Protein AF-A0AAN6FEQ8-F1 (afdb_monomer)

InterPro domains:
  IPR000182 GNAT domain [PF00583] (138-194)
  IPR000182 GNAT domain [PS51186] (140-211)
  IPR001139 Glycoside hydrolase family 30 [PTHR11069] (222-672)
  IPR013780 Glycosyl hydrolase, all-beta [G3DSA:2.60.40.1180] (583-676)
  IPR016181 Acyl-CoA N-acyltransferase [SSF55729] (2-201)
  IPR017853 Glycoside hydrolase superfamily [SSF51445] (248-585)
  IPR033453 Glycosyl hydrolase family 30, TIM-barrel domain [PF02055] (254-420)

Mean predicted aligned error: 13.68 Å

Organism: NCBI:txid329885

Secondary structure (DSSP, 8-state):
----EEEEE--GGGHHHHHHHHHHHHTTSHHHHHTT--SSHHHHHHHHHHHHHHHHHHHTT-SS-SEEEEEEE-TTT--EEEEEEEEEEEESSPPPHHHHHHHHGGGS-TT---HHHHHHHHHHHHHHHHHHHHHHTT--EEEEEEEEE-GGGTTSSHHHHHHHHHHHHHHHTT-EEEEEE-HHHHHHHHHTT-EEEEEEEEEEEE--TT-SS-EEEEEEEEEEEE-GGG--EEEEEEEEEEEEEEEP-EEEEE-TTTGGGGGGGS-HHHHHHHHHHHH-TTTT---EEEEE---STTT-S-SS--SSTTSPP-----TTTTTTTHHHHHHHHHHH-TT-EEEEE-SS--GGGBTTSSSSSTT---BBTBTT---SS--HHHHHHHHHHHHHHHHTTT--EEEE-S-S-TT---SSS------HHHHHHHHHHHHHHHHHH-TT-EEEEEEESSHHHHHHHHHHHHHTTGGGS-SEEEEESSS----S-GGGT-SS--EEEEEB----SS----SSSS--TTSHHHHHHHHHHHHHTTEEEEEEEEEEESSSSTTEEEEEETTEEEE-HHHHHHHHHHTTS-TTPEEEEEEESSSSEEE-EEE-TTS-EEEEEEE-SSS-EEEEEEEET--EEEEEEEEESSS-SSEEP-------SSEEEEEE-TTEEEEEEEEE-

Solvent-accessible surface area (backbone atoms only — not comparable to full-atom values): 34680 Å² total; per-residue (Å²): 132,88,74,52,63,46,80,43,75,54,52,81,84,50,40,66,61,51,48,52,32,46,42,75,64,42,37,85,40,70,69,37,40,76,67,43,38,38,102,43,77,68,23,49,49,53,45,45,52,52,54,53,49,48,48,56,61,48,52,75,78,37,94,65,77,33,42,31,28,19,34,38,42,43,92,87,79,65,51,77,41,83,40,17,40,26,34,40,48,74,32,84,52,60,40,49,73,67,52,51,52,57,71,38,54,88,62,46,37,82,84,48,83,52,63,73,60,23,52,48,45,33,60,28,37,40,57,58,54,51,52,49,50,66,73,40,63,69,33,36,29,29,36,50,78,47,77,35,43,29,81,92,48,59,95,72,50,40,56,50,56,37,52,43,51,56,49,49,54,21,46,78,63,74,22,33,36,36,38,72,27,48,76,80,50,41,64,54,43,46,75,64,57,32,40,81,75,47,81,42,73,36,57,45,74,44,68,52,96,91,46,101,57,70,49,75,52,77,50,68,32,38,30,28,43,23,70,56,93,70,76,81,44,77,37,46,37,45,34,34,59,85,41,70,67,48,48,28,64,28,25,29,24,18,26,43,97,40,22,37,42,39,51,72,59,34,52,76,66,53,42,49,51,53,42,39,45,42,18,18,50,91,59,21,13,32,32,32,42,37,37,62,45,44,42,47,90,83,45,17,41,60,78,54,78,50,92,47,73,89,43,80,71,61,74,46,80,32,68,94,50,37,50,47,21,33,53,55,46,51,60,54,31,39,76,49,27,81,81,48,38,25,33,40,28,15,32,21,60,43,16,84,39,23,50,56,55,34,30,45,26,89,84,24,24,30,56,9,60,27,80,92,28,87,48,98,54,58,26,52,69,54,52,40,50,52,58,54,46,52,46,51,59,37,41,77,68,78,41,63,62,44,32,43,37,74,36,34,25,21,83,47,87,56,51,86,45,66,22,27,40,47,56,20,62,36,43,35,56,42,29,72,54,34,38,60,51,45,40,71,77,37,75,84,48,37,32,45,41,43,31,15,47,5,38,60,54,31,48,55,32,47,53,44,15,44,77,75,67,35,65,80,44,47,51,32,39,29,18,18,53,72,80,25,67,67,87,66,50,65,66,90,75,45,89,78,52,51,31,34,39,62,36,37,54,82,72,45,81,52,62,58,50,50,19,69,82,83,79,52,82,65,22,6,50,44,44,36,50,51,52,50,51,35,47,75,33,52,36,18,28,46,20,38,34,25,42,31,27,59,60,56,30,42,44,30,38,25,38,28,56,72,71,45,73,48,70,24,23,44,39,39,31,48,16,46,44,24,48,55,37,38,65,61,8,34,28,33,41,48,50,56,75,48,91,50,46,46,64,50,31,23,37,29,86,86,51,35,36,20,34,41,32,33,29,69,36,91,50,57,33,41,35,43,39,39,39,44,81,56,50,62,77,46,59,46,43,25,34,28,35,82,88,34,75,52,35,78,54,94,70,82,60,71,71,56,96,37,25,36,64,48,78,44,55,42,56,22,37,41,25,37,42,30,44,48,114

Foldseek 3Di:
DPQQKDKDFDDLVCLLQVLVQCCVFDVVPPLCVLLLSHPDPVSSVVLSVQVVVLQVVLCVQDVDGQKMFMWHQDPPPRDIHTFKIWGKRFALFQDDPVSLCSLCSSQQSPPPPDPVSNVQSNLQCVQVSVVCCVVRHRFGEMETNDIGGRPVCPPVCRSLNNLLVVLVVCLVSQGKYKYKDFPVCVVSVVVSQWDFDDKTKGWGWDDDPPDPDTDTDIGIITITMHNSVPDAFAKEKEFAQVFFFFFAQAEAEECPPLQLVLCVLADPVVNLVLLCQCPALQHLNGQEYEYEQDQDQLLHQQNDDAPALPGDTRGHHNPPCRNSNSLVSQVSSCVRPVNRAYEYAYQAHHLCQFLNSHQAAPPNGAGAQFPPRPDPHHCLLVSLVRQLVVQVVSVVVVGHHAEYAYHAQLVDHHRPGGHHHDALRSVQRNLVNNQVSCCVSPVRHFYEDDAHADPVSLLRRLVSVVVVPNQVSGQEYEYEHHPHADPAACVVSHPPRAYAHAEDDPWFQAAAQFQDDPNDCLHLLNLLVSVLNCVVRRHNYYYYHHCEDAGRGSSHQKHDDRHDIGGHSVSLSSSLPNSASDGRWIKTDMDMPDPQKGWTKTADPVGKIKIKIFGQAQAKHKYKYAHHPFAFDAKWKFKDHRVGRRHTDPDGWDDDPRITIDMDHHSIIMMIITDTD

Nearest PDB structures (foldseek):
  8idq-assembly2_B  TM=9.677E-01  e=2.138E-70  Talaromyces pinophilus
  8idp-assembly2_D  TM=9.664E-01  e=2.880E-70  Talaromyces pinophilus
  8idq-assembly1_A  TM=9.645E-01  e=3.741E-69  Talaromyces pinophilus
  6krl-assembly1_A  TM=9.465E-01  e=1.005E-51  Saccharomyces uvarum
  8p67-assembly1_A  TM=9.207E-01  e=5.592E-49  Thermothelomyces thermophilus

Radius of gyration: 31.8 Å; Cα contacts (8 Å, |Δi|>4): 1577; chains: 1; bounding box: 84×75×80 Å

Sequence (677 aa):
MSNHLSIQAAREDDMADITGILLSSFGHMPVEQAMGNVDTPEGRKAMRERHLHAWREHAKVTDLPCGIKCVHTDPTTGEQTVVGFSEWYIYANPSTPEHHERANALVSGNWISEDVLREKVQTAMKPTIDTRRKWLHGRKCAVLMYACVDPAWRRQGAATMCVQWGVRKCSELGIMAFLEATEEGQHVYKKCGFVEVEKVKMKYSMILAGAATAVSAQTTYYAGAANVNNLTFQATINIDARKQYQKMLGGGCSGAFGAACATNSLSAADQNTVVETLFDENIGALSILRNLIGSSPGTTILPVCPATPNSVANYTFPTANNDSCQLTLAQNALKFNPDLYVYADAWSAPGCFKSSGVENGVGNGVICGVRRSNCTYDWREQYANYLIEYVRLYQARGVKVSLLGAYNEPDFNPITYSAMLSDGYQAYDFLSVFYPMVKKAFPSLSVSCCDSTGARQQRDLLYELGRVGGLNLFDVNTYHNYQSDIKEPFDDLLHGQPTLETEWSDGGSTWVSAWDVQGQNFEGFQWAIYMHNAFKNNVAGWSHWWCTWTQPTDASLVAVNGTSYQVSARLWAFAGYFRFARPGAMRLAATTSVMEVYVTAWENTNGTIAIPVINAAHYTYTLDMNLAGTNVTHVVAYLTDNTHNVTLTNETFAVNGGKFTAEIEPRSMKTFFLDCN

Structure (mmCIF, N/CA/C/O backbone):
data_AF-A0AAN6FEQ8-F1
#
_entry.id   AF-A0AAN6FEQ8-F1
#
loop_
_atom_site.group_PDB
_atom_site.id
_atom_site.type_symbol
_atom_site.label_atom_id
_atom_site.label_alt_id
_atom_site.label_comp_id
_atom_site.label_asym_id
_atom_site.label_entity_id
_atom_site.label_seq_id
_atom_site.pdbx_PDB_ins_code
_atom_site.Cartn_x
_atom_site.Cartn_y
_atom_site.Cartn_z
_atom_site.occupancy
_atom_site.B_iso_or_equiv
_atom_site.auth_seq_id
_atom_site.auth_comp_id
_atom_site.auth_asym_id
_atom_site.auth_atom_id
_atom_site.pdbx_PDB_model_num
ATOM 1 N N . MET A 1 1 ? -26.165 6.461 1.009 1.00 33.41 1 MET A N 1
ATOM 2 C CA . MET A 1 1 ? -26.121 7.915 0.766 1.00 33.41 1 MET A CA 1
ATOM 3 C C . MET A 1 1 ? -24.854 8.420 1.412 1.00 33.41 1 MET A C 1
ATOM 5 O O . MET A 1 1 ? -24.685 8.234 2.609 1.00 33.41 1 MET A O 1
ATOM 9 N N . SER A 1 2 ? -23.925 8.903 0.598 1.00 38.47 2 SER A N 1
ATOM 10 C CA . SER A 1 2 ? -22.633 9.428 1.030 1.00 38.47 2 SER A CA 1
ATOM 11 C C . SER A 1 2 ? -22.890 10.770 1.710 1.00 38.47 2 SER A C 1
ATOM 13 O O . SER A 1 2 ? -23.148 11.758 1.032 1.00 38.47 2 SER A O 1
ATOM 15 N N . ASN A 1 3 ? -22.936 10.816 3.041 1.00 56.88 3 ASN A N 1
ATOM 16 C CA . ASN A 1 3 ? -23.133 12.091 3.725 1.00 56.88 3 ASN A CA 1
ATOM 17 C C . ASN A 1 3 ? -21.812 12.865 3.674 1.00 56.88 3 ASN A C 1
ATOM 19 O O . ASN A 1 3 ? -20.880 12.539 4.404 1.00 56.88 3 ASN A O 1
ATOM 23 N N . HIS A 1 4 ? -21.739 13.892 2.825 1.00 86.56 4 HIS A N 1
ATOM 24 C CA . HIS A 1 4 ? -20.610 14.825 2.713 1.00 86.56 4 HIS A CA 1
ATOM 25 C C . HIS A 1 4 ? -20.560 15.815 3.892 1.00 86.56 4 HIS A C 1
ATOM 27 O O . HIS A 1 4 ? -20.343 17.010 3.713 1.00 86.56 4 HIS A O 1
ATOM 33 N N . LEU A 1 5 ? -20.818 15.320 5.105 1.00 89.06 5 LEU A N 1
ATOM 34 C CA . LEU A 1 5 ? -20.837 16.091 6.341 1.00 89.06 5 LEU A CA 1
ATOM 35 C C . LEU A 1 5 ? -19.517 15.903 7.091 1.00 89.06 5 LEU A C 1
ATOM 37 O O . LEU A 1 5 ? -19.036 14.784 7.248 1.00 89.06 5 LEU A O 1
ATOM 41 N N . SER A 1 6 ? -18.962 16.989 7.616 1.00 89.25 6 SER A N 1
ATOM 42 C CA . SER A 1 6 ? -17.770 16.981 8.469 1.00 89.25 6 SER A CA 1
ATOM 43 C C . SER A 1 6 ? -17.993 17.821 9.727 1.00 89.25 6 SER A C 1
ATOM 45 O O . SER A 1 6 ? -18.860 18.694 9.749 1.00 89.25 6 SER A O 1
ATOM 47 N N . ILE A 1 7 ? -17.237 17.543 10.793 1.00 94.69 7 ILE A N 1
ATOM 48 C CA . ILE A 1 7 ? -17.236 18.345 12.025 1.00 94.69 7 ILE A CA 1
ATOM 49 C C . ILE A 1 7 ? -15.963 19.178 12.089 1.00 94.69 7 ILE A C 1
ATOM 51 O O . ILE A 1 7 ? -14.869 18.653 11.900 1.00 94.69 7 ILE A O 1
ATOM 55 N N . GLN A 1 8 ? -16.113 20.463 12.396 1.00 93.00 8 GLN A N 1
ATOM 56 C CA . GLN A 1 8 ? -15.014 21.415 12.521 1.00 93.00 8 GLN A CA 1
ATOM 57 C C . GLN A 1 8 ? -15.221 22.305 13.756 1.00 93.00 8 GLN A C 1
ATOM 59 O O . GLN A 1 8 ? -16.353 22.521 14.197 1.00 93.00 8 GLN A O 1
ATOM 64 N N . ALA A 1 9 ? -14.136 22.857 14.301 1.00 95.38 9 ALA A N 1
ATOM 65 C CA . ALA A 1 9 ? -14.238 23.953 15.261 1.00 95.38 9 ALA A CA 1
ATOM 66 C C . ALA A 1 9 ? -14.791 25.199 14.553 1.00 95.38 9 ALA A C 1
ATOM 68 O O . ALA A 1 9 ? -14.356 25.530 13.446 1.00 95.38 9 ALA A O 1
ATOM 69 N N . ALA A 1 10 ? -15.754 25.871 15.176 1.00 95.25 10 ALA A N 1
ATOM 70 C CA . ALA A 1 10 ? -16.270 27.133 14.672 1.00 95.25 10 ALA A CA 1
ATOM 71 C C . ALA A 1 10 ? -15.272 28.269 14.948 1.00 95.25 10 ALA A C 1
ATOM 73 O O . ALA A 1 10 ? -14.602 28.293 15.981 1.00 95.25 10 ALA A O 1
ATOM 74 N N . ARG A 1 11 ? -15.172 29.205 14.008 1.00 93.25 11 ARG A N 1
ATOM 75 C CA . ARG A 1 11 ? -14.329 30.405 14.062 1.00 93.25 11 ARG A CA 1
ATOM 76 C C . ARG A 1 11 ? -15.207 31.647 14.152 1.00 93.25 11 ARG A C 1
ATOM 78 O O . ARG A 1 11 ? -16.398 31.585 13.856 1.00 93.25 11 ARG A O 1
ATOM 85 N N . GLU A 1 12 ? -14.624 32.784 14.530 1.00 92.75 12 GLU A N 1
ATOM 86 C CA . GLU A 1 12 ? -15.392 34.035 14.620 1.00 92.75 12 GLU A CA 1
ATOM 87 C C . GLU A 1 12 ? -16.055 34.407 13.279 1.00 92.75 12 GLU A C 1
ATOM 89 O O . GLU A 1 12 ? -17.200 34.857 13.273 1.00 92.75 12 GLU A O 1
ATOM 94 N N . ASP A 1 13 ? -15.394 34.122 12.152 1.00 92.81 13 ASP A N 1
ATOM 95 C CA . ASP A 1 13 ? -15.925 34.374 10.803 1.00 92.81 13 ASP A CA 1
ATOM 96 C C . ASP A 1 13 ? -17.175 33.535 10.476 1.00 92.81 13 ASP A C 1
ATOM 98 O O . ASP A 1 13 ? -18.041 33.984 9.727 1.00 92.81 13 ASP A O 1
ATOM 102 N N . ASP A 1 14 ? -17.335 32.361 11.099 1.00 95.06 14 ASP A N 1
ATOM 103 C CA . ASP A 1 14 ? -18.504 31.490 10.899 1.00 95.06 14 ASP A CA 1
ATOM 104 C C . ASP A 1 14 ? -19.762 32.027 11.599 1.00 95.06 14 ASP A C 1
ATOM 106 O O . ASP A 1 14 ? -20.878 31.550 11.373 1.00 95.06 14 ASP A O 1
ATOM 110 N N . MET A 1 15 ? -19.612 33.013 12.489 1.00 93.88 15 MET A N 1
ATOM 111 C CA . MET A 1 15 ? -20.706 33.454 13.348 1.00 93.88 15 MET A CA 1
ATOM 112 C C . MET A 1 15 ? -21.851 34.111 12.592 1.00 93.88 15 MET A C 1
ATOM 114 O O . MET A 1 15 ? -22.969 34.147 13.108 1.00 93.88 15 MET A O 1
ATOM 118 N N . ALA A 1 16 ? -21.614 34.650 11.397 1.00 91.94 16 ALA A N 1
ATOM 119 C CA . ALA A 1 16 ? -22.695 35.172 10.571 1.00 91.94 16 ALA A CA 1
ATOM 120 C C . ALA A 1 16 ? -23.685 34.062 10.184 1.00 91.94 16 ALA A C 1
ATOM 122 O O . ALA A 1 16 ? -24.885 34.212 10.435 1.00 91.94 16 ALA A O 1
ATOM 123 N N . ASP A 1 17 ? -23.166 32.939 9.690 1.00 94.06 17 ASP A N 1
ATOM 124 C CA . ASP A 1 17 ? -23.953 31.782 9.260 1.00 94.06 17 ASP A CA 1
ATOM 125 C C . ASP A 1 17 ? -24.582 31.072 10.460 1.00 94.06 17 ASP A C 1
ATOM 127 O O . ASP A 1 17 ? -25.788 30.813 10.484 1.00 94.06 17 ASP A O 1
ATOM 131 N N . ILE A 1 18 ? -23.798 30.864 11.523 1.00 96.38 18 ILE A N 1
ATOM 132 C CA . ILE A 1 18 ? -24.271 30.253 12.773 1.00 96.38 18 ILE A CA 1
ATOM 133 C C . ILE A 1 18 ? -25.422 31.065 13.382 1.00 96.38 18 ILE A C 1
ATOM 135 O O . ILE A 1 18 ? -26.420 30.484 13.809 1.00 96.38 18 ILE A O 1
ATOM 139 N N . THR A 1 19 ? -25.339 32.403 13.377 1.00 95.44 19 THR A N 1
ATOM 140 C CA . THR A 1 19 ? -26.429 33.269 13.870 1.00 95.44 19 THR A CA 1
ATOM 141 C C . THR A 1 19 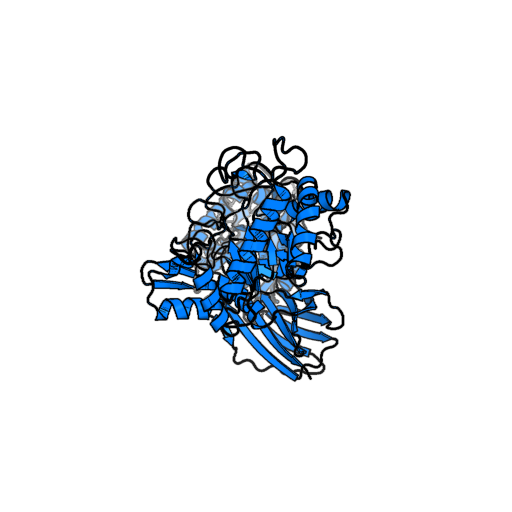? -27.708 33.067 13.053 1.00 95.44 19 THR A C 1
ATOM 143 O O . THR A 1 19 ? -28.801 33.057 13.617 1.00 95.44 19 THR A O 1
ATOM 146 N N . GLY A 1 20 ? -27.595 32.867 11.734 1.00 94.19 20 GLY A N 1
ATOM 147 C CA . GLY A 1 20 ? -28.739 32.531 10.883 1.00 94.19 20 GLY A CA 1
ATOM 148 C C . GLY A 1 20 ? -29.414 31.223 11.301 1.00 94.19 20 GLY A C 1
ATOM 149 O O . GLY A 1 20 ? -30.632 31.187 11.495 1.00 94.19 20 GLY A O 1
ATOM 150 N N . ILE A 1 21 ? -28.623 30.172 11.526 1.00 94.81 21 ILE A N 1
ATOM 151 C CA . ILE A 1 21 ? -29.130 28.857 11.940 1.00 94.81 21 ILE A CA 1
ATOM 152 C C . ILE A 1 21 ? -29.755 28.921 13.342 1.00 94.81 21 ILE A C 1
ATOM 154 O O . ILE A 1 21 ? -30.848 28.385 13.549 1.00 94.81 21 ILE A O 1
ATOM 158 N N . LEU A 1 22 ? -29.116 29.616 14.288 1.00 93.19 22 LEU A N 1
ATOM 159 C CA . LEU A 1 22 ? -29.629 29.815 15.647 1.00 93.19 22 LEU A CA 1
ATOM 160 C C . LEU A 1 22 ? -30.990 30.523 15.637 1.00 93.19 22 LEU A C 1
ATOM 162 O O . LEU A 1 22 ? -31.937 30.030 16.249 1.00 93.19 22 LEU A O 1
ATOM 166 N N . LEU A 1 23 ? -31.130 31.624 14.891 1.00 92.62 23 LEU A N 1
ATOM 167 C CA . LEU A 1 23 ? -32.400 32.350 14.782 1.00 92.62 23 LEU A CA 1
ATOM 168 C C . LEU A 1 23 ? -33.494 31.507 14.120 1.00 92.62 23 LEU A C 1
ATOM 170 O O . LEU A 1 23 ? -34.620 31.488 14.612 1.00 92.62 23 LEU A O 1
ATOM 174 N N . SER A 1 24 ? -33.169 30.750 13.067 1.00 90.50 24 SER A N 1
ATOM 175 C CA . SER A 1 24 ? -34.138 29.842 12.433 1.00 90.50 24 SER A CA 1
ATOM 176 C C . SER A 1 24 ? -34.612 28.726 13.377 1.00 90.50 24 SER A C 1
ATOM 178 O O . SER A 1 24 ? -35.750 28.265 13.288 1.00 90.50 24 SER A O 1
ATOM 180 N N . SER A 1 25 ? -33.751 28.310 14.310 1.00 87.25 25 SER A N 1
ATOM 181 C CA . SER A 1 25 ? -34.028 27.216 15.242 1.00 87.25 25 SER A CA 1
ATOM 182 C C . SER A 1 25 ? -34.734 27.680 16.513 1.00 87.25 25 SER A C 1
ATOM 184 O O . SER A 1 25 ? -35.573 26.947 17.028 1.00 87.25 25 SER A O 1
ATOM 186 N N . PHE A 1 26 ? -34.432 28.883 17.005 1.00 86.81 26 PHE A N 1
ATOM 187 C CA . PHE A 1 26 ? -34.843 29.338 18.337 1.00 86.81 26 PHE A CA 1
ATOM 188 C C . PHE A 1 26 ? -35.587 30.677 18.349 1.00 86.81 26 PHE A C 1
ATOM 190 O O . PHE A 1 26 ? -36.349 30.931 19.276 1.00 86.81 26 PHE A O 1
ATOM 197 N N . GLY A 1 27 ? -35.461 31.517 17.317 1.00 84.50 27 GLY A N 1
ATOM 198 C CA . GLY A 1 27 ? -36.021 32.879 17.288 1.00 84.50 27 GLY A CA 1
ATOM 199 C C . GLY A 1 27 ? -37.554 32.959 17.329 1.00 84.50 27 GLY A C 1
ATOM 200 O O . GLY A 1 27 ? -38.120 34.032 17.531 1.00 84.50 27 GLY A O 1
ATOM 201 N N . HIS A 1 28 ? -38.246 31.828 17.171 1.00 83.12 28 HIS A N 1
ATOM 202 C CA . HIS A 1 28 ? -39.693 31.722 17.368 1.00 83.12 28 HIS A CA 1
ATOM 203 C C . HIS A 1 28 ? -40.093 31.582 18.850 1.00 83.12 28 HIS A C 1
ATOM 205 O O . HIS A 1 28 ? -41.268 31.731 19.183 1.00 83.12 28 HIS A O 1
ATOM 211 N N . MET A 1 29 ? -39.150 31.273 19.747 1.00 82.25 29 MET A N 1
ATOM 212 C CA . MET A 1 29 ? -39.427 31.078 21.167 1.00 82.25 29 MET A CA 1
ATOM 213 C C . MET A 1 29 ? -39.565 32.435 21.878 1.00 82.25 29 MET A C 1
ATOM 215 O O . MET A 1 29 ? -38.655 33.260 21.791 1.00 82.25 29 MET A O 1
ATOM 219 N N . PRO A 1 30 ? -40.642 32.676 22.652 1.00 81.56 30 PRO A N 1
ATOM 220 C CA . PRO A 1 30 ? -40.851 33.969 23.312 1.00 81.56 30 PRO A CA 1
ATOM 221 C C . PRO A 1 30 ? -39.708 34.389 24.246 1.00 81.56 30 PRO A C 1
ATOM 223 O O . PRO A 1 30 ? -39.373 35.568 24.322 1.00 81.56 30 PRO A O 1
ATOM 226 N N . VAL A 1 31 ? -39.076 33.427 24.931 1.00 82.31 31 VAL A N 1
ATOM 227 C CA . VAL A 1 31 ? -37.933 33.701 25.818 1.00 82.31 31 VAL A CA 1
ATOM 228 C C . VAL A 1 31 ? -36.691 34.162 25.056 1.00 82.31 31 VAL A C 1
ATOM 230 O O . VAL A 1 31 ? -35.997 35.064 25.513 1.00 82.31 31 VAL A O 1
ATOM 233 N N . GLU A 1 32 ? -36.460 33.616 23.864 1.00 86.50 32 GLU A N 1
ATOM 234 C CA . GLU A 1 32 ? -35.350 33.991 22.984 1.00 86.50 32 GLU A CA 1
ATOM 235 C C . GLU A 1 32 ? -35.563 35.399 22.424 1.00 86.50 32 GLU A C 1
ATOM 237 O O . GLU A 1 32 ? -34.664 36.241 22.461 1.00 86.50 32 GLU A O 1
ATOM 242 N N . GLN A 1 33 ? -36.794 35.709 22.015 1.00 86.19 33 GLN A N 1
ATOM 243 C CA . GLN A 1 33 ? -37.170 37.053 21.577 1.00 86.19 33 GLN A CA 1
ATOM 244 C C . GLN A 1 33 ? -36.985 38.089 22.692 1.00 86.19 33 GLN A C 1
ATOM 246 O O . GLN A 1 33 ? -36.409 39.149 22.454 1.00 86.19 33 GLN A O 1
ATOM 251 N N . ALA A 1 34 ? -37.403 37.771 23.921 1.00 85.00 34 ALA A N 1
ATOM 252 C CA . ALA A 1 34 ? -37.223 38.640 25.086 1.00 85.00 34 ALA A CA 1
ATOM 253 C C . ALA A 1 34 ? -35.749 38.839 25.483 1.00 85.00 34 ALA A C 1
ATOM 255 O O . ALA A 1 34 ? -35.388 39.885 26.016 1.00 85.00 34 ALA A O 1
ATOM 256 N N . MET A 1 35 ? -34.885 37.867 25.184 1.00 87.38 35 MET A N 1
ATOM 257 C CA . MET A 1 35 ? -33.428 37.988 25.308 1.00 87.38 35 MET A CA 1
ATOM 258 C C . MET A 1 35 ? -32.787 38.835 24.191 1.00 87.38 35 MET A C 1
ATOM 260 O O . MET A 1 35 ? -31.585 39.120 24.236 1.00 87.38 35 MET A O 1
ATOM 264 N N . GLY A 1 36 ? -33.577 39.269 23.205 1.00 86.50 36 GLY A N 1
ATOM 265 C CA . GLY A 1 36 ? -33.119 40.035 22.050 1.00 86.50 36 GLY A CA 1
ATOM 266 C C . GLY A 1 36 ? -32.526 39.169 20.937 1.00 86.50 36 GLY A C 1
ATOM 267 O O . GLY A 1 36 ? -31.792 39.693 20.100 1.00 86.50 36 GLY A O 1
ATOM 268 N N . ASN A 1 37 ? -32.808 37.860 20.916 1.00 89.00 37 ASN A N 1
ATOM 269 C CA . ASN A 1 37 ? -32.470 36.961 19.808 1.00 89.00 37 ASN A CA 1
ATOM 270 C C . ASN A 1 37 ? -33.549 37.076 18.721 1.00 89.00 37 ASN A C 1
ATOM 272 O O . ASN A 1 37 ? -34.379 36.188 18.530 1.00 89.00 37 ASN A O 1
ATOM 276 N N . VAL A 1 38 ? -33.558 38.225 18.044 1.00 89.81 38 VAL A N 1
ATOM 277 C CA . VAL A 1 38 ? -34.524 38.576 16.995 1.00 89.81 38 VAL A CA 1
ATOM 278 C C . VAL A 1 38 ? -33.832 38.766 15.652 1.00 89.81 38 VAL A C 1
ATOM 280 O O . VAL A 1 38 ? -32.675 39.186 15.582 1.00 89.81 38 VAL A O 1
ATOM 283 N N . ASP A 1 39 ? -34.562 38.475 14.576 1.00 90.88 39 ASP A N 1
ATOM 284 C CA . ASP A 1 39 ? -34.072 38.602 13.205 1.00 90.88 39 ASP A CA 1
ATOM 285 C C . ASP A 1 39 ? -34.133 40.057 12.703 1.00 90.88 39 ASP A C 1
ATOM 287 O O . ASP A 1 39 ? -34.896 40.416 11.808 1.00 90.88 39 ASP A O 1
ATOM 291 N N . THR A 1 40 ? -33.336 40.916 13.337 1.00 91.94 40 THR A N 1
ATOM 292 C CA . THR A 1 40 ? -33.055 42.290 12.899 1.00 91.94 40 THR A CA 1
ATOM 293 C C . THR A 1 40 ? -31.541 42.496 12.810 1.00 91.94 40 THR A C 1
ATOM 295 O O . THR A 1 40 ? -30.791 41.748 13.448 1.00 91.94 40 THR A O 1
ATOM 298 N N . PRO A 1 41 ? -31.040 43.491 12.053 1.00 92.25 41 PRO A N 1
ATOM 299 C CA . PRO A 1 41 ? -29.605 43.777 11.993 1.00 92.25 41 PRO A CA 1
ATOM 300 C C . PRO A 1 41 ? -28.975 43.974 13.382 1.00 92.25 41 PRO A C 1
ATOM 302 O O . PRO A 1 41 ? -27.925 43.402 13.685 1.00 92.25 41 PRO A O 1
ATOM 305 N N . GLU A 1 42 ? -29.649 44.718 14.259 1.00 89.88 42 GLU A N 1
ATOM 306 C CA . GLU A 1 42 ? -29.215 44.979 15.631 1.00 89.88 42 GLU A CA 1
ATOM 307 C C . GLU A 1 42 ? -29.292 43.716 16.500 1.00 89.88 42 GLU A C 1
ATOM 309 O O . GLU A 1 42 ? -28.362 43.443 17.262 1.00 89.88 42 GLU A O 1
ATOM 314 N N . GLY A 1 43 ? -30.356 42.916 16.356 1.00 90.62 43 GLY A N 1
ATOM 315 C CA . GLY A 1 43 ? -30.545 41.658 17.083 1.00 90.62 43 GLY A CA 1
ATOM 316 C C . GLY A 1 43 ? -29.491 40.610 16.724 1.00 90.62 43 GLY A C 1
ATOM 317 O O . GLY A 1 43 ? -28.840 40.057 17.613 1.00 90.62 43 GLY A O 1
ATOM 318 N N . ARG A 1 44 ? -29.232 40.414 15.424 1.00 94.25 44 ARG A N 1
ATOM 319 C CA . ARG A 1 44 ? -28.166 39.536 14.906 1.00 94.25 44 ARG A CA 1
ATOM 320 C C . ARG A 1 44 ? -26.793 39.955 15.417 1.00 94.25 44 ARG A C 1
ATOM 322 O O . ARG A 1 44 ? -26.021 39.107 15.863 1.00 94.25 44 ARG A O 1
ATOM 329 N N . LYS A 1 45 ? -26.490 41.258 15.382 1.00 93.06 45 LYS A N 1
ATOM 330 C CA . LYS A 1 45 ? -25.230 41.798 15.907 1.00 93.06 45 LYS A CA 1
ATOM 331 C C . LYS A 1 45 ? -25.098 41.533 17.407 1.00 93.06 45 LYS A C 1
ATOM 333 O O . LYS A 1 45 ? -24.067 41.036 17.846 1.00 93.06 45 LYS A O 1
ATOM 338 N N . ALA A 1 46 ? -26.139 41.819 18.186 1.00 90.94 46 ALA A N 1
ATOM 339 C CA . ALA A 1 46 ? -26.118 41.622 19.631 1.00 90.94 46 ALA A CA 1
ATOM 340 C C . ALA A 1 46 ? -25.980 40.138 20.018 1.00 90.94 46 ALA A C 1
ATOM 342 O O . ALA A 1 46 ? -25.231 39.816 20.938 1.00 90.94 46 ALA A O 1
ATOM 343 N N . MET A 1 47 ? -26.660 39.231 19.309 1.00 92.19 47 MET A N 1
ATOM 344 C CA . MET A 1 47 ? -26.546 37.784 19.521 1.00 92.19 47 MET A CA 1
ATOM 345 C C . MET A 1 47 ? -25.130 37.286 19.230 1.00 92.19 47 MET A C 1
ATOM 347 O O . MET A 1 47 ? -24.534 36.615 20.071 1.00 92.19 47 MET A O 1
ATOM 351 N N . ARG A 1 48 ? -24.559 37.685 18.088 1.00 93.50 48 ARG A N 1
ATOM 352 C CA . ARG A 1 48 ? -23.178 37.357 17.720 1.00 93.50 48 ARG A CA 1
ATOM 353 C C . ARG A 1 48 ? -22.184 37.765 18.804 1.00 93.50 48 ARG A C 1
ATOM 355 O O . ARG A 1 48 ? -21.383 36.937 19.224 1.00 93.50 48 ARG A O 1
ATOM 362 N N . GLU A 1 49 ? -22.254 39.010 19.275 1.00 92.38 49 GLU A N 1
ATOM 363 C CA . GLU A 1 49 ? -21.340 39.509 20.310 1.00 92.38 49 GLU A CA 1
ATOM 364 C C . GLU A 1 49 ? -21.470 38.735 21.627 1.00 92.38 49 GLU A C 1
ATOM 366 O O . GLU A 1 49 ? -20.463 38.468 22.279 1.00 92.38 49 GLU A O 1
ATOM 371 N N . ARG A 1 50 ? -22.684 38.311 22.009 1.00 92.38 50 ARG A N 1
ATOM 372 C CA . ARG A 1 50 ? -22.889 37.492 23.217 1.00 92.38 50 ARG A CA 1
ATOM 373 C C . ARG A 1 50 ? -22.215 36.126 23.113 1.00 92.38 50 ARG A C 1
ATOM 375 O O . ARG A 1 50 ? -21.498 35.750 24.038 1.00 92.38 50 ARG A O 1
ATOM 382 N N . HIS A 1 51 ? -22.415 35.412 22.005 1.00 93.38 51 HIS A N 1
ATOM 383 C CA . HIS A 1 51 ? -21.777 34.112 21.768 1.00 93.38 51 HIS A CA 1
ATOM 384 C C . HIS A 1 51 ? -20.252 34.239 21.664 1.00 93.38 51 HIS A C 1
ATOM 386 O O . HIS A 1 51 ? -19.531 33.506 22.333 1.00 93.38 51 HIS A O 1
ATOM 392 N N . LEU A 1 52 ? -19.737 35.234 20.935 1.00 93.31 52 LEU A N 1
ATOM 393 C CA . LEU A 1 52 ? -18.293 35.477 20.850 1.00 93.31 52 LEU A CA 1
ATOM 394 C C . LEU A 1 52 ? -17.674 35.834 22.204 1.00 93.31 52 LEU A C 1
ATOM 396 O O . LEU A 1 52 ? -16.595 35.349 22.540 1.00 93.31 52 LEU A O 1
ATOM 400 N N . HIS A 1 53 ? -18.350 36.657 23.009 1.00 91.25 53 HIS A N 1
ATOM 401 C CA . HIS A 1 53 ? -17.906 36.943 24.370 1.00 91.25 53 HIS A CA 1
ATOM 402 C C . HIS A 1 53 ? -17.828 35.659 25.204 1.00 91.25 53 HIS A C 1
ATOM 404 O O . HIS A 1 53 ? -16.803 35.386 25.824 1.00 91.25 53 HIS A O 1
ATOM 410 N N . ALA A 1 54 ? -18.871 34.833 25.147 1.00 89.00 54 ALA A N 1
ATOM 411 C CA . ALA A 1 54 ? -18.906 33.517 25.767 1.00 89.00 54 ALA A CA 1
ATOM 412 C C . ALA A 1 54 ? -17.740 32.610 25.330 1.00 89.00 54 ALA A C 1
ATOM 414 O O . ALA A 1 54 ? -17.105 31.986 26.183 1.00 89.00 54 ALA A O 1
ATOM 415 N N . TRP A 1 55 ? -17.421 32.577 24.032 1.00 91.50 55 TRP A N 1
ATOM 416 C CA . TRP A 1 55 ? -16.314 31.778 23.500 1.00 91.50 55 TRP A CA 1
ATOM 417 C C . TRP A 1 55 ? -14.966 32.259 24.021 1.00 91.50 55 TRP A C 1
ATOM 419 O O . TRP A 1 55 ? -14.140 31.456 24.450 1.00 91.50 55 TRP A O 1
ATOM 429 N N . ARG A 1 56 ? -14.766 33.579 24.054 1.00 90.94 56 ARG A N 1
ATOM 430 C CA . ARG A 1 56 ? -13.549 34.201 24.586 1.00 90.94 56 ARG A CA 1
ATOM 431 C C . ARG A 1 56 ? -13.386 33.935 26.082 1.00 90.94 56 ARG A C 1
ATOM 433 O O . ARG A 1 56 ? -12.269 33.700 26.528 1.00 90.94 56 ARG A O 1
ATOM 440 N N . GLU A 1 57 ? -14.467 33.931 26.864 1.00 87.62 57 GLU A N 1
ATOM 441 C CA . GLU A 1 57 ? -14.407 33.553 28.284 1.00 87.62 57 GLU A CA 1
ATOM 442 C C . GLU A 1 57 ? -14.111 32.060 28.489 1.00 87.62 57 GLU A C 1
ATOM 444 O O . GLU A 1 57 ? -13.401 31.704 29.431 1.00 87.62 57 GLU A O 1
ATOM 449 N N . HIS A 1 58 ? -14.629 31.184 27.621 1.00 88.19 58 HIS A N 1
ATOM 450 C CA . HIS A 1 58 ? -14.350 29.744 27.658 1.00 88.19 58 HIS A CA 1
ATOM 451 C C . HIS A 1 58 ? -12.884 29.436 27.311 1.00 88.19 58 HIS A C 1
ATOM 453 O O . HIS A 1 58 ? -12.223 28.711 28.056 1.00 88.19 58 HIS A O 1
ATOM 459 N N . ALA A 1 59 ? -12.337 30.099 26.290 1.00 88.62 59 ALA A N 1
ATOM 460 C CA . ALA A 1 59 ? -10.941 29.960 25.871 1.00 88.62 59 ALA A CA 1
ATOM 461 C C . ALA A 1 59 ? -9.917 30.373 26.951 1.00 88.62 59 ALA A C 1
ATOM 463 O O . ALA A 1 59 ? -8.760 29.970 26.900 1.00 88.62 59 ALA A O 1
ATOM 464 N N . LYS A 1 60 ? -10.317 31.149 27.970 1.00 86.88 60 LYS A N 1
ATOM 465 C CA . LYS A 1 60 ? -9.433 31.502 29.100 1.00 86.88 60 LYS A CA 1
ATOM 466 C C . LYS A 1 60 ? -9.135 30.332 30.039 1.00 86.88 60 LYS A C 1
ATOM 468 O O . LYS A 1 60 ? -8.230 30.450 30.861 1.00 86.88 60 LYS A O 1
ATOM 473 N N . VAL A 1 61 ? -9.934 29.263 30.008 1.00 80.69 61 VAL A N 1
ATOM 474 C CA . VAL A 1 61 ? -9.831 28.144 30.967 1.00 80.69 61 VAL A CA 1
ATOM 475 C C . VAL A 1 61 ? -9.556 26.792 30.317 1.00 80.69 61 VAL A C 1
ATOM 477 O O . VAL A 1 61 ? -9.297 25.823 31.030 1.00 80.69 61 VAL A O 1
ATOM 480 N N . THR A 1 62 ? -9.615 26.703 28.990 1.00 83.62 62 THR A N 1
ATOM 481 C CA . THR A 1 62 ? -9.296 25.489 28.236 1.00 83.62 62 THR A CA 1
ATOM 482 C C . THR A 1 62 ? -8.964 25.831 26.785 1.00 83.62 62 THR A C 1
ATOM 484 O O . THR A 1 62 ? -9.556 26.743 26.217 1.00 83.62 62 THR A O 1
ATOM 487 N N . ASP A 1 63 ? -8.061 25.056 26.180 1.00 86.12 63 ASP A N 1
ATOM 488 C CA . ASP A 1 63 ? -7.734 25.148 24.749 1.00 86.12 63 ASP A CA 1
ATOM 489 C C . ASP A 1 63 ? -8.768 24.441 23.854 1.00 86.12 63 ASP A C 1
ATOM 491 O O . ASP A 1 63 ? -8.663 24.448 22.627 1.00 86.12 63 ASP A O 1
ATOM 495 N N . LEU A 1 64 ? -9.769 23.788 24.451 1.00 89.06 64 LEU A N 1
ATOM 496 C CA . LEU A 1 64 ? -10.820 23.118 23.698 1.00 89.06 64 LEU A CA 1
ATOM 497 C C . LEU A 1 64 ? -11.804 24.145 23.126 1.00 89.06 64 LEU A C 1
ATOM 499 O O . LEU A 1 64 ? -12.259 25.020 23.862 1.00 89.06 64 LEU A O 1
ATOM 503 N N . PRO A 1 65 ? -12.207 24.022 21.851 1.00 91.75 65 PRO A N 1
ATOM 504 C CA . PRO A 1 65 ? -13.219 24.903 21.287 1.00 91.75 65 PRO A CA 1
ATOM 505 C C . PRO A 1 65 ? -14.582 24.644 21.939 1.00 91.75 65 PRO A C 1
ATOM 507 O O . PRO A 1 65 ? -14.983 23.496 22.131 1.00 91.75 65 PRO A O 1
ATOM 510 N N . CYS A 1 66 ? -15.322 25.710 22.235 1.00 91.62 66 CYS A N 1
ATOM 511 C CA . CYS A 1 66 ? -16.718 25.610 22.663 1.00 91.62 66 CYS A CA 1
ATOM 512 C C . CYS A 1 66 ? -17.687 25.540 21.478 1.00 91.62 66 CYS A C 1
ATOM 514 O O . CYS A 1 66 ? -18.663 24.800 21.536 1.00 91.62 66 CYS A O 1
ATOM 516 N N . GLY A 1 67 ? -17.431 26.275 20.395 1.00 95.25 67 GLY A N 1
ATOM 517 C CA . GLY A 1 67 ? -18.259 26.258 19.192 1.00 95.25 67 GLY A CA 1
ATOM 518 C C . GLY A 1 67 ? -17.849 25.155 18.217 1.00 95.25 67 GLY A C 1
ATOM 519 O O . GLY A 1 67 ? -16.704 25.113 17.770 1.00 95.25 67 GLY A O 1
ATOM 520 N N . ILE A 1 68 ? -18.791 24.289 17.839 1.00 97.38 68 ILE A N 1
ATOM 521 C CA . ILE A 1 68 ? -18.570 23.166 16.918 1.00 97.38 68 ILE A CA 1
ATOM 522 C C . ILE A 1 68 ? -19.588 23.216 15.800 1.00 97.38 68 ILE A C 1
ATOM 524 O O . ILE A 1 68 ? -20.790 23.167 16.054 1.00 97.38 68 ILE A O 1
ATOM 528 N N . LYS A 1 69 ? -19.108 23.266 14.561 1.00 96.88 69 LYS A N 1
ATOM 529 C CA . LYS A 1 69 ? -19.947 23.327 13.368 1.00 96.88 69 LYS A CA 1
ATOM 530 C C . LYS A 1 69 ? -19.933 22.006 12.605 1.00 96.88 69 LYS A C 1
ATOM 532 O O . LYS A 1 69 ? -18.910 21.324 12.531 1.00 96.88 69 LYS A O 1
ATOM 537 N N . CYS A 1 70 ? -21.075 21.665 12.023 1.00 96.12 70 CYS A N 1
ATOM 538 C CA . CYS A 1 70 ? -21.194 20.645 10.995 1.00 96.12 70 CYS A CA 1
ATOM 539 C C . CYS A 1 70 ? -21.230 21.335 9.635 1.00 96.12 70 CYS A C 1
ATOM 541 O O . CYS A 1 70 ? -22.024 22.255 9.433 1.00 96.12 70 CYS A O 1
ATOM 543 N N . VAL A 1 71 ? -20.360 20.899 8.731 1.00 96.12 71 VAL A N 1
ATOM 544 C CA . VAL A 1 71 ? -20.184 21.478 7.401 1.00 96.12 71 VAL A CA 1
ATOM 545 C C . VAL A 1 71 ? -20.548 20.439 6.355 1.00 96.12 71 VAL A C 1
ATOM 547 O O . VAL A 1 71 ? -20.038 19.321 6.409 1.00 96.12 71 VAL A O 1
ATOM 550 N N . HIS A 1 72 ? -21.410 20.814 5.415 1.00 94.75 72 HIS A N 1
ATOM 551 C CA . HIS A 1 72 ? -21.637 20.059 4.191 1.00 94.75 72 HIS A CA 1
ATOM 552 C C . HIS A 1 72 ? -20.676 20.535 3.103 1.00 94.75 72 HIS A C 1
ATOM 554 O O . HIS A 1 72 ? -20.565 21.741 2.891 1.00 94.75 72 HIS A O 1
ATOM 560 N N . THR A 1 73 ? -20.034 19.602 2.402 1.00 93.50 73 THR A N 1
ATOM 561 C CA . THR A 1 73 ? -19.213 19.889 1.221 1.00 93.50 73 THR A CA 1
ATOM 562 C C . THR A 1 73 ? -19.937 19.412 -0.032 1.00 93.50 73 THR A C 1
ATOM 564 O O . THR A 1 73 ? -20.176 18.214 -0.179 1.00 93.50 73 THR A O 1
ATOM 567 N N . ASP A 1 74 ? -20.267 20.321 -0.947 1.00 89.44 74 ASP A N 1
ATOM 568 C CA . ASP A 1 74 ? -20.836 19.948 -2.243 1.00 89.44 74 ASP A CA 1
ATOM 569 C C . ASP A 1 74 ? -19.824 19.087 -3.027 1.00 89.44 74 ASP A C 1
ATOM 571 O O . ASP A 1 74 ? -18.695 19.526 -3.261 1.00 89.44 74 ASP A O 1
ATOM 575 N N . PRO A 1 75 ? -20.179 17.855 -3.434 1.00 83.00 75 PRO A N 1
ATOM 576 C CA . PRO A 1 75 ? -19.241 16.948 -4.095 1.00 83.00 75 PRO A CA 1
ATOM 577 C C . PRO A 1 75 ? -18.868 17.364 -5.523 1.00 83.00 75 PRO A C 1
ATOM 579 O O . PRO A 1 75 ? -17.904 16.839 -6.073 1.00 83.00 75 PRO A O 1
ATOM 582 N N . THR A 1 76 ? -19.629 18.273 -6.133 1.00 88.75 76 THR A N 1
ATOM 583 C CA . THR A 1 76 ? -19.424 18.762 -7.501 1.00 88.75 76 THR A CA 1
ATOM 584 C C . THR A 1 76 ? -18.571 20.023 -7.508 1.00 88.75 76 THR A C 1
ATOM 586 O O . THR A 1 76 ? -17.684 20.159 -8.347 1.00 88.75 76 THR A O 1
ATOM 589 N N . THR A 1 77 ? -18.841 20.955 -6.592 1.00 91.88 77 THR A N 1
ATOM 590 C CA . THR A 1 77 ? -18.178 22.271 -6.567 1.00 91.88 77 THR A CA 1
ATOM 591 C C . THR A 1 77 ? -17.092 22.385 -5.500 1.00 91.88 77 THR A C 1
ATOM 593 O O . THR A 1 77 ? -16.234 23.260 -5.597 1.00 91.88 77 THR A O 1
ATOM 596 N N . GLY A 1 78 ? -17.113 21.520 -4.481 1.00 89.25 78 GLY A N 1
ATOM 597 C CA . GLY A 1 78 ? -16.265 21.625 -3.293 1.00 89.25 78 GLY A CA 1
ATOM 598 C C . GLY A 1 78 ? -16.697 22.720 -2.311 1.00 89.25 78 GLY A C 1
ATOM 599 O O . GLY A 1 78 ? -16.000 22.956 -1.323 1.00 89.25 78 GLY A O 1
ATOM 600 N N . GLU A 1 79 ? -17.821 23.399 -2.561 1.00 93.50 79 GLU A N 1
ATOM 601 C CA . GLU A 1 79 ? -18.322 24.482 -1.713 1.00 93.50 79 GLU A CA 1
ATOM 602 C C . GLU A 1 79 ? -18.724 23.965 -0.326 1.00 93.50 79 GLU A C 1
ATOM 604 O O . GLU A 1 79 ? -19.391 22.936 -0.199 1.00 93.50 79 GLU A O 1
ATOM 609 N N . GLN A 1 80 ? -18.310 24.684 0.721 1.00 92.75 80 GLN A N 1
ATOM 610 C CA . GLN A 1 80 ? -18.597 24.338 2.110 1.00 92.75 80 GLN A CA 1
ATOM 611 C C . GLN A 1 80 ? -19.701 25.223 2.683 1.00 92.75 80 GLN A C 1
ATOM 613 O O . GLN A 1 80 ? -19.594 26.446 2.677 1.00 92.75 80 GLN A O 1
ATOM 618 N N . THR A 1 81 ? -20.729 24.600 3.254 1.00 94.88 81 THR A N 1
ATOM 619 C CA . THR A 1 81 ? -21.843 25.290 3.914 1.00 94.88 81 THR A CA 1
ATOM 620 C C . THR A 1 81 ? -21.960 24.820 5.357 1.00 94.88 81 THR A C 1
ATOM 622 O O . THR A 1 81 ? -21.959 23.617 5.624 1.00 94.88 81 THR A O 1
ATOM 625 N N . VAL A 1 82 ? -22.090 25.747 6.309 1.00 96.75 82 VAL A N 1
ATOM 626 C CA . VAL A 1 82 ? -22.414 25.395 7.698 1.00 96.75 82 VAL A CA 1
ATOM 627 C C . VAL A 1 82 ? -23.872 24.952 7.761 1.00 96.75 82 VAL A C 1
ATOM 629 O O . VAL A 1 82 ? -24.771 25.711 7.425 1.00 96.75 82 VAL A O 1
ATOM 632 N N . VAL A 1 83 ? -24.110 23.716 8.194 1.00 96.31 83 VAL A N 1
ATOM 633 C CA . VAL A 1 83 ? -25.450 23.104 8.224 1.00 96.31 83 VAL A CA 1
ATOM 634 C C . VAL A 1 83 ? -25.907 22.736 9.634 1.00 96.31 83 VAL A C 1
ATOM 636 O O . VAL A 1 83 ? -27.082 22.453 9.864 1.00 96.31 83 VAL A O 1
ATOM 639 N N . GLY A 1 84 ? -24.998 22.757 10.607 1.00 95.69 84 GLY A N 1
ATOM 640 C CA . GLY A 1 84 ? -25.314 22.532 12.013 1.00 95.69 84 GLY A CA 1
ATOM 641 C C . GLY A 1 84 ? -24.293 23.168 12.942 1.00 95.69 84 GLY A C 1
ATOM 642 O O . GLY A 1 84 ? -23.168 23.457 12.539 1.00 95.69 84 GLY A O 1
ATOM 643 N N . PHE A 1 85 ? -24.690 23.385 14.190 1.00 97.12 85 PHE A N 1
ATOM 644 C CA . PHE A 1 85 ? -23.857 24.005 15.210 1.00 97.12 85 PHE A CA 1
ATOM 645 C C . PHE A 1 85 ? -24.204 23.473 16.605 1.00 97.12 85 P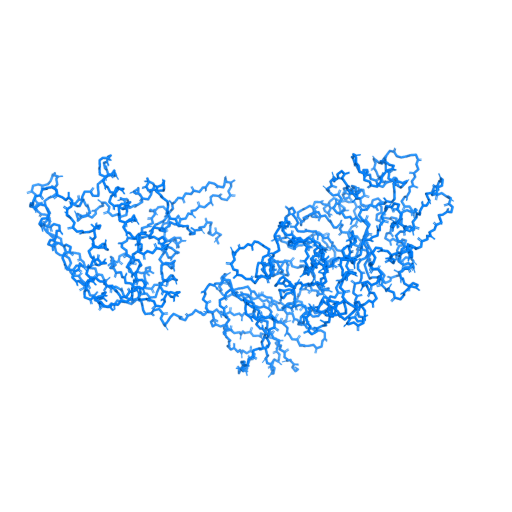HE A C 1
ATOM 647 O O . PHE A 1 85 ? -25.369 23.205 16.902 1.00 97.12 85 PHE A O 1
ATOM 654 N N . SER A 1 86 ? -23.199 23.342 17.470 1.00 96.12 86 SER A N 1
ATOM 655 C CA . SER A 1 86 ? -23.364 23.108 18.904 1.00 96.12 86 SER A CA 1
ATOM 656 C C . SER A 1 86 ? -22.349 23.893 19.727 1.00 96.12 86 SER A C 1
ATOM 658 O O . SER A 1 86 ? -21.197 24.009 19.316 1.00 96.12 86 SER A O 1
ATOM 660 N N . GLU A 1 87 ? -22.754 24.351 20.907 1.00 95.50 87 GLU A N 1
ATOM 661 C CA . GLU A 1 87 ? -21.946 25.171 21.810 1.00 95.50 87 GLU A CA 1
ATOM 662 C C . GLU A 1 87 ? -21.762 24.490 23.172 1.00 95.50 87 GLU A C 1
ATOM 664 O O . GLU A 1 87 ? -22.721 24.298 23.923 1.00 95.50 87 GLU A O 1
ATOM 669 N N . TRP A 1 88 ? -20.522 24.120 23.486 1.00 93.88 88 TRP A N 1
ATOM 670 C CA . TRP A 1 88 ? -20.131 23.321 24.644 1.00 93.88 88 TRP A CA 1
ATOM 671 C C . TRP A 1 88 ? -19.263 24.107 25.620 1.00 93.88 88 TRP A C 1
ATOM 673 O O . TRP A 1 88 ? -18.210 24.616 25.261 1.00 93.88 88 TRP A O 1
ATOM 683 N N . TYR A 1 89 ? -19.636 24.111 26.894 1.00 91.19 89 TYR A N 1
ATOM 684 C CA . TYR A 1 89 ? -18.818 24.664 27.968 1.00 91.19 89 TYR A CA 1
ATOM 685 C C . TYR A 1 89 ? -18.180 23.536 28.753 1.00 91.19 89 TYR A C 1
ATOM 687 O O . TYR A 1 89 ? -18.855 22.844 29.506 1.00 91.19 89 TYR A O 1
ATOM 695 N N . ILE A 1 90 ? -16.882 23.344 28.551 1.00 89.19 90 ILE A N 1
ATOM 696 C CA . ILE A 1 90 ? -16.120 22.209 29.077 1.00 89.19 90 ILE A CA 1
ATOM 697 C C . ILE A 1 90 ? -15.324 22.625 30.321 1.00 89.19 90 ILE A C 1
ATOM 699 O O . ILE A 1 90 ? -14.466 23.501 30.243 1.00 89.19 90 ILE A O 1
ATOM 703 N N . TYR A 1 91 ? -15.573 21.955 31.448 1.00 84.94 91 TYR A N 1
ATOM 704 C CA . TYR A 1 91 ? -14.893 22.133 32.733 1.00 84.94 91 TYR A CA 1
ATOM 705 C C . TYR A 1 91 ? -14.214 20.821 33.156 1.00 84.94 91 TYR A C 1
ATOM 707 O O . TYR A 1 91 ? -14.795 19.977 33.844 1.00 84.94 91 TYR A O 1
ATOM 715 N N . ALA A 1 92 ? -12.956 20.648 32.738 1.00 77.75 92 ALA A N 1
ATOM 716 C CA . ALA A 1 92 ? -12.146 19.462 33.050 1.00 77.75 92 ALA A CA 1
ATOM 717 C C . ALA A 1 92 ? -11.738 19.367 34.539 1.00 77.75 92 ALA A C 1
ATOM 719 O O . ALA A 1 92 ? -11.438 18.287 35.052 1.00 77.75 92 ALA A O 1
ATOM 720 N N . ASN A 1 93 ? -11.772 20.496 35.250 1.00 80.12 93 ASN A N 1
ATOM 721 C CA . ASN A 1 93 ? -11.614 20.586 36.700 1.00 80.12 93 ASN A CA 1
ATOM 722 C C . ASN A 1 93 ? -12.986 20.724 37.382 1.00 80.12 93 ASN A C 1
ATOM 724 O O . ASN A 1 93 ? -13.939 21.150 36.725 1.00 80.12 93 ASN A O 1
ATOM 728 N N . PRO A 1 94 ? -13.118 20.380 38.681 1.00 78.50 94 PRO A N 1
ATOM 729 C CA . PRO A 1 94 ? -14.363 20.586 39.416 1.00 78.50 94 PRO A CA 1
ATOM 730 C C . PRO A 1 94 ? -14.908 22.004 39.210 1.00 78.50 94 PRO A C 1
ATOM 732 O O . PRO A 1 94 ? -14.184 22.986 39.379 1.00 78.50 94 PRO A O 1
ATOM 735 N N . SER A 1 95 ? -16.175 22.116 38.800 1.00 72.75 95 SER A N 1
ATOM 736 C CA . SER A 1 95 ? -16.769 23.418 38.494 1.00 72.75 95 SER A CA 1
ATOM 737 C C . SER A 1 95 ? -16.839 24.303 39.748 1.00 72.75 95 SER A C 1
ATOM 739 O O . SER A 1 95 ? -17.204 23.810 40.820 1.00 72.75 95 SER A O 1
ATOM 741 N N . THR A 1 96 ? -16.540 25.595 39.602 1.00 78.94 96 THR A N 1
ATOM 742 C CA . THR A 1 96 ? -16.676 26.620 40.645 1.00 78.94 96 THR A CA 1
ATOM 743 C C . THR A 1 96 ? -17.938 27.461 40.388 1.00 78.94 96 THR A C 1
ATOM 745 O O . THR A 1 96 ? -18.510 27.371 39.294 1.00 78.94 96 THR A O 1
ATOM 748 N N . PRO A 1 97 ? -18.393 28.294 41.341 1.00 78.69 97 PRO A N 1
ATOM 749 C CA . PRO A 1 97 ? -19.488 29.235 41.095 1.00 78.69 97 PRO A CA 1
ATOM 750 C C . PRO A 1 97 ? -19.258 30.126 39.863 1.00 78.69 97 PRO A C 1
ATOM 752 O O . PRO A 1 97 ? -20.179 30.326 39.072 1.00 78.69 97 PRO A O 1
ATOM 755 N N . GLU A 1 98 ? -18.020 30.566 39.623 1.00 78.00 98 GLU A N 1
ATOM 756 C CA . GLU A 1 98 ? -17.649 31.377 38.457 1.00 78.00 98 GLU A CA 1
ATOM 757 C C . GLU A 1 98 ? -17.813 30.599 37.142 1.00 78.00 98 GLU A C 1
ATOM 759 O O . GLU A 1 98 ? -18.242 31.159 36.132 1.00 78.00 98 GLU A O 1
ATOM 764 N N . HIS A 1 99 ? -17.526 29.291 37.134 1.00 76.38 99 HIS A N 1
ATOM 765 C CA . HIS A 1 99 ? -17.807 28.438 35.975 1.00 76.38 99 HIS A CA 1
ATOM 766 C C . HIS A 1 99 ? -19.306 28.397 35.670 1.00 76.38 99 HIS A C 1
ATOM 768 O O . HIS A 1 99 ? -19.702 28.495 34.509 1.00 76.38 99 HIS A O 1
ATOM 774 N N . HIS A 1 100 ? -20.154 28.320 36.698 1.00 74.62 100 HIS A N 1
ATOM 775 C CA . HIS A 1 100 ? -21.603 28.343 36.502 1.00 74.62 100 HIS A CA 1
ATOM 776 C C . HIS A 1 100 ? -22.066 29.690 35.962 1.00 74.62 100 HIS A C 1
ATOM 778 O O . HIS A 1 100 ? -22.889 29.721 35.055 1.00 74.62 100 HIS A O 1
ATOM 784 N N . GLU A 1 101 ? -21.553 30.802 36.478 1.00 78.81 101 GLU A N 1
ATOM 785 C CA . GLU A 1 101 ? -21.884 32.134 35.960 1.00 78.81 101 GLU A CA 1
ATOM 786 C C . GLU A 1 101 ? -21.506 32.281 34.483 1.00 78.81 101 GLU A C 1
ATOM 788 O O . GLU A 1 101 ? -22.325 32.752 33.694 1.00 78.81 101 GLU A O 1
ATOM 793 N N . ARG A 1 102 ? -20.333 31.776 34.081 1.00 78.94 102 ARG A N 1
ATOM 794 C CA . ARG A 1 102 ? -19.881 31.785 32.679 1.00 78.94 102 ARG A CA 1
ATOM 795 C C . ARG A 1 102 ? -20.762 30.939 31.760 1.00 78.94 102 ARG A C 1
ATOM 797 O O . ARG A 1 102 ? -21.174 31.438 30.718 1.00 78.94 102 ARG A O 1
ATOM 804 N N . ALA A 1 103 ? -21.106 29.705 32.142 1.00 75.25 103 ALA A N 1
ATOM 805 C CA . ALA A 1 103 ? -22.032 28.872 31.359 1.00 75.25 103 ALA A CA 1
ATOM 806 C C . ALA A 1 103 ? -23.427 29.509 31.252 1.00 75.25 103 ALA A C 1
ATOM 808 O O . ALA A 1 103 ? -24.107 29.397 30.238 1.00 75.25 103 ALA A O 1
ATOM 809 N N . ASN A 1 104 ? -23.872 30.199 32.304 1.00 83.25 104 ASN A N 1
ATOM 810 C CA . ASN A 1 104 ? -25.178 30.850 32.332 1.00 83.25 104 ASN A CA 1
ATOM 811 C C . ASN A 1 104 ? -25.186 32.225 31.651 1.00 83.25 104 ASN A C 1
ATOM 813 O O . ASN A 1 104 ? -26.265 32.794 31.484 1.00 83.25 104 ASN A O 1
ATOM 817 N N . ALA A 1 105 ? -24.032 32.762 31.240 1.00 84.06 105 ALA A N 1
ATOM 818 C CA . ALA A 1 105 ? -23.929 34.107 30.688 1.00 84.06 105 ALA A CA 1
ATOM 819 C C . ALA A 1 105 ? -24.867 34.306 29.494 1.00 84.06 105 ALA A C 1
ATOM 821 O O . ALA A 1 105 ? -25.544 35.325 29.453 1.00 84.06 105 ALA A O 1
ATOM 822 N N . LEU A 1 106 ? -25.000 33.310 28.610 1.00 85.81 106 LEU A N 1
ATOM 823 C CA . LEU A 1 106 ? -25.862 33.354 27.418 1.00 85.81 106 LEU A CA 1
ATOM 824 C C . LEU A 1 106 ? -27.366 33.326 27.701 1.00 85.81 106 LEU A C 1
ATOM 826 O O . LEU A 1 106 ? -28.156 33.630 26.814 1.00 85.81 106 LEU A O 1
ATOM 830 N N . VAL A 1 107 ? -27.766 32.955 28.916 1.00 85.75 107 VAL A N 1
ATOM 831 C CA . VAL A 1 107 ? -29.175 32.794 29.313 1.00 85.75 107 VAL A CA 1
ATOM 832 C C . VAL A 1 107 ? -29.545 33.635 30.538 1.00 85.75 107 VAL A C 1
ATOM 834 O O . VAL A 1 107 ? -30.648 33.534 31.066 1.00 85.75 107 VAL A O 1
ATOM 837 N N . SER A 1 108 ? -28.616 34.466 31.020 1.00 84.94 108 SER A N 1
ATOM 838 C CA . SER A 1 108 ? -28.775 35.240 32.257 1.00 84.94 108 SER A CA 1
ATOM 839 C C . SER A 1 108 ? -29.705 36.446 32.119 1.00 84.94 108 SER A C 1
ATOM 841 O O . SER A 1 108 ? -30.221 36.937 33.118 1.00 84.94 108 SER A O 1
ATOM 843 N N . GLY A 1 109 ? -29.885 36.972 30.904 1.00 85.81 109 GLY A N 1
ATOM 844 C CA . GLY A 1 109 ? -30.610 38.219 30.657 1.00 85.81 109 GLY A CA 1
ATOM 845 C C . GLY A 1 109 ? -29.923 39.478 31.208 1.00 85.81 109 GLY A C 1
ATOM 846 O O . GLY A 1 109 ? -30.505 40.556 31.140 1.00 85.81 109 GLY A O 1
ATOM 847 N N . ASN A 1 110 ? -28.692 39.393 31.731 1.00 88.06 110 ASN A N 1
ATOM 848 C CA . ASN A 1 110 ? -28.016 40.517 32.400 1.00 88.06 110 ASN A CA 1
ATOM 849 C C . ASN A 1 110 ? -27.766 41.735 31.492 1.00 88.06 110 ASN A C 1
ATOM 851 O O . ASN A 1 110 ? -27.603 42.844 31.989 1.00 88.06 110 ASN A O 1
ATOM 855 N N . TRP A 1 111 ? -27.744 41.543 30.172 1.00 89.06 111 TRP A N 1
ATOM 856 C CA . TRP A 1 111 ? -27.558 42.608 29.180 1.00 89.06 111 TRP A CA 1
ATOM 857 C C . TRP A 1 111 ? -28.851 43.361 28.833 1.00 89.06 111 TRP A C 1
ATOM 859 O O . TRP A 1 111 ? -28.802 44.333 28.080 1.00 89.06 111 TRP A O 1
ATOM 869 N N . ILE A 1 112 ? -30.010 42.910 29.322 1.00 89.62 112 ILE A N 1
ATOM 870 C CA . ILE A 1 112 ? -31.302 43.535 29.029 1.00 89.62 112 ILE A CA 1
ATOM 871 C C . ILE A 1 112 ? -31.403 44.838 29.825 1.00 89.62 112 ILE A C 1
ATOM 873 O O . ILE A 1 112 ? -31.418 44.827 31.055 1.00 89.62 112 ILE A O 1
ATOM 877 N N . SER A 1 113 ? -31.483 45.970 29.128 1.00 86.31 113 SER A N 1
ATOM 878 C CA . SER A 1 113 ? -31.560 47.294 29.753 1.00 86.31 113 SER A CA 1
ATOM 879 C C . SER A 1 113 ? -32.912 47.572 30.416 1.00 86.31 113 SER A C 1
ATOM 881 O O . SER A 1 113 ? -32.959 48.280 31.416 1.00 86.31 113 SER A O 1
ATOM 883 N N . GLU A 1 114 ? -34.003 47.003 29.899 1.00 88.75 114 GLU A N 1
ATOM 884 C CA . GLU A 1 114 ? -35.347 47.180 30.452 1.00 88.75 114 GLU A CA 1
ATOM 885 C C . GLU A 1 114 ? -35.549 46.317 31.709 1.00 88.75 114 GLU A C 1
ATOM 887 O O . GLU A 1 114 ? -35.625 45.092 31.629 1.00 88.75 114 GLU A O 1
ATOM 892 N N . ASP A 1 115 ? -35.669 46.959 32.873 1.00 85.62 115 ASP A N 1
ATOM 893 C CA . ASP A 1 115 ? -35.707 46.295 34.185 1.00 85.62 115 ASP A CA 1
ATOM 894 C C . ASP A 1 115 ? -36.813 45.241 34.313 1.00 85.62 115 ASP A C 1
ATOM 896 O O . ASP A 1 115 ? -36.558 44.122 34.757 1.00 85.62 115 ASP A O 1
ATOM 900 N N . VAL A 1 116 ? -38.029 45.569 33.866 1.00 85.19 116 VAL A N 1
ATOM 901 C CA . VAL A 1 116 ? -39.188 44.665 33.946 1.00 85.19 116 VAL A CA 1
ATOM 902 C C . VAL A 1 116 ? -39.008 43.452 33.032 1.00 85.19 116 VAL A C 1
ATOM 904 O O . VAL A 1 116 ? -39.356 42.329 33.402 1.00 85.19 116 VAL A O 1
ATOM 907 N N . LEU A 1 117 ? -38.465 43.656 31.829 1.00 84.69 117 LEU A N 1
ATOM 908 C CA . LEU A 1 117 ? -38.190 42.569 30.892 1.00 84.69 117 LEU A CA 1
ATOM 909 C C . LEU A 1 117 ? -37.053 41.679 31.406 1.00 84.69 117 LEU A C 1
ATOM 911 O O . LEU A 1 117 ? -37.170 40.453 31.367 1.00 84.69 117 LEU A O 1
ATOM 915 N N . ARG A 1 118 ? -35.994 42.288 31.954 1.00 89.44 118 ARG A N 1
ATOM 916 C CA . ARG A 1 118 ? -34.868 41.586 32.576 1.00 89.44 118 ARG A CA 1
ATOM 917 C C . ARG A 1 118 ? -35.331 40.703 33.730 1.00 89.44 118 ARG A C 1
ATOM 919 O O . ARG A 1 118 ? -34.997 39.521 33.748 1.00 89.44 118 ARG A O 1
ATOM 926 N N . GLU A 1 119 ? -36.148 41.232 34.641 1.00 86.69 119 GLU A N 1
ATOM 927 C CA . GLU A 1 119 ? -36.697 40.471 35.770 1.00 86.69 119 GLU A CA 1
ATOM 928 C C . GLU A 1 119 ? -37.554 39.287 35.296 1.00 86.69 119 GLU A C 1
ATOM 930 O O . GLU A 1 119 ? -37.439 38.177 35.824 1.00 86.69 119 GLU A O 1
ATOM 935 N N . LYS A 1 120 ? -38.371 39.480 34.251 1.00 84.50 120 LYS A N 1
ATOM 936 C CA . LYS A 1 120 ? -39.176 38.402 33.653 1.00 84.50 120 LYS A CA 1
ATOM 937 C C . LYS A 1 120 ? -38.315 37.303 33.033 1.00 84.50 120 LYS A C 1
ATOM 939 O O . LYS A 1 120 ? -38.589 36.129 33.277 1.00 84.50 120 LYS A O 1
ATOM 944 N N . VAL A 1 121 ? -37.286 37.659 32.259 1.00 87.06 121 VAL A N 1
ATOM 945 C CA . VAL A 1 121 ? -36.354 36.691 31.651 1.00 87.06 121 VAL A CA 1
ATOM 946 C C . VAL A 1 121 ? -35.580 35.937 32.731 1.00 87.06 121 VAL A C 1
ATOM 948 O O . VAL A 1 121 ? -35.526 34.710 32.698 1.00 87.06 121 VAL A O 1
ATOM 951 N N . GLN A 1 122 ? -35.053 36.640 33.734 1.00 88.94 122 GLN A N 1
ATOM 952 C CA . GLN A 1 122 ? -34.333 36.024 34.850 1.00 88.94 122 GLN A CA 1
ATOM 953 C C . GLN A 1 122 ? -35.226 35.076 35.652 1.00 88.94 122 GLN A C 1
ATOM 955 O O . GLN A 1 122 ? -34.817 33.958 35.964 1.00 88.94 122 GLN A O 1
ATOM 960 N N . THR A 1 123 ? -36.468 35.477 35.932 1.00 86.44 123 THR A N 1
ATOM 961 C CA . THR A 1 123 ? -37.458 34.627 36.609 1.00 86.44 123 THR A CA 1
ATOM 962 C C . THR A 1 123 ? -37.792 33.390 35.779 1.00 86.44 123 THR A C 1
ATOM 964 O O . THR A 1 123 ? -37.877 32.291 36.328 1.00 86.44 123 THR A O 1
ATOM 967 N N . ALA A 1 124 ? -37.938 33.546 34.459 1.00 84.75 124 ALA A N 1
ATOM 968 C CA . ALA A 1 124 ? -38.198 32.437 33.551 1.00 84.75 124 ALA A CA 1
ATOM 969 C C . ALA A 1 124 ? -37.021 31.451 33.505 1.00 84.75 124 ALA A C 1
ATOM 971 O O . ALA A 1 124 ? -37.245 30.254 33.631 1.00 84.75 124 ALA A O 1
ATOM 972 N N . MET A 1 125 ? -35.777 31.929 33.392 1.00 86.19 125 MET A N 1
ATOM 973 C CA . MET A 1 125 ? -34.585 31.075 33.267 1.00 86.19 125 MET A CA 1
ATOM 974 C C . MET A 1 125 ? -34.086 30.501 34.597 1.00 86.19 125 MET A C 1
ATOM 976 O O . MET A 1 125 ? -33.324 29.530 34.604 1.00 86.19 125 MET A O 1
ATOM 980 N N . LYS A 1 126 ? -34.537 31.047 35.733 1.00 87.25 126 LYS A N 1
ATOM 981 C CA . LYS A 1 126 ? -34.115 30.629 37.075 1.00 87.25 126 LYS A CA 1
ATOM 982 C C . LYS A 1 126 ? -34.209 29.113 37.327 1.00 87.25 126 LYS A C 1
ATOM 984 O O . LYS A 1 126 ? -33.217 28.566 37.801 1.00 87.25 126 LYS A O 1
ATOM 989 N N . PRO A 1 127 ? -35.304 28.398 36.995 1.00 85.75 127 PRO A N 1
ATOM 990 C CA . PRO A 1 127 ? -35.385 26.951 37.212 1.00 85.75 127 PRO A CA 1
ATOM 991 C C . PRO A 1 127 ? -34.311 26.164 36.449 1.00 85.75 127 PRO A C 1
ATOM 993 O O . PRO A 1 127 ? -33.741 25.216 36.990 1.00 85.75 127 PRO A O 1
ATOM 996 N N . THR A 1 128 ? -34.008 26.569 35.214 1.00 84.06 128 THR A N 1
ATOM 997 C CA . THR A 1 128 ? -32.962 25.964 34.374 1.00 84.06 128 THR A CA 1
ATOM 998 C C . THR A 1 128 ? -31.582 26.214 34.977 1.00 84.06 128 THR A C 1
ATOM 1000 O O . THR A 1 128 ? -30.829 25.272 35.216 1.00 84.06 128 THR A O 1
ATOM 1003 N N . ILE A 1 129 ? -31.287 27.469 35.329 1.00 86.56 129 ILE A N 1
ATOM 1004 C CA . ILE A 1 129 ? -30.020 27.877 35.952 1.00 86.56 129 ILE A CA 1
ATOM 1005 C C . ILE A 1 129 ? -29.797 27.161 37.295 1.00 86.56 129 ILE A C 1
ATOM 1007 O O . ILE A 1 129 ? -28.698 26.672 37.560 1.00 86.56 129 ILE A O 1
ATOM 1011 N N . ASP A 1 130 ? -30.826 27.065 38.140 1.00 85.25 130 ASP A N 1
ATOM 1012 C CA . ASP A 1 130 ? -30.745 26.398 39.444 1.00 85.25 130 ASP A CA 1
ATOM 1013 C C . ASP A 1 130 ? -30.553 24.879 39.290 1.00 85.25 130 ASP A C 1
ATOM 1015 O O . ASP A 1 130 ? -29.747 24.283 40.009 1.00 85.25 130 ASP A O 1
ATOM 1019 N N . THR A 1 131 ? -31.227 24.253 38.317 1.00 84.81 131 THR A N 1
ATOM 1020 C CA . THR A 1 131 ? -31.043 22.825 37.999 1.00 84.81 131 THR A CA 1
ATOM 1021 C C . THR A 1 131 ? -29.617 22.559 37.533 1.00 84.81 131 THR A C 1
ATOM 1023 O O . THR A 1 131 ? -28.956 21.651 38.036 1.00 84.81 131 THR A O 1
ATOM 1026 N N . ARG A 1 132 ? -29.100 23.395 36.631 1.00 85.31 132 ARG A N 1
ATOM 1027 C CA . ARG A 1 132 ? -27.714 23.317 36.175 1.00 85.31 132 ARG A CA 1
ATOM 1028 C C . ARG A 1 132 ? -26.744 23.445 37.344 1.00 85.31 132 ARG A C 1
ATOM 1030 O O . ARG A 1 132 ? -25.930 22.555 37.556 1.00 85.31 132 ARG A O 1
ATOM 1037 N N . ARG A 1 133 ? -26.875 24.481 38.179 1.00 82.94 133 ARG A N 1
ATOM 1038 C CA . ARG A 1 133 ? -26.034 24.656 39.380 1.00 82.94 133 ARG A CA 1
ATOM 1039 C C . ARG A 1 133 ? -26.042 23.412 40.267 1.00 82.94 133 ARG A C 1
ATOM 1041 O O . ARG A 1 133 ? -24.975 22.935 40.637 1.00 82.94 133 ARG A O 1
ATOM 1048 N N . LYS A 1 134 ? -27.220 22.846 40.547 1.00 82.62 134 LYS A N 1
ATOM 1049 C CA . LYS A 1 134 ? -27.386 21.616 41.339 1.00 82.62 134 LYS A CA 1
ATOM 1050 C C . LYS A 1 134 ? -26.629 20.424 40.742 1.00 82.62 134 LYS A C 1
ATOM 1052 O O . LYS A 1 134 ? -25.959 19.707 41.482 1.00 82.62 134 LYS A O 1
ATOM 1057 N N . TRP A 1 135 ? -26.733 20.199 39.432 1.00 78.44 135 TRP A N 1
ATOM 1058 C CA . TRP A 1 135 ? -26.108 19.047 38.771 1.00 78.44 135 TRP A CA 1
ATOM 1059 C C . TRP A 1 135 ? -24.609 19.209 38.549 1.00 78.44 135 TRP A C 1
ATOM 1061 O O . TRP A 1 135 ? -23.886 18.214 38.581 1.00 78.44 135 TRP A O 1
ATOM 1071 N N . LEU A 1 136 ? -24.138 20.437 38.348 1.00 78.12 136 LEU A N 1
ATOM 1072 C CA . LEU A 1 136 ? -22.730 20.705 38.078 1.00 78.12 136 LEU A CA 1
ATOM 1073 C C . LEU A 1 136 ? -21.906 20.902 39.354 1.00 78.12 136 LEU A C 1
ATOM 1075 O O . LEU A 1 136 ? -20.708 20.644 39.329 1.00 78.12 136 LEU A O 1
ATOM 1079 N N . HIS A 1 137 ? -22.515 21.326 40.467 1.00 79.31 137 HIS A N 1
ATOM 1080 C CA . HIS A 1 137 ? -21.813 21.695 41.701 1.00 79.31 137 HIS A CA 1
ATOM 1081 C C . HIS A 1 137 ? -20.745 20.674 42.133 1.00 79.31 137 HIS A C 1
ATOM 1083 O O . HIS A 1 137 ? -21.050 19.525 42.461 1.00 79.31 137 HIS A O 1
ATOM 1089 N N . GLY A 1 138 ? -19.483 21.121 42.146 1.00 74.50 138 GLY A N 1
ATOM 1090 C CA . GLY A 1 138 ? -18.325 20.318 42.547 1.00 74.50 138 GLY A CA 1
ATOM 1091 C C . GLY A 1 138 ? -17.936 19.191 41.581 1.00 74.50 138 GLY A C 1
ATOM 1092 O O . GLY A 1 138 ? -17.060 18.396 41.913 1.00 74.50 138 GLY A O 1
ATOM 1093 N N . ARG A 1 139 ? -18.555 19.096 40.395 1.00 79.38 139 ARG A N 1
ATOM 1094 C CA . ARG A 1 139 ? -18.279 18.046 39.401 1.00 79.38 139 ARG A CA 1
ATOM 1095 C C . ARG A 1 139 ? -17.414 18.563 38.261 1.00 79.38 139 ARG A C 1
ATOM 1097 O O . ARG A 1 139 ? -17.524 19.717 37.850 1.00 79.38 139 ARG A O 1
ATOM 1104 N N . LYS A 1 140 ? -16.585 17.675 37.715 1.00 84.94 140 LYS A N 1
ATOM 1105 C CA . LYS A 1 140 ? -15.979 17.862 36.396 1.00 84.94 140 LYS A CA 1
ATOM 1106 C C . LYS A 1 140 ? -17.050 17.573 35.348 1.00 84.94 140 LYS A C 1
ATOM 1108 O O . LYS A 1 140 ? -17.688 16.516 35.404 1.00 84.94 140 LYS A O 1
ATOM 1113 N N . CYS A 1 141 ? -17.300 18.505 34.442 1.00 87.00 141 CYS A N 1
ATOM 1114 C CA . CYS A 1 141 ? -18.437 18.396 33.536 1.00 87.00 141 CYS A CA 1
ATOM 1115 C C . CYS A 1 141 ? -18.275 19.238 32.275 1.00 87.00 141 CYS A C 1
ATOM 1117 O O . CYS A 1 141 ? -17.556 20.231 32.283 1.00 87.00 141 CYS A O 1
ATOM 1119 N N . ALA A 1 142 ? -18.992 18.880 31.215 1.00 90.25 142 ALA A N 1
ATOM 1120 C CA . ALA A 1 142 ? -19.300 19.800 30.135 1.00 90.25 142 ALA A CA 1
ATOM 1121 C C . ALA A 1 142 ? -20.805 20.044 30.038 1.00 90.25 142 ALA A C 1
ATOM 1123 O O . ALA A 1 142 ? -21.607 19.156 30.332 1.00 90.25 142 ALA A O 1
ATOM 1124 N N . VAL A 1 143 ? -21.174 21.239 29.591 1.00 91.38 143 VAL A N 1
ATOM 1125 C CA . VAL A 1 143 ? -22.561 21.656 29.388 1.00 91.38 143 VAL A CA 1
ATOM 1126 C C . VAL A 1 143 ? -22.784 21.957 27.917 1.00 91.38 143 VAL A C 1
ATOM 1128 O O . VAL A 1 143 ? -22.092 22.811 27.366 1.00 91.38 143 VAL A O 1
ATOM 1131 N N . LEU A 1 144 ? -23.753 21.298 27.289 1.00 93.50 144 LEU A N 1
ATOM 1132 C CA . LEU A 1 144 ? -24.231 21.691 25.965 1.00 93.50 144 LEU A CA 1
ATOM 1133 C C . LEU A 1 144 ? -25.271 22.803 26.119 1.00 93.50 144 LEU A C 1
ATOM 1135 O O . LEU A 1 144 ? -26.358 22.564 26.640 1.00 93.50 144 LEU A O 1
ATOM 1139 N N . MET A 1 145 ? -24.922 24.007 25.669 1.00 90.94 145 MET A N 1
ATOM 1140 C CA . MET A 1 145 ? -25.746 25.209 25.810 1.00 90.94 145 MET A CA 1
ATOM 1141 C C . MET A 1 145 ? -26.711 25.404 24.645 1.00 90.94 145 MET A C 1
ATOM 1143 O O . MET A 1 145 ? -27.891 25.659 24.865 1.00 90.94 145 MET A O 1
ATOM 1147 N N . TYR A 1 146 ? -26.224 25.246 23.415 1.00 92.25 146 TYR A N 1
ATOM 1148 C CA . TYR A 1 146 ? -27.035 25.326 22.201 1.00 92.25 146 TYR A CA 1
ATOM 1149 C C . TYR A 1 146 ? -26.685 24.180 21.261 1.00 92.25 146 TYR A C 1
ATOM 1151 O O . TYR A 1 146 ? -25.519 23.824 21.124 1.00 92.25 146 TYR A O 1
ATOM 1159 N N . ALA A 1 147 ? -27.687 23.626 20.580 1.00 94.06 147 ALA A N 1
ATOM 1160 C CA . ALA A 1 147 ? -27.498 22.736 19.440 1.00 94.06 147 ALA A CA 1
ATOM 1161 C C . ALA A 1 147 ? -28.607 22.974 18.414 1.00 94.06 147 ALA A C 1
ATOM 1163 O O . ALA A 1 147 ? -29.790 22.865 18.735 1.00 94.06 147 ALA A O 1
ATOM 1164 N N . CYS A 1 148 ? -28.228 23.286 17.181 1.00 92.44 148 CYS A N 1
ATOM 1165 C CA . CYS A 1 148 ? -29.154 23.612 16.105 1.00 92.44 148 CYS A CA 1
ATOM 1166 C C . CYS A 1 148 ? -28.679 23.063 14.761 1.00 92.44 148 CYS A C 1
ATOM 1168 O O . CYS A 1 148 ? -27.489 22.854 14.529 1.00 92.44 148 CYS A O 1
ATOM 1170 N N . VAL A 1 149 ? -29.636 22.833 13.867 1.00 92.88 149 VAL A N 1
ATOM 1171 C CA . VAL A 1 149 ? -29.404 22.380 12.494 1.00 92.88 149 VAL A CA 1
ATOM 1172 C C . VAL A 1 149 ? -30.280 23.216 11.587 1.00 92.88 149 VAL A C 1
ATOM 1174 O O . VAL A 1 149 ? -31.453 23.442 11.908 1.00 92.88 149 VAL A O 1
ATOM 1177 N N . ASP A 1 150 ? -29.706 23.644 10.467 1.00 92.19 150 ASP A N 1
ATOM 1178 C CA . ASP A 1 150 ? -30.448 24.340 9.428 1.00 92.19 150 ASP A CA 1
ATOM 1179 C C . ASP A 1 150 ? -31.694 23.510 9.052 1.00 92.19 150 ASP A C 1
ATOM 1181 O O . ASP A 1 150 ? -31.580 22.295 8.844 1.00 92.19 150 ASP A O 1
ATOM 1185 N N . PRO A 1 151 ? -32.899 24.106 8.997 1.00 88.81 151 PRO A N 1
ATOM 1186 C CA . PRO A 1 151 ? -34.125 23.389 8.663 1.00 88.81 151 PRO A CA 1
ATOM 1187 C C . PRO A 1 151 ? -34.034 22.493 7.417 1.00 88.81 151 PRO A C 1
ATOM 1189 O O . PRO A 1 151 ? -34.597 21.395 7.442 1.00 88.81 151 PRO A O 1
ATOM 1192 N N . ALA A 1 152 ? -33.293 22.898 6.379 1.00 89.75 152 ALA A N 1
ATOM 1193 C CA . ALA A 1 152 ? -33.104 22.122 5.150 1.00 89.75 152 ALA A CA 1
ATOM 1194 C C . ALA A 1 152 ? -32.254 20.849 5.352 1.00 89.75 152 ALA A C 1
ATOM 1196 O O . ALA A 1 152 ? -32.350 19.897 4.577 1.00 89.75 152 ALA A O 1
ATOM 1197 N N . TRP A 1 153 ? -31.468 20.795 6.429 1.00 89.00 153 TRP A N 1
ATOM 1198 C CA . TRP A 1 153 ? -30.501 19.734 6.729 1.00 89.00 153 TRP A CA 1
ATOM 1199 C C . TRP A 1 153 ? -30.913 18.835 7.903 1.00 89.00 153 TRP A C 1
ATOM 1201 O O . TRP A 1 153 ? -30.170 17.947 8.341 1.00 89.00 153 TRP A O 1
ATOM 1211 N N . ARG A 1 154 ? -32.128 19.021 8.429 1.00 86.44 154 ARG A N 1
ATOM 1212 C CA . ARG A 1 154 ? -32.664 18.184 9.509 1.00 86.44 154 ARG A CA 1
ATOM 1213 C C . ARG A 1 154 ? -32.794 16.724 9.070 1.00 86.44 154 ARG A C 1
ATOM 1215 O O . ARG A 1 154 ? -33.032 16.410 7.911 1.00 86.44 154 ARG A O 1
ATOM 1222 N N . ARG A 1 155 ? -32.683 15.813 10.045 1.00 83.19 155 ARG A N 1
ATOM 1223 C CA . ARG A 1 155 ? -32.782 14.345 9.866 1.00 83.19 155 ARG A CA 1
ATOM 1224 C C . ARG A 1 155 ? -31.689 13.711 8.991 1.00 83.19 155 ARG A C 1
ATOM 1226 O O . ARG A 1 155 ? -31.808 12.538 8.659 1.00 83.19 155 ARG A O 1
ATOM 1233 N N . GLN A 1 156 ? -30.602 14.430 8.715 1.00 84.00 156 GLN A N 1
ATOM 1234 C CA . GLN A 1 156 ? -29.442 13.913 7.973 1.00 84.00 156 GLN A CA 1
ATOM 1235 C C . GLN A 1 156 ? -28.227 13.586 8.864 1.00 84.00 156 GLN A C 1
ATOM 1237 O O . GLN A 1 156 ? -27.167 13.225 8.370 1.00 84.00 156 GLN A O 1
ATOM 1242 N N . GLY A 1 157 ? -28.366 13.694 10.190 1.00 84.38 157 GLY A N 1
ATOM 1243 C CA . GLY A 1 157 ? -27.317 13.331 11.155 1.00 84.38 157 GLY A CA 1
ATOM 1244 C C . GLY A 1 157 ? -26.451 14.489 11.667 1.00 84.38 157 GLY A C 1
ATOM 1245 O O . GLY A 1 157 ? -25.745 14.292 12.650 1.00 84.38 157 GLY A O 1
ATOM 1246 N N . ALA A 1 158 ? -26.567 15.703 11.112 1.00 88.88 158 ALA A N 1
ATOM 1247 C CA . ALA A 1 158 ? -25.758 16.865 11.516 1.00 88.88 158 ALA A CA 1
ATOM 1248 C C . ALA A 1 158 ? -25.793 17.154 13.035 1.00 88.88 158 ALA A C 1
ATOM 1250 O O . ALA A 1 158 ? -24.746 17.281 13.668 1.00 88.88 158 ALA A O 1
ATOM 1251 N N . ALA A 1 159 ? -26.985 17.165 13.652 1.00 87.62 159 ALA A N 1
ATOM 1252 C CA . ALA A 1 159 ? -27.130 17.364 15.102 1.00 87.62 159 ALA A CA 1
ATOM 1253 C C . ALA A 1 159 ? -26.417 16.268 15.906 1.00 87.62 159 ALA A C 1
ATOM 1255 O O . ALA A 1 159 ? -25.733 16.553 16.883 1.00 87.62 159 ALA A O 1
ATOM 1256 N N . THR A 1 160 ? -26.567 15.009 15.483 1.00 86.62 160 THR A N 1
ATOM 1257 C CA . THR A 1 160 ? -25.929 13.861 16.131 1.00 86.62 160 THR A CA 1
ATOM 1258 C C . THR A 1 1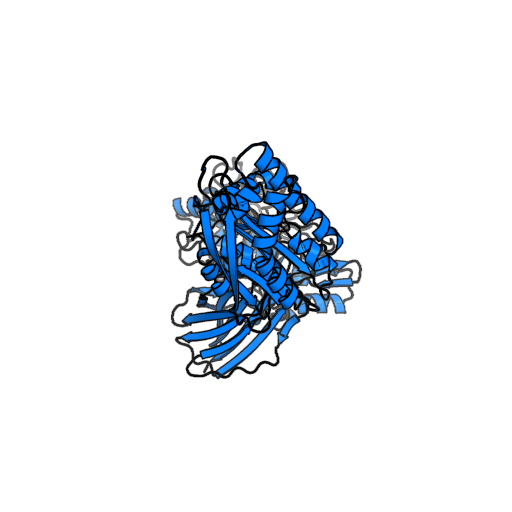60 ? -24.410 13.980 16.062 1.00 86.62 160 THR A C 1
ATOM 1260 O O . THR A 1 160 ? -23.762 13.819 17.088 1.00 86.62 160 THR A O 1
ATOM 1263 N N . MET A 1 161 ? -23.846 14.353 14.911 1.00 88.81 161 MET A N 1
ATOM 1264 C CA . MET A 1 161 ? -22.397 14.522 14.752 1.00 88.81 161 MET A CA 1
ATOM 1265 C C . MET A 1 161 ? -21.836 15.638 15.652 1.00 88.81 161 MET A C 1
ATOM 1267 O O . MET A 1 161 ? -20.811 15.435 16.307 1.00 88.81 161 MET A O 1
ATOM 1271 N N . CYS A 1 162 ? -22.524 16.786 15.731 1.00 92.19 162 CYS A N 1
ATOM 1272 C CA . CYS A 1 162 ? -22.164 17.900 16.618 1.00 92.19 162 CYS A CA 1
ATOM 1273 C C . CYS A 1 162 ? -22.226 17.498 18.099 1.00 92.19 162 CYS A C 1
ATOM 1275 O O . CYS A 1 162 ? -21.284 17.731 18.856 1.00 92.19 162 CYS A O 1
ATOM 1277 N N . VAL A 1 163 ? -23.313 16.844 18.523 1.00 92.38 163 VAL A N 1
ATOM 1278 C CA . VAL A 1 163 ? -23.481 16.434 19.924 1.00 92.38 163 VAL A CA 1
ATOM 1279 C C . VAL A 1 163 ? -22.471 15.353 20.307 1.00 92.38 163 VAL A C 1
ATOM 1281 O O . VAL A 1 163 ? -21.858 15.417 21.372 1.00 92.38 163 VAL A O 1
ATOM 1284 N N . GLN A 1 164 ? -22.248 14.376 19.428 1.00 87.50 164 GLN A N 1
ATOM 1285 C CA . GLN A 1 164 ? -21.271 13.316 19.654 1.00 87.50 164 GLN A CA 1
ATOM 1286 C C . GLN A 1 164 ? -19.850 13.859 19.779 1.00 87.50 164 GLN A C 1
ATOM 1288 O O . GLN A 1 164 ? -19.071 13.276 20.521 1.00 87.50 164 GLN A O 1
ATOM 1293 N N . TRP A 1 165 ? -19.501 14.974 19.125 1.00 93.06 165 TRP A N 1
ATOM 1294 C CA . TRP A 1 165 ? -18.206 15.617 19.362 1.00 93.06 165 TRP A CA 1
ATOM 1295 C C . TRP A 1 165 ? -18.014 15.983 20.835 1.00 93.06 165 TRP A C 1
ATOM 1297 O O . TRP A 1 165 ? -16.996 15.620 21.423 1.00 93.06 165 TRP A O 1
ATOM 1307 N N . GLY A 1 166 ? -19.003 16.627 21.458 1.00 90.19 166 GLY A N 1
ATOM 1308 C CA . GLY A 1 166 ? -18.879 17.040 22.857 1.00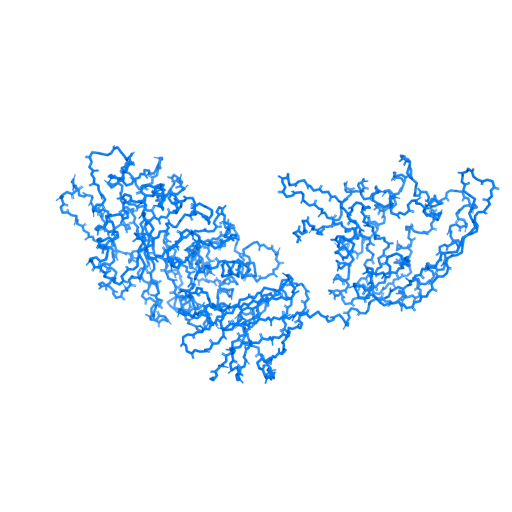 90.19 166 GLY A CA 1
ATOM 1309 C C . GLY A 1 166 ? -18.924 15.862 23.817 1.00 90.19 166 GLY A C 1
ATOM 1310 O O . GLY A 1 166 ? -18.147 15.821 24.766 1.00 90.19 166 GLY A O 1
ATOM 1311 N N . VAL A 1 167 ? -19.752 14.853 23.529 1.00 87.81 167 VAL A N 1
ATOM 1312 C CA . VAL A 1 167 ? -19.761 13.594 24.292 1.00 87.81 167 VAL A CA 1
ATOM 1313 C C . VAL A 1 167 ? -18.404 12.883 24.204 1.00 87.81 167 VAL A C 1
ATOM 1315 O O . VAL A 1 167 ? -17.899 12.435 25.232 1.00 87.81 167 VAL A O 1
ATOM 1318 N N . ARG A 1 168 ? -17.765 12.846 23.023 1.00 80.38 168 ARG A N 1
ATOM 1319 C CA . ARG A 1 168 ? -16.400 12.313 22.856 1.00 80.38 168 ARG A CA 1
ATOM 1320 C C . ARG A 1 168 ? -15.394 13.082 23.711 1.00 80.38 168 ARG A C 1
ATOM 1322 O O . ARG A 1 168 ? -14.664 12.453 24.468 1.00 80.38 168 ARG A O 1
ATOM 1329 N N . LYS A 1 169 ? -15.411 14.422 23.682 1.00 88.50 169 LYS A N 1
ATOM 1330 C CA . LYS A 1 169 ? -14.539 15.244 24.546 1.00 88.50 169 LYS A CA 1
ATOM 1331 C C . LYS A 1 169 ? -14.791 15.027 26.032 1.00 88.50 169 LYS A C 1
ATOM 1333 O O . LYS A 1 169 ? -13.846 14.994 26.812 1.00 88.50 169 LYS A O 1
ATOM 1338 N N . CYS A 1 170 ? -16.041 14.808 26.429 1.00 86.38 170 CYS A N 1
ATOM 1339 C CA . CYS A 1 170 ? -16.358 14.446 27.806 1.00 86.38 170 CYS A CA 1
ATOM 1340 C C . CYS A 1 170 ? -15.756 13.091 28.199 1.00 86.38 170 CYS A C 1
ATOM 1342 O O . CYS A 1 170 ? -15.209 12.961 29.291 1.00 86.38 170 CYS A O 1
ATOM 1344 N N . SER A 1 171 ? -15.818 12.107 27.298 1.00 79.94 171 SER A N 1
ATOM 1345 C CA . SER A 1 171 ? -15.229 10.781 27.501 1.00 79.94 171 SER A CA 1
ATOM 1346 C C . SER A 1 171 ? -13.705 10.842 27.615 1.00 79.94 171 SER A C 1
ATOM 1348 O O . SER A 1 171 ? -13.153 10.283 28.556 1.00 79.94 171 SER A O 1
ATOM 1350 N N . GLU A 1 172 ? -13.033 11.563 26.710 1.00 80.38 172 GLU A N 1
ATOM 1351 C CA . GLU A 1 172 ? -11.571 11.756 26.724 1.00 80.38 172 GLU A CA 1
ATOM 1352 C C . GLU A 1 172 ? -11.082 12.372 28.046 1.00 80.38 172 GLU A C 1
ATOM 1354 O O . GLU A 1 172 ? -10.049 11.981 28.582 1.00 80.38 172 GLU A O 1
ATOM 1359 N N . LEU A 1 173 ? -11.837 13.329 28.593 1.00 80.94 173 LEU A N 1
ATOM 1360 C CA . LEU A 1 173 ? -11.484 14.034 29.828 1.00 80.94 173 LEU A CA 1
ATOM 1361 C C . LEU A 1 173 ? -11.955 13.315 31.105 1.00 80.94 173 LEU A C 1
ATOM 1363 O O . LEU A 1 173 ? -11.647 13.772 32.209 1.00 80.94 173 LEU A O 1
ATOM 1367 N N . GLY A 1 174 ? -12.735 12.235 30.983 1.00 79.69 174 GLY A N 1
ATOM 1368 C CA . GLY A 1 174 ? -13.359 11.553 32.119 1.00 79.69 174 GLY A CA 1
ATOM 1369 C C . GLY A 1 174 ? -14.344 12.442 32.890 1.00 79.69 174 GLY A C 1
ATOM 1370 O O . GLY A 1 174 ? -14.348 12.446 34.124 1.00 79.69 174 GLY A O 1
ATOM 1371 N N . ILE A 1 175 ? -15.150 13.242 32.182 1.00 83.12 175 ILE A N 1
ATOM 1372 C CA . ILE A 1 175 ? -16.084 14.217 32.768 1.00 83.12 175 ILE A CA 1
ATOM 1373 C C . ILE A 1 175 ? -17.529 13.968 32.330 1.00 83.12 175 ILE A C 1
ATOM 1375 O O . ILE A 1 175 ? -17.794 13.435 31.260 1.00 83.12 175 ILE A O 1
ATOM 1379 N N . MET A 1 176 ? -18.494 14.390 33.147 1.00 84.88 176 MET A N 1
ATOM 1380 C CA . MET A 1 176 ? -19.923 14.226 32.850 1.00 84.88 176 MET A CA 1
ATOM 1381 C C . MET A 1 176 ? -20.386 15.199 31.757 1.00 84.88 176 MET A C 1
ATOM 1383 O O . MET A 1 176 ? -20.103 16.390 31.851 1.00 84.88 176 MET A O 1
ATOM 1387 N N . ALA A 1 177 ? -21.180 14.742 30.788 1.00 91.06 177 ALA A N 1
ATOM 1388 C CA . ALA A 1 177 ? -21.893 15.643 29.879 1.00 91.06 177 ALA A CA 1
ATOM 1389 C C . ALA A 1 177 ? -23.291 15.959 30.436 1.00 91.06 177 ALA A C 1
ATOM 1391 O O . ALA A 1 177 ? -24.020 15.047 30.836 1.00 91.06 177 ALA A O 1
ATOM 1392 N N . PHE A 1 178 ? -23.673 17.234 30.444 1.00 91.06 178 PHE A N 1
ATOM 1393 C CA . PHE A 1 178 ? -24.966 17.720 30.925 1.00 91.06 178 PHE A CA 1
ATOM 1394 C C . PHE A 1 178 ? -25.626 18.642 29.896 1.00 91.06 178 PHE A C 1
ATOM 1396 O O . PHE A 1 178 ? -24.942 19.396 29.206 1.00 91.06 178 PHE A O 1
ATOM 1403 N N . LEU A 1 179 ? -26.953 18.591 29.794 1.00 92.00 179 LEU A N 1
ATOM 1404 C CA . LEU A 1 179 ? -27.727 19.495 28.943 1.00 92.00 179 LEU A CA 1
ATOM 1405 C C . LEU A 1 179 ? -29.162 19.655 29.429 1.00 92.00 179 LEU A C 1
ATOM 1407 O O . LEU A 1 179 ? -29.686 18.807 30.156 1.00 92.00 179 LEU A O 1
ATOM 1411 N N . GLU A 1 180 ? -29.826 20.694 28.936 1.00 89.06 180 GLU A N 1
ATOM 1412 C CA . GLU A 1 180 ? -31.273 20.844 28.997 1.00 89.06 180 GLU A CA 1
ATOM 1413 C C . GLU A 1 180 ? -31.868 20.727 27.591 1.00 89.06 180 GLU A C 1
ATOM 1415 O O . GLU A 1 180 ? -31.483 21.428 26.659 1.00 89.06 180 GLU A O 1
ATOM 1420 N N . ALA A 1 181 ? -32.816 19.809 27.424 1.00 85.25 181 ALA A N 1
ATOM 1421 C CA . ALA A 1 181 ? -33.413 19.489 26.138 1.00 85.25 181 ALA A CA 1
ATOM 1422 C C . ALA A 1 181 ? -34.844 20.009 26.029 1.00 85.25 181 ALA A C 1
ATOM 1424 O O . ALA A 1 181 ? -35.651 19.836 26.947 1.00 85.25 181 ALA A O 1
ATOM 1425 N N . THR A 1 182 ? -35.185 20.550 24.860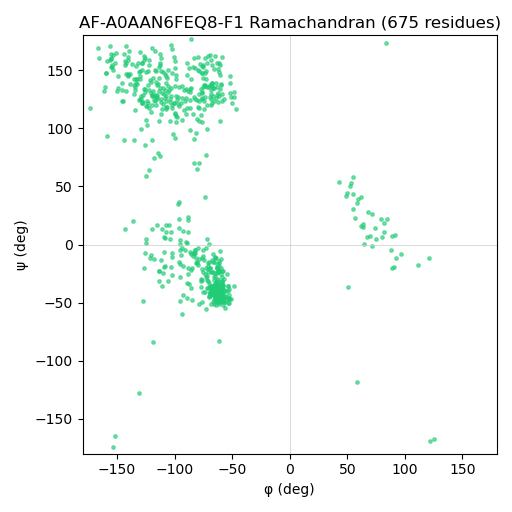 1.00 81.88 182 THR A N 1
ATOM 1426 C CA . THR A 1 182 ? -36.578 20.625 24.406 1.00 81.88 182 THR A CA 1
ATOM 1427 C C . THR A 1 182 ? -37.100 19.219 24.089 1.00 81.88 182 THR A C 1
ATOM 1429 O O . THR A 1 182 ? -36.325 18.282 23.880 1.00 81.88 182 THR A O 1
ATOM 1432 N N . GLU A 1 183 ? -38.421 19.060 24.008 1.00 77.69 183 GLU A N 1
ATOM 1433 C CA . GLU A 1 183 ? -39.045 17.794 23.597 1.00 77.69 183 GLU A CA 1
ATOM 1434 C C . GLU A 1 183 ? -38.597 17.348 22.189 1.00 77.69 183 GLU A C 1
ATOM 1436 O O . GLU A 1 183 ? -38.318 16.169 21.962 1.00 77.69 183 GLU A O 1
ATOM 1441 N N . GLU A 1 184 ? -38.421 18.302 21.266 1.00 75.81 184 GLU A N 1
ATOM 1442 C CA . GLU A 1 184 ? -37.907 18.047 19.913 1.00 75.81 184 GLU A CA 1
ATOM 1443 C C . GLU A 1 184 ? -36.459 17.520 19.944 1.00 75.81 184 GLU A C 1
ATOM 1445 O O . GLU A 1 184 ? -36.147 16.513 19.304 1.00 75.81 184 GLU A O 1
ATOM 1450 N N . GLY A 1 185 ? -35.582 18.147 20.738 1.00 77.56 185 GLY A N 1
ATOM 1451 C CA . GLY A 1 185 ? -34.163 17.786 20.823 1.00 77.56 185 GLY A CA 1
ATOM 1452 C C . GLY A 1 185 ? -33.883 16.485 21.583 1.00 77.56 185 GLY A C 1
ATOM 1453 O O . GLY A 1 185 ? -32.891 15.809 21.300 1.00 77.56 185 GLY A O 1
ATOM 1454 N N . GLN A 1 186 ? -34.764 16.081 22.509 1.00 82.69 186 GLN A N 1
ATOM 1455 C CA . GLN A 1 186 ? -34.539 14.946 23.418 1.00 82.69 186 GLN A CA 1
ATOM 1456 C C . GLN A 1 186 ? -34.172 13.640 22.688 1.00 82.69 186 GLN A C 1
ATOM 1458 O O . GLN A 1 186 ? -33.342 12.862 23.164 1.00 82.69 186 GLN A O 1
ATOM 1463 N N . HIS A 1 187 ? -34.759 13.405 21.514 1.00 82.12 187 HIS A N 1
ATOM 1464 C CA . HIS A 1 187 ? -34.527 12.202 20.715 1.00 82.12 187 HIS A CA 1
ATOM 1465 C C . HIS A 1 187 ? -33.083 12.094 20.208 1.00 82.12 187 HIS A C 1
ATOM 1467 O O . HIS A 1 187 ? -32.533 10.994 20.157 1.00 82.12 187 HIS A O 1
ATOM 1473 N N . VAL A 1 188 ? -32.456 13.219 19.852 1.00 82.81 188 VAL A N 1
ATOM 1474 C CA . VAL A 1 188 ? -31.048 13.258 19.426 1.00 82.81 188 VAL A CA 1
ATOM 1475 C C . VAL A 1 188 ? -30.138 12.951 20.610 1.00 82.81 188 VAL A C 1
ATOM 1477 O O . VAL A 1 188 ? -29.230 12.132 20.492 1.00 82.81 188 VAL A O 1
ATOM 1480 N N . TYR A 1 189 ? -30.414 13.546 21.769 1.00 88.88 189 TYR A N 1
ATOM 1481 C CA . TYR A 1 189 ? -29.580 13.383 22.958 1.00 88.88 189 TYR A CA 1
ATOM 1482 C C . TYR A 1 189 ? -29.629 11.960 23.521 1.00 88.88 189 TYR A C 1
ATOM 1484 O O . TYR A 1 189 ? -28.581 11.407 23.846 1.00 88.88 189 TYR A O 1
ATOM 1492 N N . LYS A 1 190 ? -30.803 11.313 23.536 1.00 83.19 190 LYS A N 1
ATOM 1493 C CA . LYS A 1 190 ? -30.921 9.893 23.919 1.00 83.19 190 LYS A CA 1
ATOM 1494 C C . LYS A 1 190 ? -30.062 8.985 23.034 1.00 83.19 190 LYS A C 1
ATOM 1496 O O . LYS A 1 190 ? -29.373 8.111 23.546 1.00 83.19 190 LYS A O 1
ATOM 1501 N N . LYS A 1 191 ? -30.031 9.238 21.719 1.00 78.38 191 LYS A N 1
ATOM 1502 C CA . LYS A 1 191 ? -29.143 8.519 20.783 1.00 78.38 191 LYS A CA 1
ATOM 1503 C C . LYS A 1 191 ? -27.656 8.773 21.045 1.00 78.38 191 LYS A C 1
ATOM 1505 O O . LYS A 1 191 ? -26.835 7.946 20.678 1.00 78.38 191 LYS A O 1
ATOM 1510 N N . CYS A 1 192 ? -27.315 9.901 21.664 1.00 80.62 192 CYS A N 1
ATOM 1511 C CA . CYS A 1 192 ? -25.946 10.249 22.045 1.00 80.62 192 CYS A CA 1
ATOM 1512 C C . CYS A 1 192 ? -25.594 9.813 23.481 1.00 80.62 192 CYS A C 1
ATOM 1514 O O . CYS A 1 192 ? -24.578 10.253 24.009 1.00 80.62 192 CYS A O 1
ATOM 1516 N N . GLY A 1 193 ? -26.426 8.983 24.124 1.00 80.12 193 GLY A N 1
ATOM 1517 C CA . GLY A 1 193 ? -26.147 8.411 25.445 1.00 80.12 193 GLY A CA 1
ATOM 1518 C C . GLY A 1 193 ? -26.616 9.239 26.643 1.00 80.12 193 GLY A C 1
ATOM 1519 O O . GLY A 1 193 ? -26.313 8.885 27.780 1.00 80.12 193 GLY A O 1
ATOM 1520 N N . PHE A 1 194 ? -27.366 10.324 26.430 1.00 86.75 194 PHE A N 1
ATOM 1521 C CA . PHE A 1 194 ? -27.956 11.078 27.538 1.00 86.75 194 PHE A CA 1
ATOM 1522 C C . PHE A 1 194 ? -29.180 10.359 28.105 1.00 86.75 194 PHE A C 1
ATOM 1524 O O . PHE A 1 194 ? -30.085 9.966 27.364 1.00 86.75 194 PHE A O 1
ATOM 1531 N N . VAL A 1 195 ? -29.253 10.273 29.434 1.00 84.56 195 VAL A N 1
ATOM 1532 C CA . VAL A 1 195 ? -30.455 9.838 30.154 1.00 84.56 195 VAL A CA 1
ATOM 1533 C C . VAL A 1 195 ? -31.127 11.028 30.822 1.00 84.56 195 VAL A C 1
ATOM 1535 O O . VAL A 1 195 ? -30.458 11.943 31.297 1.00 84.56 195 VAL A O 1
ATOM 1538 N N . GLU A 1 196 ? -32.458 11.031 30.846 1.00 86.69 196 GLU A N 1
ATOM 1539 C CA . GLU A 1 196 ? -33.226 12.045 31.568 1.00 86.69 196 GLU A CA 1
ATOM 1540 C C . GLU A 1 196 ? -33.016 11.869 33.074 1.00 86.69 196 GLU A C 1
ATOM 1542 O O . GLU A 1 196 ? -33.249 10.787 33.612 1.00 86.69 196 GLU A O 1
ATOM 1547 N N . VAL A 1 197 ? -32.585 12.936 33.745 1.00 81.69 197 VAL A N 1
ATOM 1548 C CA . VAL A 1 197 ? -32.322 12.940 35.189 1.00 81.69 197 VAL A CA 1
ATOM 1549 C C . VAL A 1 197 ? -33.270 13.840 35.976 1.00 81.69 197 VAL A C 1
ATOM 1551 O O . VAL A 1 197 ? -33.455 13.627 37.172 1.00 81.69 197 VAL A O 1
ATOM 1554 N N . GLU A 1 198 ? -33.890 14.836 35.334 1.00 83.56 198 GLU A N 1
ATOM 1555 C CA . GLU A 1 198 ? -34.838 15.753 35.978 1.00 83.56 198 GLU A CA 1
ATOM 1556 C C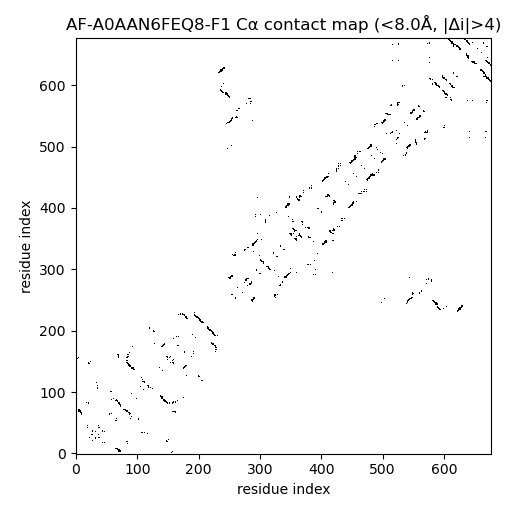 . GLU A 1 198 ? -35.751 16.434 34.943 1.00 83.56 198 GLU A C 1
ATOM 1558 O O . GLU A 1 198 ? -35.334 16.709 33.818 1.00 83.56 198 GLU A O 1
ATOM 1563 N N . LYS A 1 199 ? -37.001 16.740 35.319 1.00 83.19 199 LYS A N 1
ATOM 1564 C CA . LYS A 1 199 ? -37.920 17.553 34.502 1.00 83.19 199 LYS A CA 1
ATOM 1565 C C . LYS A 1 199 ? -37.981 18.972 35.051 1.00 83.19 199 LYS A C 1
ATOM 1567 O O . LYS A 1 199 ? -38.416 19.177 36.183 1.00 83.19 199 LYS A O 1
ATOM 1572 N N . VAL A 1 200 ? -37.617 19.951 34.230 1.00 80.88 200 VAL A N 1
ATOM 1573 C CA . VAL A 1 200 ? -37.587 21.370 34.596 1.00 80.88 200 VAL A CA 1
ATOM 1574 C C . VAL A 1 200 ? -38.793 22.075 33.982 1.00 80.88 200 VAL A C 1
ATOM 1576 O O . VAL A 1 200 ? -39.022 22.016 32.775 1.00 80.88 200 VAL A O 1
ATOM 1579 N N . LYS A 1 201 ? -39.596 22.748 34.811 1.00 77.19 201 LYS A N 1
ATOM 1580 C CA . LYS A 1 201 ? -40.757 23.524 34.349 1.00 77.19 201 LYS A CA 1
ATOM 1581 C C . LYS A 1 201 ? -40.388 24.997 34.255 1.00 77.19 201 LYS A C 1
ATOM 1583 O O . LYS A 1 201 ? -40.231 25.656 35.280 1.00 77.19 201 LYS A O 1
ATOM 1588 N N . MET A 1 202 ? -40.320 25.508 33.032 1.00 73.62 202 MET A N 1
ATOM 1589 C CA . MET A 1 202 ? -40.128 26.926 32.763 1.00 73.62 202 MET A CA 1
ATOM 1590 C C . MET A 1 202 ? -41.497 27.596 32.627 1.00 73.62 202 MET A C 1
ATOM 1592 O O . MET A 1 202 ? -42.272 27.265 31.726 1.00 73.62 202 MET A O 1
ATOM 1596 N N . LYS A 1 203 ? -41.819 28.516 33.541 1.00 69.25 203 LYS A N 1
ATOM 1597 C CA . LYS A 1 203 ? -43.052 29.314 33.489 1.00 69.25 203 LYS A CA 1
ATOM 1598 C C . LYS A 1 203 ? -42.705 30.740 33.102 1.00 69.25 203 LYS A C 1
ATOM 1600 O O . LYS A 1 203 ? -41.877 31.358 33.764 1.00 69.25 203 LYS A O 1
ATOM 1605 N N . TYR A 1 204 ? -43.369 31.270 32.083 1.00 66.62 204 TYR A N 1
ATOM 1606 C CA . TYR A 1 204 ? -43.217 32.668 31.704 1.00 66.62 204 TYR A CA 1
ATOM 1607 C C . TYR A 1 204 ? -44.555 33.290 31.300 1.00 66.62 204 TYR A C 1
ATOM 1609 O O . TYR A 1 204 ? -45.454 32.639 30.766 1.00 66.62 204 TYR A O 1
ATOM 1617 N N . SER A 1 205 ? -44.675 34.581 31.604 1.00 59.25 205 SER A N 1
ATOM 1618 C CA . SER A 1 205 ? -45.753 35.457 31.155 1.00 59.25 205 SER A CA 1
ATOM 1619 C C . SER A 1 205 ? -45.096 36.640 30.458 1.00 59.25 205 SER A C 1
ATOM 1621 O O . SER A 1 205 ? -44.443 37.461 31.110 1.00 59.25 205 SER A O 1
ATOM 1623 N N . MET A 1 206 ? -45.189 36.685 29.128 1.00 61.53 206 MET A N 1
ATOM 1624 C CA . MET A 1 206 ? -44.540 37.718 28.319 1.00 61.53 206 MET A CA 1
ATOM 1625 C C . MET A 1 206 ? -45.567 38.531 27.539 1.00 61.53 206 MET A C 1
ATOM 1627 O O . MET A 1 206 ? -46.578 38.007 27.071 1.00 61.53 206 MET A O 1
ATOM 1631 N N . ILE A 1 207 ? -45.299 39.831 27.421 1.00 51.81 207 ILE A N 1
ATOM 1632 C CA . ILE A 1 207 ? -46.027 40.739 26.534 1.00 51.81 207 ILE A CA 1
ATOM 1633 C C . ILE A 1 207 ? -45.137 40.884 25.302 1.00 51.81 207 ILE A C 1
ATOM 1635 O O . ILE A 1 207 ? -44.026 41.396 25.413 1.00 51.81 207 ILE A O 1
ATOM 1639 N N . LEU A 1 208 ? -45.584 40.363 24.161 1.00 49.09 208 LEU A N 1
ATOM 1640 C CA . LEU A 1 208 ? -44.864 40.495 22.895 1.00 49.09 208 LEU A CA 1
ATOM 1641 C C . LEU A 1 208 ? -45.038 41.923 22.368 1.00 49.09 208 LEU A C 1
ATOM 1643 O O . LEU A 1 208 ? -46.149 42.459 22.391 1.00 49.09 208 LEU A O 1
ATOM 1647 N N . ALA A 1 209 ? -43.965 42.532 21.860 1.00 43.62 209 ALA A N 1
ATOM 1648 C CA . ALA A 1 209 ? -44.055 43.811 21.162 1.00 43.62 209 ALA A CA 1
ATOM 1649 C C . ALA A 1 209 ? -44.973 43.647 19.934 1.00 43.62 209 ALA A C 1
ATOM 1651 O O . ALA A 1 209 ? -44.610 42.993 18.961 1.00 43.62 209 ALA A O 1
ATOM 1652 N N . GLY A 1 210 ? -46.194 44.186 20.026 1.00 44.44 210 GLY A N 1
ATOM 1653 C CA . GLY A 1 210 ? -47.237 44.090 18.996 1.00 44.44 210 GLY A CA 1
ATOM 1654 C C . GLY A 1 210 ? -48.555 43.439 19.442 1.00 44.44 210 GLY A C 1
ATOM 1655 O O . GLY A 1 210 ? -49.548 43.578 18.733 1.00 44.44 210 GLY A O 1
ATOM 1656 N N . ALA A 1 211 ? -48.619 42.792 20.614 1.00 41.09 211 ALA A N 1
ATOM 1657 C CA . ALA A 1 211 ? -49.853 42.204 21.147 1.00 41.09 211 ALA A CA 1
ATOM 1658 C C . ALA A 1 211 ? -50.179 42.763 22.542 1.00 41.09 211 ALA A C 1
ATOM 1660 O O . ALA A 1 211 ? -49.408 42.608 23.484 1.00 41.09 211 ALA A O 1
ATOM 1661 N N . ALA A 1 212 ? -51.357 43.377 22.699 1.00 38.34 212 ALA A N 1
ATOM 1662 C CA . ALA A 1 212 ? -51.836 43.932 23.973 1.00 38.34 212 ALA A CA 1
ATOM 1663 C C . ALA A 1 212 ? -52.242 42.862 25.019 1.00 38.34 212 ALA A C 1
ATOM 1665 O O . ALA A 1 212 ? -52.745 43.196 26.089 1.00 38.34 212 ALA A O 1
ATOM 1666 N N . THR A 1 213 ? -52.039 41.575 24.727 1.00 43.00 213 THR A N 1
ATOM 1667 C CA . THR A 1 213 ? -52.398 40.442 25.590 1.00 43.00 213 THR A CA 1
ATOM 1668 C C . THR A 1 213 ? -51.153 39.688 26.043 1.00 43.00 213 THR A C 1
ATOM 1670 O O . THR A 1 213 ? -50.359 39.245 25.214 1.00 43.00 213 THR A O 1
ATOM 1673 N N . ALA A 1 214 ? -51.004 39.498 27.357 1.00 49.53 214 ALA A N 1
ATOM 1674 C CA . ALA A 1 214 ? -49.964 38.642 27.918 1.00 49.53 214 ALA A CA 1
ATOM 1675 C C . ALA A 1 214 ? -50.183 37.186 27.477 1.00 49.53 214 ALA A C 1
ATOM 1677 O O . ALA A 1 214 ? -51.256 36.622 27.695 1.00 49.53 214 ALA A O 1
ATOM 1678 N N . VAL A 1 215 ? -49.160 36.568 26.886 1.00 49.06 215 VAL A N 1
ATOM 1679 C CA . VAL A 1 215 ? -49.160 35.131 26.603 1.00 49.06 215 VAL A CA 1
ATOM 1680 C C . VAL A 1 215 ? -48.560 34.433 27.819 1.00 49.06 215 VAL A C 1
ATOM 1682 O O . VAL A 1 215 ? -47.375 34.596 28.121 1.00 49.06 215 VAL A O 1
ATOM 1685 N N . SER A 1 216 ? -49.387 33.676 28.543 1.00 51.28 216 SER A N 1
ATOM 1686 C CA . SER A 1 216 ? -48.899 32.722 29.538 1.00 51.28 216 SER A CA 1
ATOM 1687 C C . SER A 1 216 ? -48.608 31.407 28.830 1.00 51.28 216 SER A C 1
ATOM 1689 O O . SER A 1 216 ? -49.509 30.795 28.259 1.00 51.28 216 SER A O 1
ATOM 1691 N N . ALA A 1 217 ? -47.348 30.987 28.857 1.00 55.94 217 ALA A N 1
ATOM 1692 C CA . ALA A 1 217 ? -46.925 29.709 28.313 1.00 55.94 217 ALA A CA 1
ATOM 1693 C C . ALA A 1 217 ? -46.081 28.957 29.346 1.00 55.94 217 ALA A C 1
ATOM 1695 O O . ALA A 1 217 ? -45.398 29.539 30.196 1.00 55.94 217 ALA A O 1
ATOM 1696 N N . GLN A 1 218 ? -46.164 27.632 29.286 1.00 49.81 218 GLN A N 1
ATOM 1697 C CA . GLN A 1 218 ? -45.373 26.735 30.110 1.00 49.81 218 GLN A CA 1
ATOM 1698 C C . GLN A 1 218 ? -44.633 25.776 29.185 1.00 49.81 218 GLN A C 1
ATOM 1700 O O . GLN A 1 218 ? -45.264 24.998 28.473 1.00 49.81 218 GLN A O 1
ATOM 1705 N N . THR A 1 219 ? -43.303 25.805 29.232 1.00 55.81 219 THR A N 1
ATOM 1706 C CA . THR A 1 219 ? -42.453 24.868 28.489 1.00 55.81 219 THR A CA 1
ATOM 1707 C C . THR A 1 219 ? -41.815 23.899 29.480 1.00 55.81 219 THR A C 1
ATOM 1709 O O . THR A 1 219 ? -41.312 24.309 30.531 1.00 55.81 219 THR A O 1
ATOM 1712 N N . THR A 1 220 ? -41.857 22.602 29.175 1.00 56.84 220 THR A N 1
ATOM 1713 C CA . THR A 1 220 ? -41.158 21.578 29.965 1.00 56.84 220 THR A CA 1
ATOM 1714 C C . THR A 1 220 ? -39.839 21.253 29.276 1.00 56.84 220 THR A C 1
ATOM 1716 O O . THR A 1 220 ? -39.841 20.891 28.103 1.00 56.84 220 THR A O 1
ATOM 1719 N N . TYR A 1 221 ? -38.733 21.381 30.005 1.00 54.84 221 TYR A N 1
ATOM 1720 C CA . TYR A 1 221 ? -37.405 20.955 29.572 1.00 54.84 221 TYR A CA 1
ATOM 1721 C C . TYR A 1 221 ? -37.001 19.678 30.305 1.00 54.84 221 TYR A C 1
ATOM 1723 O O . TYR A 1 221 ? -37.389 19.450 31.455 1.00 54.84 221 TYR A O 1
ATOM 1731 N N . TYR A 1 222 ? -36.195 18.857 29.644 1.00 64.44 222 TYR A N 1
ATOM 1732 C CA . TYR A 1 222 ? -35.644 17.628 30.204 1.00 64.44 222 TYR A CA 1
ATOM 1733 C C . TYR A 1 222 ? -34.158 17.831 30.480 1.00 64.44 222 TYR A C 1
ATOM 1735 O O . TYR A 1 222 ? -33.387 18.054 29.550 1.00 64.44 222 TYR A O 1
ATOM 1743 N N . ALA A 1 223 ? -33.746 17.760 31.744 1.00 57.00 223 ALA A N 1
ATOM 1744 C CA . ALA A 1 223 ? -32.333 17.721 32.087 1.00 57.00 223 ALA A CA 1
ATOM 1745 C C . ALA A 1 223 ? -31.797 16.325 31.760 1.00 57.00 223 ALA A C 1
ATOM 1747 O O . ALA A 1 223 ? -32.333 15.321 32.239 1.00 57.00 223 ALA A O 1
ATOM 1748 N N . GLY A 1 224 ? -30.766 16.269 30.925 1.00 55.50 224 GLY A N 1
ATOM 1749 C CA . GLY A 1 224 ? -30.077 15.047 30.548 1.00 55.50 224 GLY A CA 1
ATOM 1750 C C . GLY A 1 224 ? -28.677 15.010 31.147 1.00 55.50 224 GLY A C 1
ATOM 1751 O O . GLY A 1 224 ? -27.948 15.996 31.053 1.00 55.50 224 GLY A O 1
ATOM 1752 N N . ALA A 1 225 ? -28.277 13.874 31.713 1.00 54.97 225 ALA A N 1
ATOM 1753 C CA . ALA A 1 225 ? -26.882 13.612 32.055 1.00 54.97 225 ALA A CA 1
ATOM 1754 C C . ALA A 1 225 ? -26.427 12.324 31.367 1.00 54.97 225 ALA A C 1
ATOM 1756 O O . ALA A 1 225 ? -27.161 11.337 31.349 1.00 54.97 225 ALA A O 1
ATOM 1757 N N . ALA A 1 226 ? -25.225 12.324 30.801 1.00 51.19 226 ALA A N 1
ATOM 1758 C CA . ALA A 1 226 ? -24.575 11.109 30.328 1.00 51.19 226 ALA A CA 1
ATOM 1759 C C . ALA A 1 226 ? -23.432 10.763 31.286 1.00 51.19 226 ALA A C 1
ATOM 1761 O O . ALA A 1 226 ? -22.533 11.578 31.518 1.00 51.19 226 ALA A O 1
ATOM 1762 N N . ASN A 1 227 ? -23.469 9.554 31.847 1.00 49.66 227 ASN A N 1
ATOM 1763 C CA . ASN A 1 227 ? -22.319 8.987 32.536 1.00 49.66 227 ASN A CA 1
ATOM 1764 C C . ASN A 1 227 ? -21.471 8.285 31.469 1.00 49.66 227 ASN A C 1
ATOM 1766 O O . ASN A 1 227 ? -21.810 7.188 31.029 1.00 49.66 227 ASN A O 1
ATOM 1770 N N . VAL A 1 228 ? -20.421 8.958 30.996 1.00 46.84 228 VAL A N 1
ATOM 1771 C CA . VAL A 1 228 ? -19.584 8.508 29.864 1.00 46.84 228 VAL A CA 1
ATOM 1772 C C . VAL A 1 228 ? -18.885 7.167 30.111 1.00 46.84 228 VAL A C 1
ATOM 1774 O O . VAL A 1 228 ? -18.486 6.514 29.156 1.00 46.84 228 VAL A O 1
ATOM 1777 N N . ASN A 1 229 ? -18.850 6.689 31.357 1.00 43.44 229 ASN A N 1
ATOM 1778 C CA . ASN A 1 229 ? -18.307 5.377 31.718 1.00 43.44 229 ASN A CA 1
ATOM 1779 C C . ASN A 1 229 ? -19.187 4.177 31.290 1.00 43.44 229 ASN A C 1
ATOM 1781 O O . ASN A 1 229 ? -18.782 3.044 31.518 1.00 43.44 229 ASN A O 1
ATOM 1785 N N . ASN A 1 230 ? -20.373 4.396 30.697 1.00 41.56 230 ASN A N 1
ATOM 1786 C CA . ASN A 1 230 ? -21.308 3.332 30.281 1.00 41.56 230 ASN A CA 1
ATOM 1787 C C . ASN A 1 230 ? -21.611 3.300 28.764 1.00 41.56 230 ASN A C 1
ATOM 1789 O O . ASN A 1 230 ? -22.568 2.642 28.348 1.00 41.56 230 ASN A O 1
ATOM 1793 N N . LEU A 1 231 ? -20.848 4.004 27.920 1.00 50.09 231 LEU A N 1
ATOM 1794 C CA . LEU A 1 231 ? -21.012 3.898 26.466 1.00 50.09 231 LEU A CA 1
ATOM 1795 C C . LEU A 1 231 ? -20.326 2.623 25.960 1.00 50.09 231 LEU A C 1
ATOM 1797 O O . LEU A 1 231 ? -19.104 2.557 25.891 1.00 50.09 231 LEU A O 1
ATOM 1801 N N . THR A 1 232 ? -21.124 1.616 25.605 1.00 61.62 232 THR A N 1
ATOM 1802 C CA . THR A 1 232 ? -20.658 0.431 24.874 1.00 61.62 232 THR A CA 1
ATOM 1803 C C . THR A 1 232 ? -20.918 0.646 23.387 1.00 61.62 232 THR A C 1
ATOM 1805 O O . THR A 1 232 ? -22.057 0.859 22.968 1.00 61.62 232 THR A O 1
ATOM 1808 N N . PHE A 1 233 ? -19.857 0.636 22.583 1.00 80.44 233 PHE A N 1
ATOM 1809 C CA . PHE A 1 233 ? -19.956 0.707 21.129 1.00 80.44 233 PHE A CA 1
ATOM 1810 C C . PHE A 1 233 ? -19.795 -0.700 20.576 1.00 80.44 233 PHE A C 1
ATOM 1812 O O . PHE A 1 233 ? -18.793 -1.356 20.840 1.00 80.44 233 PHE A O 1
ATOM 1819 N N . GLN A 1 234 ? -20.797 -1.178 19.845 1.00 89.75 234 GLN A N 1
ATOM 1820 C CA . GLN A 1 234 ? -20.816 -2.534 19.309 1.00 89.75 234 GLN A CA 1
ATOM 1821 C C . GLN A 1 234 ? -20.794 -2.510 17.785 1.00 89.75 234 GLN A C 1
ATOM 1823 O O . GLN A 1 234 ? -21.477 -1.695 17.160 1.00 89.75 234 GLN A O 1
ATOM 1828 N N . ALA A 1 235 ? -20.031 -3.423 17.194 1.00 91.50 235 ALA A N 1
ATOM 1829 C CA . ALA A 1 235 ? -20.027 -3.670 15.761 1.00 91.50 235 ALA A CA 1
ATOM 1830 C C . ALA A 1 235 ? -20.105 -5.173 15.493 1.00 91.50 235 ALA A C 1
ATOM 1832 O O . ALA A 1 235 ? -19.445 -5.969 16.151 1.00 91.50 235 ALA A O 1
ATOM 1833 N N . THR A 1 236 ? -20.893 -5.570 14.500 1.00 97.50 236 THR A N 1
ATOM 1834 C CA . THR A 1 236 ? -20.929 -6.951 14.021 1.00 97.50 236 THR A CA 1
ATOM 1835 C C . THR A 1 236 ? -20.035 -7.081 12.798 1.00 97.50 236 THR A C 1
ATOM 1837 O O . THR A 1 236 ? -20.226 -6.358 11.818 1.00 97.50 236 THR A O 1
ATOM 1840 N N . ILE A 1 237 ? -19.107 -8.037 12.829 1.00 98.56 237 ILE A N 1
ATOM 1841 C CA . ILE A 1 237 ? -18.271 -8.412 11.688 1.00 98.56 237 ILE A CA 1
ATOM 1842 C C . ILE A 1 237 ? -18.731 -9.774 11.174 1.00 98.56 237 ILE A C 1
ATOM 1844 O O . ILE A 1 237 ? -18.803 -10.744 11.926 1.00 98.56 237 ILE A O 1
ATOM 1848 N N . ASN A 1 238 ? -19.039 -9.860 9.880 1.00 98.50 238 ASN A N 1
ATOM 1849 C CA . ASN A 1 238 ? -19.427 -11.113 9.233 1.00 98.50 238 ASN A CA 1
ATOM 1850 C C . ASN A 1 238 ? -18.393 -11.511 8.188 1.00 98.50 238 ASN A C 1
ATOM 1852 O O . ASN A 1 238 ? -18.131 -10.737 7.264 1.00 98.50 238 ASN A O 1
ATOM 1856 N N . ILE A 1 239 ? -17.880 -12.732 8.312 1.00 98.50 239 ILE A N 1
ATOM 1857 C CA . ILE A 1 239 ? -16.975 -13.379 7.364 1.00 98.50 239 ILE A CA 1
ATOM 1858 C C . ILE A 1 239 ? -17.671 -14.595 6.762 1.00 98.50 239 ILE A C 1
ATOM 1860 O O . ILE A 1 239 ? -18.346 -15.343 7.470 1.00 98.50 239 ILE A O 1
ATOM 1864 N N . ASP A 1 240 ? -17.521 -14.784 5.453 1.00 97.81 240 ASP A N 1
ATOM 1865 C CA . ASP A 1 240 ? -18.046 -15.944 4.731 1.00 97.81 240 ASP A CA 1
ATOM 1866 C C . ASP A 1 240 ? -16.942 -16.582 3.883 1.00 97.81 240 ASP A C 1
ATOM 1868 O O . ASP A 1 240 ? -16.649 -16.121 2.778 1.00 97.81 240 ASP A O 1
ATOM 1872 N N . ALA A 1 241 ? -16.348 -17.662 4.397 1.00 96.12 241 ALA A N 1
ATOM 1873 C CA . ALA A 1 241 ? -15.240 -18.361 3.743 1.00 96.12 241 ALA A CA 1
ATOM 1874 C C . ALA A 1 241 ? -15.638 -19.048 2.426 1.00 96.12 241 ALA A C 1
ATOM 1876 O O . ALA A 1 241 ? -14.791 -19.367 1.597 1.00 96.12 241 ALA A O 1
ATOM 1877 N N . ARG A 1 242 ? -16.943 -19.218 2.173 1.00 96.25 242 ARG A N 1
ATOM 1878 C CA . ARG A 1 242 ? -17.457 -19.791 0.917 1.00 96.25 242 ARG A CA 1
ATOM 1879 C C . ARG A 1 242 ? -17.397 -18.795 -0.246 1.00 96.25 242 ARG A C 1
ATOM 1881 O O . ARG A 1 242 ? -17.643 -19.183 -1.385 1.00 96.25 242 ARG A O 1
ATOM 1888 N N . LYS A 1 243 ? -17.133 -17.512 0.030 1.00 97.88 243 LYS A N 1
ATOM 1889 C CA . LYS A 1 243 ? -17.018 -16.440 -0.966 1.00 97.88 243 LYS A CA 1
ATOM 1890 C C . LYS A 1 243 ? -15.583 -15.928 -0.993 1.00 97.88 243 LYS A C 1
ATOM 1892 O O . LYS A 1 243 ? -15.158 -15.218 -0.085 1.00 97.88 243 LYS A O 1
ATOM 1897 N N . GLN A 1 244 ? -14.873 -16.292 -2.052 1.00 97.31 244 GLN A N 1
ATOM 1898 C CA . GLN A 1 244 ? -13.446 -16.041 -2.233 1.00 97.31 244 GLN A CA 1
ATOM 1899 C C . GLN A 1 244 ? -13.196 -15.039 -3.372 1.00 97.31 244 GLN A C 1
ATOM 1901 O O . GLN A 1 244 ? -14.028 -14.916 -4.274 1.00 97.31 244 GLN A O 1
ATOM 1906 N N . TYR A 1 245 ? -12.067 -14.327 -3.319 1.00 97.12 245 TYR A N 1
ATOM 1907 C CA . TYR A 1 245 ? -11.686 -13.291 -4.292 1.00 97.12 245 TYR A CA 1
ATOM 1908 C C . TYR A 1 245 ? -10.240 -13.479 -4.790 1.00 97.12 245 TYR A C 1
ATOM 1910 O O . TYR A 1 245 ? -9.897 -14.556 -5.271 1.00 97.12 245 TYR A O 1
ATOM 1918 N N . GLN A 1 246 ? -9.396 -12.445 -4.735 1.00 97.44 246 GLN A N 1
ATOM 1919 C CA . GLN A 1 246 ? -8.005 -12.506 -5.169 1.00 97.44 246 GLN A CA 1
ATOM 1920 C C . GLN A 1 246 ? -7.096 -13.247 -4.178 1.00 97.44 246 GLN A C 1
ATOM 1922 O O . GLN A 1 246 ? -7.344 -13.276 -2.969 1.00 97.44 246 GLN A O 1
ATOM 1927 N N . LYS A 1 247 ? -5.991 -13.792 -4.701 1.00 98.19 247 LYS A N 1
ATOM 1928 C CA . LYS A 1 247 ? -4.890 -14.354 -3.905 1.00 98.19 247 LYS A CA 1
ATOM 1929 C C . LYS A 1 247 ? -3.894 -13.267 -3.508 1.00 98.19 247 LYS A C 1
ATOM 1931 O O . LYS A 1 247 ? -3.588 -12.406 -4.324 1.00 98.19 247 LYS A O 1
ATOM 1936 N N . MET A 1 248 ? -3.350 -13.356 -2.301 1.00 98.38 248 MET A N 1
ATOM 1937 C CA . MET A 1 248 ? -2.292 -12.491 -1.789 1.00 98.38 248 MET A CA 1
ATOM 1938 C C . MET A 1 248 ? -0.969 -12.771 -2.515 1.00 98.38 248 MET A C 1
ATOM 1940 O O . MET A 1 248 ? -0.510 -13.912 -2.555 1.00 98.38 248 MET A O 1
ATOM 1944 N N . LEU A 1 249 ? -0.343 -11.734 -3.064 1.00 98.00 249 LEU A N 1
ATOM 1945 C CA . LEU A 1 249 ? 1.032 -11.753 -3.566 1.00 98.00 249 LEU A CA 1
ATOM 1946 C C . LEU A 1 249 ? 2.031 -11.381 -2.468 1.00 98.00 249 LEU A C 1
ATOM 1948 O O . LEU A 1 249 ? 3.129 -11.927 -2.446 1.00 98.00 249 LEU A O 1
ATOM 1952 N N . GLY A 1 250 ? 1.635 -10.502 -1.544 1.00 98.00 250 GLY A N 1
ATOM 1953 C CA . GLY A 1 250 ? 2.448 -10.093 -0.404 1.00 98.00 250 GLY A CA 1
ATOM 1954 C C . GLY A 1 250 ? 2.639 -8.583 -0.303 1.00 98.00 250 GLY A C 1
ATOM 1955 O O . GLY A 1 250 ? 1.955 -7.799 -0.964 1.00 98.00 250 GLY A O 1
ATOM 1956 N N . GLY A 1 251 ? 3.577 -8.200 0.560 1.00 98.19 251 GLY A N 1
ATOM 1957 C CA . GLY A 1 251 ? 3.939 -6.813 0.825 1.00 98.19 251 GLY A CA 1
ATOM 1958 C C . GLY A 1 251 ? 5.416 -6.558 0.587 1.00 98.19 251 GLY A C 1
ATOM 1959 O O . GLY A 1 251 ? 6.224 -7.469 0.787 1.00 98.19 251 GLY A O 1
ATOM 1960 N N . GLY A 1 252 ? 5.782 -5.346 0.177 1.00 98.31 252 GLY A N 1
ATOM 1961 C CA . GLY A 1 252 ? 7.168 -5.064 -0.188 1.00 98.31 252 GLY A CA 1
ATOM 1962 C C . GLY A 1 252 ? 7.650 -3.635 -0.039 1.00 98.31 252 GLY A C 1
ATOM 1963 O O . GLY A 1 252 ? 6.978 -2.758 0.504 1.00 98.31 252 GLY A O 1
ATOM 1964 N N . CYS A 1 253 ? 8.875 -3.451 -0.516 1.00 98.69 253 CYS A N 1
ATOM 1965 C CA . CYS A 1 253 ? 9.546 -2.172 -0.675 1.00 98.69 253 CYS A CA 1
ATOM 1966 C C . CYS A 1 253 ? 10.636 -2.278 -1.757 1.00 98.69 253 CYS A C 1
ATOM 1968 O O . CYS A 1 253 ? 10.963 -3.379 -2.216 1.00 98.69 253 CYS A O 1
ATOM 1970 N N . SER A 1 254 ? 11.215 -1.145 -2.160 1.00 98.62 254 SER A N 1
ATOM 1971 C CA . SER A 1 254 ? 12.267 -1.064 -3.179 1.00 98.62 254 SER A CA 1
ATOM 1972 C C . SER A 1 254 ? 13.651 -0.738 -2.615 1.00 98.62 254 SER A C 1
ATOM 1974 O O . SER A 1 254 ? 13.806 0.032 -1.661 1.00 98.62 254 SER A O 1
ATOM 1976 N N . GLY A 1 255 ? 14.679 -1.297 -3.257 1.00 96.19 255 GLY A N 1
ATOM 1977 C CA . GLY A 1 255 ? 16.091 -0.944 -3.063 1.00 96.19 255 GLY A CA 1
ATOM 1978 C C . GLY A 1 255 ? 16.635 0.079 -4.074 1.00 96.19 255 GLY A C 1
ATOM 1979 O O . GLY A 1 255 ? 17.837 0.359 -4.056 1.00 96.19 255 GLY A O 1
ATOM 1980 N N . ALA A 1 256 ? 15.779 0.608 -4.955 1.00 96.25 256 ALA A N 1
ATOM 1981 C CA . ALA A 1 256 ? 16.146 1.441 -6.102 1.00 96.25 256 ALA A CA 1
ATOM 1982 C C . ALA A 1 256 ? 16.903 2.734 -5.746 1.00 96.25 256 ALA A C 1
ATOM 1984 O O . ALA A 1 256 ? 16.862 3.220 -4.617 1.00 96.25 256 ALA A O 1
ATOM 1985 N N . PHE A 1 257 ? 17.580 3.326 -6.737 1.00 93.75 257 PHE A N 1
ATOM 1986 C CA . PHE A 1 257 ? 18.283 4.618 -6.622 1.00 93.75 257 PHE A CA 1
ATOM 1987 C C . PHE A 1 257 ? 19.308 4.695 -5.473 1.00 93.75 257 PHE A C 1
ATOM 1989 O O . PHE A 1 257 ? 19.565 5.759 -4.913 1.00 93.75 257 PHE A O 1
ATOM 1996 N N . GLY A 1 258 ? 19.916 3.557 -5.124 1.00 94.25 258 GLY A N 1
ATOM 1997 C CA . GLY A 1 258 ? 20.899 3.464 -4.044 1.00 94.25 258 GLY A CA 1
ATOM 1998 C C . GLY A 1 258 ? 20.290 3.388 -2.643 1.00 94.25 258 GLY A C 1
ATOM 1999 O O . GLY A 1 258 ? 21.047 3.367 -1.673 1.00 94.25 258 GLY A O 1
ATOM 2000 N N . ALA A 1 259 ? 18.964 3.283 -2.511 1.00 96.06 259 ALA A N 1
ATOM 2001 C CA . ALA A 1 259 ? 18.299 3.068 -1.228 1.00 96.06 259 ALA A CA 1
ATOM 2002 C C . ALA A 1 259 ? 18.808 1.803 -0.532 1.00 96.06 259 ALA A C 1
ATOM 2004 O O . ALA A 1 259 ? 19.107 1.827 0.657 1.00 96.06 259 ALA A O 1
ATOM 2005 N N . ALA A 1 260 ? 19.065 0.733 -1.290 1.00 97.19 260 ALA A N 1
ATOM 2006 C CA . ALA A 1 260 ? 19.693 -0.477 -0.761 1.00 97.19 260 ALA A CA 1
ATOM 2007 C C . ALA A 1 260 ? 21.081 -0.233 -0.131 1.00 97.19 260 ALA A C 1
ATOM 2009 O O . ALA A 1 260 ? 21.519 -1.019 0.706 1.00 97.19 260 ALA A O 1
ATOM 2010 N N . CYS A 1 261 ? 21.783 0.842 -0.504 1.00 97.06 261 CYS A N 1
ATOM 2011 C CA . CYS A 1 261 ? 23.068 1.212 0.089 1.00 97.06 261 CYS A CA 1
ATOM 2012 C C . CYS A 1 261 ? 22.930 2.059 1.364 1.00 97.06 261 CYS A C 1
ATOM 2014 O O . CYS A 1 261 ? 23.942 2.297 2.028 1.00 97.06 261 CYS A O 1
ATOM 2016 N N . ALA A 1 262 ? 21.728 2.527 1.727 1.00 96.81 262 ALA A N 1
ATOM 2017 C CA . ALA A 1 262 ? 21.526 3.432 2.861 1.00 96.81 262 ALA A CA 1
ATOM 2018 C C . ALA A 1 262 ? 22.017 2.836 4.189 1.00 96.81 262 ALA A C 1
ATOM 2020 O O . ALA A 1 262 ? 22.446 3.571 5.072 1.00 96.81 262 ALA A O 1
ATOM 2021 N N . THR A 1 263 ? 22.018 1.509 4.322 1.00 96.25 263 THR A N 1
ATOM 2022 C CA . THR A 1 263 ? 22.472 0.806 5.527 1.00 96.25 263 THR A CA 1
ATOM 2023 C C . THR A 1 263 ? 23.990 0.620 5.602 1.00 96.25 263 THR A C 1
ATOM 2025 O O . THR A 1 263 ? 24.479 0.141 6.619 1.00 96.25 263 THR A O 1
ATOM 2028 N N . ASN A 1 264 ? 24.767 0.999 4.579 1.00 96.06 264 ASN A N 1
ATOM 2029 C CA . ASN A 1 264 ? 26.223 0.784 4.556 1.00 96.06 264 ASN A CA 1
ATOM 2030 C C . ASN A 1 264 ? 26.977 1.538 5.666 1.00 96.06 264 ASN A C 1
ATOM 2032 O O . ASN A 1 264 ? 28.105 1.175 5.991 1.00 96.06 264 ASN A O 1
ATOM 2036 N N . SER A 1 265 ? 26.378 2.585 6.237 1.00 95.81 265 SER A N 1
ATOM 2037 C CA . SER A 1 265 ? 26.932 3.322 7.378 1.00 95.81 265 SER A CA 1
ATOM 2038 C C . SER A 1 265 ? 26.676 2.648 8.731 1.00 95.81 265 SER A C 1
ATOM 2040 O O . SER A 1 265 ? 27.259 3.057 9.734 1.00 95.81 265 SER A O 1
ATOM 2042 N N . LEU A 1 266 ? 25.810 1.632 8.780 1.00 97.56 266 LEU A N 1
ATOM 2043 C CA . LEU A 1 266 ? 25.492 0.875 9.987 1.00 97.56 266 LEU A CA 1
ATOM 2044 C C . LEU A 1 266 ? 26.524 -0.232 10.245 1.00 97.56 266 LEU A C 1
ATOM 2046 O O . LEU A 1 266 ? 27.221 -0.688 9.333 1.00 97.56 266 LEU A O 1
ATOM 2050 N N . SER A 1 267 ? 26.584 -0.717 11.488 1.00 98.00 267 SER A N 1
ATOM 2051 C CA . SER A 1 267 ? 27.373 -1.907 11.821 1.00 98.00 267 SER A CA 1
ATOM 2052 C C . SER A 1 267 ? 26.842 -3.145 11.083 1.00 98.00 267 SER A C 1
ATOM 2054 O O . SER A 1 267 ? 25.668 -3.205 10.727 1.00 98.00 267 SER A O 1
ATOM 2056 N N . ALA A 1 268 ? 27.672 -4.172 10.877 1.00 96.62 268 ALA A N 1
ATOM 2057 C CA . ALA A 1 268 ? 27.216 -5.410 10.231 1.00 96.62 268 ALA A CA 1
ATOM 2058 C C . ALA A 1 268 ? 26.053 -6.084 10.989 1.00 96.62 268 ALA A C 1
ATOM 2060 O O . ALA A 1 268 ? 25.175 -6.677 10.365 1.00 96.62 268 ALA A O 1
ATOM 2061 N N . ALA A 1 269 ? 26.034 -5.962 12.322 1.00 97.50 269 ALA A N 1
ATOM 2062 C CA . ALA A 1 269 ? 24.935 -6.445 13.151 1.00 97.50 269 ALA A CA 1
ATOM 2063 C C . ALA A 1 269 ? 23.648 -5.656 12.875 1.00 97.50 269 ALA A C 1
ATOM 2065 O O . ALA A 1 269 ? 22.620 -6.259 12.600 1.00 97.50 269 ALA A O 1
ATOM 2066 N N . ASP A 1 270 ? 23.718 -4.324 12.851 1.00 98.06 270 ASP A N 1
ATOM 2067 C CA . ASP A 1 270 ? 22.555 -3.473 12.571 1.00 98.06 270 ASP A CA 1
ATOM 2068 C C . ASP A 1 270 ? 22.038 -3.637 11.139 1.00 98.06 270 ASP A C 1
ATOM 2070 O O . ASP A 1 270 ? 20.831 -3.652 10.924 1.00 98.06 270 ASP A O 1
ATOM 2074 N N . GLN A 1 271 ? 22.926 -3.815 10.155 1.00 97.62 271 GLN A N 1
ATOM 2075 C CA . GLN A 1 271 ? 22.528 -4.149 8.785 1.00 97.62 271 GLN A CA 1
ATOM 2076 C C . GLN A 1 271 ? 21.720 -5.451 8.750 1.00 97.62 271 GLN A C 1
ATOM 2078 O O . GLN A 1 271 ? 20.681 -5.508 8.095 1.00 97.62 271 GLN A O 1
ATOM 2083 N N . ASN A 1 272 ? 22.171 -6.482 9.474 1.00 97.31 272 ASN A N 1
ATOM 2084 C CA . ASN A 1 272 ? 21.445 -7.744 9.582 1.00 97.31 272 ASN A CA 1
ATOM 2085 C C . ASN A 1 272 ? 20.089 -7.550 10.272 1.00 97.31 272 ASN A C 1
ATOM 2087 O O . ASN A 1 272 ? 19.083 -7.990 9.728 1.00 97.31 272 ASN A O 1
ATOM 2091 N N . THR A 1 273 ? 20.048 -6.829 11.397 1.00 98.50 273 THR A N 1
ATOM 2092 C CA . THR A 1 273 ? 18.810 -6.539 12.136 1.00 98.50 273 THR A CA 1
ATOM 2093 C C . THR A 1 273 ? 17.800 -5.760 11.296 1.00 98.50 273 THR A C 1
ATOM 2095 O O . THR A 1 273 ? 16.609 -6.047 11.358 1.00 98.50 273 THR A O 1
ATOM 2098 N N . VAL A 1 274 ? 18.236 -4.789 10.486 1.00 98.50 274 VAL A N 1
ATOM 2099 C CA . VAL A 1 274 ? 17.334 -4.037 9.597 1.00 98.50 274 VAL A CA 1
ATOM 2100 C C . VAL A 1 274 ? 16.717 -4.954 8.542 1.00 98.50 274 VAL A C 1
ATOM 2102 O O . VAL A 1 274 ? 15.510 -4.895 8.318 1.00 98.50 274 VAL A O 1
ATOM 2105 N N . VAL A 1 275 ? 17.513 -5.822 7.911 1.00 98.44 275 VAL A N 1
ATOM 2106 C CA . VAL A 1 275 ? 16.997 -6.762 6.903 1.00 98.44 275 VAL A CA 1
ATOM 2107 C C . VAL A 1 275 ? 16.088 -7.818 7.541 1.00 98.44 275 VAL A C 1
ATOM 2109 O O . VAL A 1 275 ? 15.023 -8.093 6.996 1.00 98.44 275 VAL A O 1
ATOM 2112 N N . GLU A 1 276 ? 16.455 -8.358 8.704 1.00 98.56 276 GLU A N 1
ATOM 2113 C CA . GLU A 1 276 ? 15.613 -9.260 9.502 1.00 98.56 276 GLU A CA 1
ATOM 2114 C C . GLU A 1 276 ? 14.273 -8.597 9.838 1.00 98.56 276 GLU A C 1
ATOM 2116 O O . GLU A 1 276 ? 13.212 -9.142 9.555 1.00 98.56 276 GLU A O 1
ATOM 2121 N N . THR A 1 277 ? 14.316 -7.361 10.340 1.00 98.62 277 THR A N 1
ATOM 2122 C CA . THR A 1 277 ? 13.118 -6.594 10.702 1.00 98.62 277 THR A CA 1
ATOM 2123 C C . THR A 1 277 ? 12.187 -6.388 9.513 1.00 98.62 277 THR A C 1
ATOM 2125 O O . THR A 1 277 ? 10.976 -6.403 9.693 1.00 98.62 277 THR A O 1
ATOM 2128 N N . LEU A 1 278 ? 12.721 -6.198 8.305 1.00 98.75 278 LEU A N 1
ATOM 2129 C CA . LEU A 1 278 ? 11.922 -6.024 7.093 1.00 98.75 278 LEU A CA 1
ATOM 2130 C C . LEU A 1 278 ? 11.342 -7.354 6.583 1.00 98.75 278 LEU A C 1
ATOM 2132 O O . LEU A 1 278 ? 10.150 -7.423 6.292 1.00 98.75 278 LEU A O 1
ATOM 2136 N N . PHE A 1 279 ? 12.162 -8.399 6.458 1.00 98.69 279 PHE A N 1
ATOM 2137 C CA . PHE A 1 279 ? 11.822 -9.582 5.655 1.00 98.69 279 PHE A CA 1
ATOM 2138 C C . PHE A 1 279 ? 11.495 -10.844 6.458 1.00 98.69 279 PHE A C 1
ATOM 2140 O O . PHE A 1 279 ? 10.856 -11.737 5.902 1.00 98.69 279 PHE A O 1
ATOM 2147 N N . ASP A 1 280 ? 11.879 -10.940 7.735 1.00 98.44 280 ASP A N 1
ATOM 2148 C CA . ASP A 1 280 ? 11.513 -12.092 8.564 1.00 98.44 280 ASP A CA 1
ATOM 2149 C C . ASP A 1 280 ? 9.990 -12.176 8.718 1.00 98.44 280 ASP A C 1
ATOM 2151 O O . ASP A 1 280 ? 9.320 -11.187 9.043 1.00 98.44 280 ASP A O 1
ATOM 2155 N N . GLU A 1 281 ? 9.430 -13.362 8.469 1.00 95.25 281 GLU A N 1
ATOM 2156 C CA . GLU A 1 281 ? 7.983 -13.593 8.461 1.00 95.25 281 GLU A CA 1
ATOM 2157 C C . GLU A 1 281 ? 7.305 -13.361 9.817 1.00 95.25 281 GLU A C 1
ATOM 2159 O O . GLU A 1 281 ? 6.098 -13.122 9.866 1.00 95.25 281 GLU A O 1
ATOM 2164 N N . ASN A 1 282 ? 8.070 -13.378 10.909 1.00 95.38 282 ASN A N 1
ATOM 2165 C CA . ASN A 1 282 ? 7.575 -13.150 12.259 1.00 95.38 282 ASN A CA 1
ATOM 2166 C C . ASN A 1 282 ? 7.738 -11.695 12.721 1.00 95.38 282 ASN A C 1
ATOM 2168 O O . ASN A 1 282 ? 7.240 -11.367 13.801 1.00 95.38 282 ASN A O 1
ATOM 2172 N N . ILE A 1 283 ? 8.385 -10.825 11.931 1.00 97.94 283 ILE A N 1
ATOM 2173 C CA . ILE A 1 283 ? 8.655 -9.422 12.290 1.00 97.94 283 ILE A CA 1
ATOM 2174 C C . ILE A 1 283 ? 7.986 -8.444 11.315 1.00 97.94 283 ILE A C 1
ATOM 2176 O O . ILE A 1 283 ? 6.908 -7.939 11.618 1.00 97.94 283 ILE A O 1
ATOM 2180 N N . GLY A 1 284 ? 8.606 -8.141 10.172 1.00 97.56 284 GLY A N 1
ATOM 2181 C CA . GLY A 1 284 ? 8.060 -7.224 9.1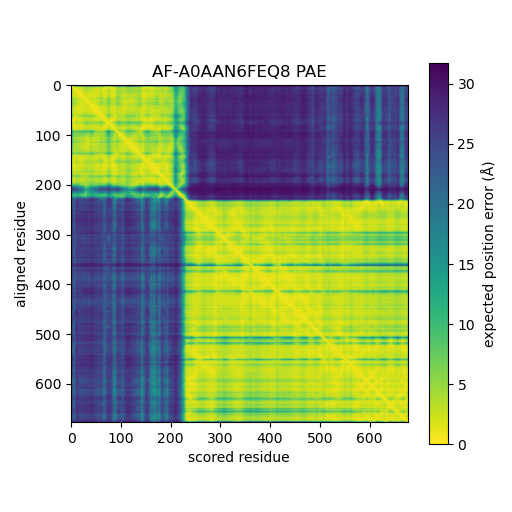57 1.00 97.56 284 GLY A CA 1
ATOM 2182 C C . GLY A 1 284 ? 7.318 -7.943 8.038 1.00 97.56 284 GLY A C 1
ATOM 2183 O O . GLY A 1 284 ? 6.376 -7.400 7.462 1.00 97.56 284 GLY A O 1
ATOM 2184 N N . ALA A 1 285 ? 7.712 -9.192 7.777 1.00 98.06 285 ALA A N 1
ATOM 2185 C CA . ALA A 1 285 ? 7.082 -10.120 6.852 1.00 98.06 285 ALA A CA 1
ATOM 2186 C C . ALA A 1 285 ? 6.941 -9.632 5.404 1.00 98.06 285 ALA A C 1
ATOM 2188 O O . ALA A 1 285 ? 6.109 -10.166 4.655 1.00 98.06 285 ALA A O 1
ATOM 2189 N N . LEU A 1 286 ? 7.776 -8.675 4.984 1.00 98.69 286 LEU A N 1
ATOM 2190 C CA . LEU A 1 286 ? 7.870 -8.304 3.580 1.00 98.69 286 LEU A CA 1
ATOM 2191 C C . LEU A 1 286 ? 8.305 -9.527 2.763 1.00 98.69 286 LEU A C 1
ATOM 2193 O O . LEU A 1 286 ? 9.201 -10.292 3.123 1.00 98.69 286 LEU A O 1
ATOM 2197 N N . SER A 1 287 ? 7.605 -9.739 1.660 1.00 98.50 287 SER A N 1
ATOM 2198 C CA . SER A 1 287 ? 7.773 -10.875 0.751 1.00 98.50 287 SER A CA 1
ATOM 2199 C C . SER A 1 287 ? 8.010 -10.448 -0.686 1.00 98.50 287 SER A C 1
ATOM 2201 O O . SER A 1 287 ? 8.367 -11.290 -1.501 1.00 98.50 287 SER A O 1
ATOM 2203 N N . ILE A 1 288 ? 7.891 -9.154 -0.981 1.00 98.81 288 ILE A N 1
ATOM 2204 C CA . ILE A 1 288 ? 8.215 -8.565 -2.273 1.00 98.81 288 ILE A CA 1
ATOM 2205 C C . ILE A 1 288 ? 9.419 -7.637 -2.093 1.00 98.81 288 ILE A C 1
ATOM 2207 O O . ILE A 1 288 ? 9.446 -6.805 -1.186 1.00 98.81 288 ILE A O 1
ATOM 2211 N N . LEU A 1 289 ? 10.413 -7.769 -2.969 1.00 98.88 289 LEU A N 1
ATOM 2212 C CA . LEU A 1 289 ? 11.502 -6.802 -3.104 1.00 98.88 289 LEU A CA 1
ATOM 2213 C C . LEU A 1 289 ? 11.514 -6.293 -4.541 1.00 98.88 289 LEU A C 1
ATOM 2215 O O . LEU A 1 289 ? 11.735 -7.075 -5.470 1.00 98.88 289 LEU A O 1
ATOM 2219 N N . ARG A 1 290 ? 11.283 -4.991 -4.715 1.00 98.81 290 ARG A N 1
ATOM 2220 C CA . ARG A 1 290 ? 11.354 -4.336 -6.020 1.00 98.81 290 ARG A CA 1
ATOM 2221 C C . ARG A 1 290 ? 12.772 -3.813 -6.270 1.00 98.81 290 ARG A C 1
ATOM 2223 O O . ARG A 1 290 ? 13.330 -3.087 -5.452 1.00 98.81 290 ARG A O 1
ATOM 2230 N N . ASN A 1 291 ? 13.362 -4.202 -7.392 1.00 98.31 291 ASN A N 1
ATOM 2231 C CA . ASN A 1 291 ? 14.678 -3.761 -7.836 1.00 98.31 291 ASN A CA 1
ATOM 2232 C C . ASN A 1 291 ? 14.539 -2.935 -9.114 1.00 98.31 291 ASN A C 1
ATOM 2234 O O . ASN A 1 291 ? 13.832 -3.322 -10.041 1.00 98.31 291 ASN A O 1
ATOM 2238 N N . LEU A 1 292 ? 15.288 -1.842 -9.179 1.00 98.06 292 LEU A N 1
ATOM 2239 C CA . LEU A 1 292 ? 15.503 -1.057 -10.383 1.00 98.06 292 LEU A CA 1
ATOM 2240 C C . LEU A 1 292 ? 16.495 -1.769 -11.307 1.00 98.06 292 LEU A C 1
ATOM 2242 O O . LEU A 1 292 ? 17.639 -2.027 -10.932 1.00 98.06 292 LEU A O 1
ATOM 2246 N N . ILE A 1 293 ? 16.089 -1.980 -12.552 1.00 98.25 293 ILE A N 1
ATOM 2247 C CA . ILE A 1 293 ? 16.975 -2.296 -13.668 1.00 98.25 293 ILE A CA 1
ATOM 2248 C C . ILE A 1 293 ? 17.567 -0.971 -14.164 1.00 98.25 293 ILE A C 1
ATOM 2250 O O . ILE A 1 293 ? 16.940 -0.243 -14.935 1.00 98.25 293 ILE A O 1
ATOM 2254 N N . GLY A 1 294 ? 18.771 -0.629 -13.700 1.00 95.25 294 GLY A N 1
ATOM 2255 C CA . GLY A 1 294 ? 19.392 0.669 -13.982 1.00 95.25 294 GLY A CA 1
ATOM 2256 C C . GLY A 1 294 ? 19.682 0.892 -15.469 1.00 95.25 294 GLY A C 1
ATOM 2257 O O . GLY A 1 294 ? 20.216 0.013 -16.131 1.00 95.25 294 GLY A O 1
ATOM 2258 N N . SER A 1 295 ? 19.375 2.071 -16.012 1.00 94.00 295 SER A N 1
ATOM 2259 C CA . SER A 1 295 ? 19.699 2.454 -17.401 1.00 94.00 295 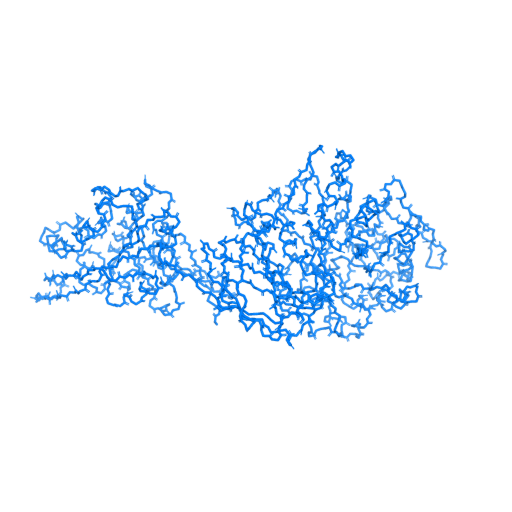SER A CA 1
ATOM 2260 C C . SER A 1 295 ? 20.906 3.393 -17.517 1.00 94.00 295 SER A C 1
ATOM 2262 O O . SER A 1 295 ? 21.376 3.651 -18.630 1.00 94.00 295 SER A O 1
ATOM 2264 N N . SER A 1 296 ? 21.425 3.872 -16.383 1.00 88.88 296 SER A N 1
ATOM 2265 C CA . SER A 1 296 ? 22.471 4.893 -16.321 1.00 88.88 296 SER A CA 1
ATOM 2266 C C . SER A 1 296 ? 23.871 4.318 -16.506 1.00 88.88 296 SER A C 1
ATOM 2268 O O . SER A 1 296 ? 24.140 3.184 -16.094 1.00 88.88 296 SER A O 1
ATOM 2270 N N . PRO A 1 297 ? 24.826 5.110 -17.026 1.00 83.56 297 PRO A N 1
ATOM 2271 C CA . PRO A 1 297 ? 26.239 4.759 -16.960 1.00 83.56 297 PRO A CA 1
ATOM 2272 C C . PRO A 1 297 ? 26.659 4.399 -15.526 1.00 83.56 297 PRO A C 1
ATOM 2274 O O . PRO A 1 297 ? 26.433 5.159 -14.589 1.00 83.56 297 PRO A O 1
ATOM 2277 N N . GLY A 1 298 ? 27.274 3.227 -15.357 1.00 83.31 298 GLY A N 1
ATOM 2278 C CA . GLY A 1 298 ? 27.730 2.720 -14.057 1.00 83.31 298 GLY A CA 1
ATOM 2279 C C . GLY A 1 298 ? 26.716 1.862 -13.292 1.00 83.31 298 GLY A C 1
ATOM 2280 O O . GLY A 1 298 ? 27.140 1.082 -12.442 1.00 83.31 298 GLY A O 1
ATOM 2281 N N . THR A 1 299 ? 25.420 1.939 -13.612 1.00 88.94 299 THR A N 1
ATOM 2282 C CA . THR A 1 299 ? 24.374 1.079 -13.020 1.00 88.94 299 THR A CA 1
ATOM 2283 C C . THR A 1 299 ? 23.750 0.122 -14.034 1.00 88.94 299 THR A C 1
ATOM 2285 O O . THR A 1 299 ? 23.249 -0.930 -13.656 1.00 88.94 299 THR A O 1
ATOM 2288 N N . THR A 1 300 ? 23.822 0.434 -15.329 1.00 94.44 300 THR A N 1
ATOM 2289 C CA . THR A 1 300 ? 23.305 -0.440 -16.384 1.00 94.44 300 THR A CA 1
ATOM 2290 C C . THR A 1 300 ? 24.168 -1.670 -16.632 1.00 94.44 300 THR A C 1
ATOM 2292 O O . THR A 1 300 ? 25.399 -1.614 -16.578 1.00 94.44 300 THR A O 1
ATOM 2295 N N . ILE A 1 301 ? 23.514 -2.773 -17.013 1.00 96.88 301 ILE A N 1
ATOM 2296 C CA . ILE A 1 301 ? 24.210 -3.955 -17.526 1.00 96.88 301 ILE A CA 1
ATOM 2297 C C . ILE A 1 301 ? 24.705 -3.781 -18.968 1.00 96.88 301 ILE A C 1
ATOM 2299 O O . ILE A 1 301 ? 25.439 -4.634 -19.456 1.00 96.88 301 ILE A O 1
ATOM 2303 N N . LEU A 1 302 ? 24.307 -2.713 -19.671 1.00 96.62 302 LEU A N 1
ATOM 2304 C CA . LEU A 1 302 ? 24.716 -2.417 -21.046 1.00 96.62 302 LEU A CA 1
ATOM 2305 C C . LEU A 1 302 ? 25.588 -1.150 -21.081 1.00 96.62 302 LEU A C 1
ATOM 2307 O O . LEU A 1 302 ? 25.118 -0.083 -21.472 1.00 96.62 302 LEU A O 1
ATOM 2311 N N . PRO A 1 303 ? 26.865 -1.232 -20.668 1.00 93.06 303 PRO A N 1
ATOM 2312 C CA . PRO A 1 303 ? 27.725 -0.053 -20.564 1.00 93.06 303 PRO A CA 1
ATOM 2313 C C . PRO A 1 303 ? 28.065 0.565 -21.926 1.00 93.06 303 PRO A C 1
ATOM 2315 O O . PRO A 1 303 ? 28.401 1.745 -22.002 1.00 93.06 303 PRO A O 1
ATOM 2318 N N . VAL A 1 304 ? 28.002 -0.227 -23.001 1.00 93.25 304 VAL A N 1
ATOM 2319 C CA . VAL A 1 304 ? 28.273 0.217 -24.369 1.00 93.25 304 VAL A CA 1
ATOM 2320 C C . VAL A 1 304 ? 27.111 -0.189 -25.257 1.00 93.25 304 VAL A C 1
ATOM 2322 O O . VAL A 1 304 ? 26.800 -1.372 -25.391 1.00 93.25 304 VAL A O 1
ATOM 2325 N N . CYS A 1 305 ? 26.496 0.803 -25.893 1.00 93.00 305 CYS A N 1
ATOM 2326 C CA . CYS A 1 305 ? 25.411 0.567 -26.827 1.00 93.00 305 CYS A CA 1
ATOM 2327 C C . CYS A 1 305 ? 25.899 -0.164 -28.091 1.00 93.00 305 CYS A C 1
ATOM 2329 O O . CYS A 1 305 ? 26.930 0.214 -28.658 1.00 93.00 305 CYS A O 1
ATOM 2331 N N . PRO A 1 306 ? 25.159 -1.179 -28.572 1.00 95.62 306 PRO A N 1
ATOM 2332 C CA . PRO A 1 306 ? 25.417 -1.786 -29.874 1.00 95.62 306 PRO A CA 1
ATOM 2333 C C . PRO A 1 306 ? 25.246 -0.759 -31.006 1.00 95.62 306 PRO A C 1
ATOM 2335 O O . PRO A 1 306 ? 24.422 0.150 -30.921 1.00 95.62 306 PRO A O 1
ATOM 2338 N N . ALA A 1 307 ? 26.009 -0.914 -32.093 1.00 94.38 307 ALA A N 1
ATOM 2339 C CA . ALA A 1 307 ? 25.985 0.032 -33.214 1.00 94.38 307 ALA A CA 1
ATOM 2340 C C . ALA A 1 307 ? 24.674 -0.017 -34.024 1.00 94.38 307 ALA A C 1
ATOM 2342 O O . ALA A 1 307 ? 24.226 0.997 -34.554 1.00 94.38 307 ALA A O 1
ATOM 2343 N N . THR A 1 308 ? 24.069 -1.202 -34.135 1.00 95.75 308 THR A N 1
ATOM 2344 C CA . THR A 1 308 ? 22.782 -1.444 -34.807 1.00 95.75 308 THR A CA 1
ATOM 2345 C C . THR A 1 308 ? 21.999 -2.522 -34.051 1.00 95.75 308 THR A C 1
ATOM 2347 O O . THR A 1 308 ? 22.619 -3.276 -33.294 1.00 95.75 308 THR A O 1
ATOM 2350 N N . PRO A 1 309 ? 20.683 -2.683 -34.285 1.00 95.62 309 PRO A N 1
ATOM 2351 C CA . PRO A 1 309 ? 19.902 -3.742 -33.643 1.00 95.62 309 PRO A CA 1
ATOM 2352 C C . PRO A 1 309 ? 20.406 -5.166 -33.901 1.00 95.62 309 PRO A C 1
ATOM 2354 O O . PRO A 1 309 ? 20.159 -6.053 -33.096 1.00 95.62 309 PRO A O 1
ATOM 2357 N N . ASN A 1 310 ? 21.148 -5.387 -34.990 1.00 94.81 310 ASN A N 1
ATOM 2358 C CA . ASN A 1 310 ? 21.717 -6.694 -35.334 1.00 94.81 310 ASN A CA 1
ATOM 2359 C C . ASN A 1 310 ? 23.129 -6.908 -34.766 1.00 94.81 310 ASN A C 1
ATOM 2361 O O . ASN A 1 310 ? 23.716 -7.975 -34.942 1.00 94.81 310 ASN A O 1
ATOM 2365 N N . SER A 1 311 ? 23.718 -5.893 -34.132 1.00 96.25 311 SER A N 1
ATOM 2366 C CA . SER A 1 311 ? 25.035 -6.007 -33.512 1.00 96.25 311 SER A CA 1
ATOM 2367 C C . SER A 1 311 ? 24.946 -6.768 -32.187 1.00 96.25 311 SER A C 1
ATOM 2369 O O . SER A 1 311 ? 23.958 -6.671 -31.461 1.00 96.25 311 SER A O 1
ATOM 2371 N N . VAL A 1 312 ? 26.006 -7.505 -31.851 1.00 94.12 312 VAL A N 1
ATOM 2372 C CA . VAL A 1 312 ? 26.119 -8.182 -30.553 1.00 94.12 312 VAL A CA 1
ATOM 2373 C C . VAL A 1 312 ? 26.141 -7.137 -29.433 1.00 94.12 312 VAL A C 1
ATOM 2375 O O . VAL A 1 312 ? 26.934 -6.195 -29.482 1.00 94.12 312 VAL A O 1
ATOM 2378 N N . ALA A 1 313 ? 25.276 -7.309 -28.433 1.00 95.25 313 ALA A N 1
ATOM 2379 C CA . ALA A 1 313 ? 25.279 -6.515 -27.210 1.00 95.25 313 ALA A CA 1
ATOM 2380 C C . ALA A 1 313 ? 26.212 -7.156 -26.171 1.00 95.25 313 ALA A C 1
ATOM 2382 O O . ALA A 1 313 ? 26.149 -8.361 -25.928 1.00 95.25 313 ALA A O 1
ATOM 2383 N N . ASN A 1 314 ? 27.077 -6.349 -25.555 1.00 95.12 314 ASN A N 1
ATOM 2384 C CA . ASN A 1 314 ? 28.020 -6.805 -24.535 1.00 95.12 314 ASN A CA 1
ATOM 2385 C C . ASN A 1 314 ? 27.493 -6.444 -23.148 1.00 95.12 314 ASN A C 1
ATOM 2387 O O . ASN A 1 314 ? 27.702 -5.327 -22.669 1.00 95.12 314 ASN A O 1
ATOM 2391 N N . TYR A 1 315 ? 26.813 -7.393 -22.510 1.00 97.25 315 TYR A N 1
ATOM 2392 C CA . TYR A 1 315 ? 26.256 -7.194 -21.179 1.00 97.25 315 TYR A CA 1
ATOM 2393 C C . TYR A 1 315 ? 27.283 -7.507 -20.084 1.00 97.25 315 TYR A C 1
ATOM 2395 O O . TYR A 1 315 ? 27.977 -8.521 -20.137 1.00 97.25 315 TYR A O 1
ATOM 2403 N N . THR A 1 316 ? 27.377 -6.640 -19.077 1.00 95.25 316 THR A N 1
ATOM 2404 C CA . THR A 1 316 ? 28.259 -6.803 -17.915 1.00 95.25 316 THR A CA 1
ATOM 2405 C C . THR A 1 316 ? 27.497 -6.456 -16.648 1.00 95.25 316 THR A C 1
ATOM 2407 O O . THR A 1 316 ? 26.920 -5.383 -16.555 1.00 95.25 316 THR A O 1
ATOM 2410 N N . PHE A 1 317 ? 27.525 -7.322 -15.637 1.00 96.00 317 PHE A N 1
ATOM 2411 C CA . PHE A 1 317 ? 26.920 -6.994 -14.346 1.00 96.00 317 PHE A CA 1
ATOM 2412 C C . PHE A 1 317 ? 27.722 -5.899 -13.610 1.00 96.00 317 PHE A C 1
ATOM 2414 O O . PHE A 1 317 ? 28.948 -6.026 -13.528 1.00 96.00 317 PHE A O 1
ATOM 2421 N N . PRO A 1 318 ? 27.078 -4.881 -13.009 1.00 93.44 318 PRO A N 1
ATOM 2422 C CA . PRO A 1 318 ? 27.749 -3.829 -12.239 1.00 93.44 318 PRO A CA 1
ATOM 2423 C C . PRO A 1 318 ? 28.256 -4.351 -10.877 1.00 93.44 318 PRO A C 1
ATOM 2425 O O . PRO A 1 318 ? 27.671 -4.120 -9.819 1.00 93.44 318 PRO A O 1
ATOM 2428 N N . THR A 1 319 ? 29.374 -5.084 -10.881 1.00 92.75 319 THR A N 1
ATOM 2429 C CA . THR A 1 319 ? 29.931 -5.733 -9.676 1.00 92.75 319 THR A CA 1
ATOM 2430 C C . THR A 1 319 ? 30.563 -4.766 -8.679 1.00 92.75 319 THR A C 1
ATOM 2432 O O . THR A 1 319 ? 30.726 -5.133 -7.522 1.00 92.75 319 THR A O 1
ATOM 2435 N N . ALA A 1 320 ? 30.935 -3.550 -9.092 1.00 89.75 320 ALA A N 1
ATOM 2436 C CA . ALA A 1 320 ? 31.652 -2.601 -8.233 1.00 89.75 320 ALA A CA 1
ATOM 2437 C C . ALA A 1 320 ? 30.877 -2.238 -6.953 1.00 89.75 320 ALA A C 1
ATOM 2439 O O . ALA A 1 320 ? 31.485 -1.997 -5.914 1.00 89.75 320 ALA A O 1
ATOM 2440 N N . ASN A 1 321 ? 29.544 -2.229 -7.019 1.00 87.50 321 ASN A N 1
ATOM 2441 C CA . ASN A 1 321 ? 28.662 -1.966 -5.885 1.00 87.50 321 ASN A CA 1
ATOM 2442 C C . ASN A 1 321 ? 27.476 -2.943 -5.818 1.00 87.50 321 ASN A C 1
ATOM 2444 O O . ASN A 1 321 ? 26.479 -2.629 -5.176 1.00 87.50 321 ASN A O 1
ATOM 2448 N N . ASN A 1 322 ? 27.570 -4.113 -6.464 1.00 95.06 322 ASN A N 1
ATOM 2449 C CA . ASN A 1 322 ? 26.499 -5.116 -6.498 1.00 95.06 322 ASN A CA 1
ATOM 2450 C C . ASN A 1 322 ? 25.145 -4.546 -6.967 1.00 95.06 322 ASN A C 1
ATOM 2452 O O . ASN A 1 322 ? 24.132 -4.707 -6.283 1.00 95.06 322 ASN A O 1
ATOM 2456 N N . ASP A 1 323 ? 25.148 -3.878 -8.124 1.00 95.88 323 ASP A N 1
ATOM 24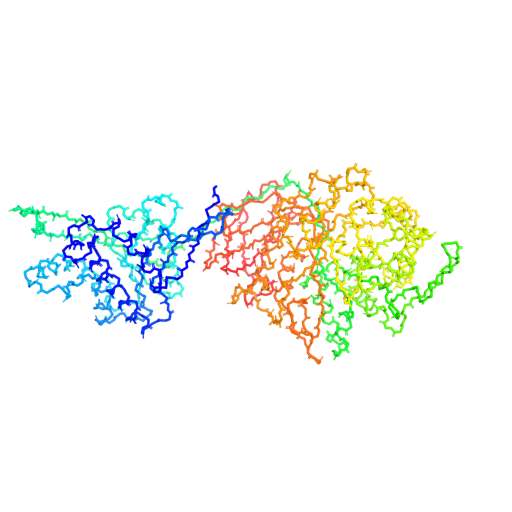57 C CA . ASP A 1 323 ? 23.976 -3.196 -8.692 1.00 95.88 323 ASP A CA 1
ATOM 2458 C C . ASP A 1 323 ? 23.349 -2.189 -7.717 1.00 95.88 323 ASP A C 1
ATOM 2460 O O . ASP A 1 323 ? 22.198 -2.308 -7.302 1.00 95.88 323 ASP A O 1
ATOM 2464 N N . SER A 1 324 ? 24.148 -1.210 -7.283 1.00 95.69 324 SER A N 1
ATOM 2465 C CA . SER A 1 324 ? 23.725 -0.192 -6.305 1.00 95.69 324 SER A CA 1
ATOM 2466 C C . SER A 1 324 ? 23.184 -0.803 -5.006 1.00 95.69 324 SER A C 1
ATOM 2468 O O . SER A 1 324 ? 22.168 -0.373 -4.467 1.00 95.69 324 SER A O 1
ATOM 2470 N N . CYS A 1 325 ? 23.889 -1.824 -4.515 1.00 97.50 325 CYS A N 1
ATOM 2471 C CA . CYS A 1 325 ? 23.587 -2.645 -3.344 1.00 97.50 325 CYS A CA 1
ATOM 2472 C C . CYS A 1 325 ? 22.300 -3.485 -3.439 1.00 97.50 325 CYS A C 1
ATOM 2474 O O . CYS A 1 325 ? 22.011 -4.228 -2.499 1.00 97.50 325 CYS A O 1
ATOM 2476 N N . GLN A 1 326 ? 21.554 -3.444 -4.549 1.00 98.12 326 GLN A N 1
ATOM 2477 C CA . GLN A 1 326 ? 20.284 -4.166 -4.693 1.00 98.12 326 GLN A CA 1
ATOM 2478 C C . GLN A 1 326 ? 20.475 -5.684 -4.646 1.00 98.12 326 GLN A C 1
ATOM 2480 O O . GLN A 1 326 ? 19.682 -6.390 -4.022 1.00 98.12 326 GLN A O 1
ATOM 2485 N N . LEU A 1 327 ? 21.557 -6.203 -5.239 1.00 98.12 327 LEU A N 1
ATOM 2486 C CA . LEU A 1 327 ? 21.885 -7.626 -5.125 1.00 98.12 327 LEU A CA 1
ATOM 2487 C C . LEU A 1 327 ? 22.225 -8.003 -3.676 1.00 98.12 327 LEU A C 1
ATOM 2489 O O . LEU A 1 327 ? 21.772 -9.042 -3.200 1.00 98.12 327 LEU A O 1
ATOM 2493 N N . THR A 1 328 ? 22.987 -7.164 -2.969 1.00 97.50 328 THR A N 1
ATOM 2494 C CA . THR A 1 328 ? 23.339 -7.406 -1.560 1.00 97.50 328 THR A CA 1
ATOM 2495 C C . THR A 1 328 ? 22.085 -7.439 -0.681 1.00 97.50 328 THR A C 1
ATOM 2497 O O . THR A 1 328 ? 21.936 -8.347 0.136 1.00 97.50 328 THR A O 1
ATOM 2500 N N . LEU A 1 329 ? 21.156 -6.496 -0.879 1.00 98.44 329 LEU A N 1
ATOM 2501 C CA . LEU A 1 329 ? 19.870 -6.477 -0.182 1.00 98.44 329 LEU A CA 1
ATOM 2502 C C . LEU A 1 329 ? 19.058 -7.744 -0.475 1.00 98.44 329 LEU A C 1
ATOM 2504 O O . LEU A 1 329 ? 18.618 -8.399 0.465 1.00 98.44 329 LEU A O 1
ATOM 2508 N N . ALA A 1 330 ? 18.928 -8.138 -1.746 1.00 98.50 330 ALA A N 1
ATOM 2509 C CA . ALA A 1 330 ? 18.195 -9.344 -2.133 1.00 98.50 330 ALA A CA 1
ATOM 2510 C C . ALA A 1 330 ? 18.788 -10.621 -1.514 1.00 98.50 330 ALA A C 1
ATOM 2512 O O . ALA A 1 330 ? 18.060 -11.441 -0.960 1.00 98.50 330 ALA A O 1
ATOM 2513 N N . GLN A 1 331 ? 20.114 -10.779 -1.546 1.00 98.06 331 GLN A N 1
ATOM 2514 C CA . GLN A 1 331 ? 20.793 -11.931 -0.944 1.00 98.06 331 GLN A CA 1
ATOM 2515 C C . GLN A 1 331 ? 20.650 -11.970 0.581 1.00 98.06 331 GLN A C 1
ATOM 2517 O O . GLN A 1 331 ? 20.563 -13.052 1.157 1.00 98.06 331 GLN A O 1
ATOM 2522 N N . ASN A 1 332 ? 20.624 -10.812 1.246 1.00 97.50 332 ASN A N 1
ATOM 2523 C CA . ASN A 1 332 ? 20.380 -10.753 2.684 1.00 97.50 332 ASN A CA 1
ATOM 2524 C C . ASN A 1 332 ? 18.910 -11.033 3.022 1.00 97.50 332 ASN A C 1
ATOM 2526 O O . ASN A 1 332 ? 18.653 -11.776 3.962 1.00 97.50 332 ASN A O 1
ATOM 2530 N N . ALA A 1 333 ? 17.961 -10.507 2.244 1.00 98.25 333 ALA A N 1
ATOM 2531 C CA . ALA A 1 333 ? 16.534 -10.766 2.425 1.00 98.25 333 ALA A CA 1
ATOM 2532 C C . ALA A 1 333 ? 16.205 -12.262 2.278 1.00 98.25 333 ALA A C 1
ATOM 2534 O O . ALA A 1 333 ? 15.478 -12.812 3.100 1.00 98.25 333 ALA A O 1
ATOM 2535 N N . LEU A 1 334 ? 16.832 -12.953 1.316 1.00 98.31 334 LEU A N 1
ATOM 2536 C CA . LEU A 1 334 ? 16.686 -14.402 1.112 1.00 98.31 334 LEU A CA 1
ATOM 2537 C C . LEU A 1 334 ? 17.106 -15.262 2.317 1.00 98.31 334 LEU A C 1
ATOM 2539 O O . LEU A 1 334 ? 16.690 -16.414 2.410 1.00 98.31 334 LEU A O 1
ATOM 2543 N N . LYS A 1 335 ? 17.916 -14.732 3.245 1.00 97.19 335 LYS A N 1
ATOM 2544 C CA . LYS A 1 335 ? 18.279 -15.447 4.483 1.00 97.19 335 LYS A CA 1
ATOM 2545 C C . LYS A 1 335 ? 17.102 -15.560 5.452 1.00 97.19 335 LYS A C 1
ATOM 2547 O O . LYS A 1 335 ? 17.039 -16.537 6.188 1.00 97.19 335 LYS A O 1
ATOM 2552 N N . PHE A 1 336 ? 16.206 -14.573 5.441 1.00 97.81 336 PHE A N 1
ATOM 2553 C CA . PHE A 1 336 ? 15.034 -14.492 6.320 1.00 97.81 336 PHE A CA 1
ATOM 2554 C C . PHE A 1 336 ? 13.742 -14.891 5.608 1.00 97.81 336 PHE A C 1
ATOM 2556 O O . PHE A 1 336 ? 12.809 -15.376 6.237 1.00 97.81 336 PHE A O 1
ATOM 2563 N N . ASN A 1 337 ? 13.698 -14.727 4.285 1.00 97.25 337 ASN A N 1
ATOM 2564 C CA . ASN A 1 337 ? 12.573 -15.119 3.454 1.00 97.25 337 ASN A CA 1
ATOM 2565 C C . ASN A 1 337 ? 13.063 -15.841 2.185 1.00 97.25 337 ASN A C 1
ATOM 2567 O O . ASN A 1 337 ? 13.316 -15.193 1.165 1.00 97.25 337 ASN A O 1
ATOM 2571 N N . PRO A 1 338 ? 13.209 -17.178 2.226 1.00 96.38 338 PRO A N 1
ATOM 2572 C CA . PRO A 1 338 ? 13.682 -17.966 1.086 1.00 96.38 338 PRO A CA 1
ATOM 2573 C C . PRO A 1 338 ? 12.781 -17.897 -0.158 1.00 96.38 338 PRO A C 1
ATOM 2575 O O . PRO A 1 338 ? 13.264 -18.118 -1.268 1.00 96.38 338 PRO A O 1
ATOM 2578 N N . ASP A 1 339 ? 11.499 -17.557 0.016 1.00 95.38 339 ASP A N 1
ATOM 2579 C CA . ASP A 1 339 ? 10.493 -17.463 -1.050 1.00 95.38 339 ASP A CA 1
ATOM 2580 C C . ASP A 1 339 ? 10.306 -16.022 -1.567 1.00 95.38 339 ASP A C 1
ATOM 2582 O O . ASP A 1 339 ? 9.270 -15.689 -2.148 1.00 95.38 339 ASP A O 1
ATOM 2586 N N . LEU A 1 340 ? 11.303 -15.150 -1.362 1.00 98.12 340 LEU A N 1
ATOM 2587 C CA . LEU A 1 340 ? 11.259 -13.740 -1.751 1.00 98.12 340 LEU A CA 1
ATOM 2588 C C . LEU A 1 340 ? 10.825 -13.546 -3.216 1.00 98.12 340 LEU A C 1
ATOM 2590 O O . LEU A 1 340 ? 11.484 -13.984 -4.166 1.00 98.12 340 LEU A O 1
ATOM 2594 N N . TYR A 1 341 ? 9.744 -12.795 -3.402 1.00 98.44 341 TYR A N 1
ATOM 2595 C CA . TYR A 1 341 ? 9.221 -12.404 -4.699 1.00 98.44 341 TYR A CA 1
ATOM 2596 C C . TYR A 1 341 ? 9.968 -11.169 -5.211 1.00 98.44 341 TYR A C 1
ATOM 2598 O O . TYR A 1 341 ? 9.612 -10.024 -4.932 1.00 98.44 341 TYR A O 1
ATOM 2606 N N . VAL A 1 342 ? 11.047 -11.395 -5.960 1.00 98.81 342 VAL A N 1
ATOM 2607 C CA . VAL A 1 342 ? 11.813 -10.296 -6.563 1.00 98.81 342 VAL A CA 1
ATOM 2608 C C . VAL A 1 342 ? 11.101 -9.779 -7.811 1.00 98.81 342 VAL A C 1
ATOM 2610 O O . VAL A 1 342 ? 10.957 -10.512 -8.797 1.00 98.81 342 VAL A O 1
ATOM 2613 N N . TYR A 1 343 ? 10.696 -8.511 -7.770 1.00 98.88 343 TYR A N 1
ATOM 2614 C CA . TYR A 1 343 ? 10.202 -7.760 -8.917 1.00 98.88 343 TYR A CA 1
ATOM 2615 C C . TYR A 1 343 ? 11.338 -6.902 -9.483 1.00 98.88 343 TYR A C 1
ATOM 2617 O O . TYR A 1 343 ? 11.774 -5.959 -8.837 1.00 98.88 343 TYR A O 1
ATOM 2625 N N . ALA A 1 344 ? 11.848 -7.235 -10.667 1.00 98.81 344 ALA A N 1
ATOM 2626 C CA . ALA A 1 344 ? 12.826 -6.403 -11.361 1.00 98.81 344 ALA A CA 1
ATOM 2627 C C . ALA A 1 344 ? 12.109 -5.521 -12.383 1.00 98.81 344 ALA A C 1
ATOM 2629 O O . ALA A 1 344 ? 11.462 -6.050 -13.285 1.00 98.81 344 ALA A O 1
ATOM 2630 N N . ASP A 1 345 ? 12.239 -4.207 -12.259 1.00 98.75 345 ASP A N 1
ATOM 2631 C CA . ASP A 1 345 ? 11.515 -3.257 -13.096 1.00 98.75 345 ASP A CA 1
ATOM 2632 C C . ASP A 1 345 ? 12.426 -2.167 -13.658 1.00 98.75 345 ASP A C 1
ATOM 2634 O O . ASP A 1 345 ? 13.355 -1.701 -12.996 1.00 98.75 345 ASP A O 1
ATOM 2638 N N . ALA A 1 346 ? 12.183 -1.773 -14.902 1.00 98.25 346 ALA A N 1
ATOM 2639 C CA . ALA A 1 346 ? 12.991 -0.797 -15.612 1.00 98.25 346 ALA A CA 1
ATOM 2640 C C . ALA A 1 346 ? 12.249 0.534 -15.725 1.00 98.25 346 ALA A C 1
ATOM 2642 O O . ALA A 1 346 ? 11.240 0.637 -16.416 1.00 98.25 346 ALA A O 1
ATOM 2643 N N . TRP A 1 347 ? 12.824 1.589 -15.145 1.00 97.19 347 TRP A N 1
ATOM 2644 C CA . TRP A 1 347 ? 12.266 2.936 -15.276 1.00 97.19 347 TRP A CA 1
ATOM 2645 C C . TRP A 1 347 ? 12.464 3.511 -16.677 1.00 97.19 347 TRP A C 1
ATOM 2647 O O . TRP A 1 347 ? 11.713 4.366 -17.139 1.00 97.19 347 TRP A O 1
ATOM 2657 N N . SER A 1 348 ? 13.510 3.055 -17.361 1.00 96.62 348 SER A N 1
ATOM 2658 C CA . SER A 1 348 ? 13.820 3.446 -18.725 1.00 96.62 348 SER A CA 1
ATOM 2659 C C . SER A 1 348 ? 14.617 2.350 -19.419 1.00 96.62 348 SER A C 1
ATOM 2661 O O . SER A 1 348 ? 15.392 1.622 -18.798 1.00 96.62 348 SER A O 1
ATOM 2663 N N . ALA A 1 349 ? 14.501 2.279 -20.743 1.00 96.56 349 ALA A N 1
ATOM 2664 C CA . ALA A 1 349 ? 15.519 1.633 -21.560 1.00 96.56 349 ALA A CA 1
ATOM 2665 C C . ALA A 1 349 ? 16.833 2.450 -21.552 1.00 96.56 349 ALA A C 1
ATOM 2667 O O . ALA A 1 349 ? 16.804 3.665 -21.309 1.00 96.56 349 ALA A O 1
ATOM 2668 N N . PRO A 1 350 ? 17.992 1.835 -21.861 1.00 95.19 350 PRO A N 1
ATOM 2669 C CA . PRO A 1 350 ? 19.199 2.578 -22.215 1.00 95.19 350 PRO A CA 1
ATOM 2670 C C . PRO A 1 350 ? 18.932 3.594 -23.337 1.00 95.19 350 PRO A C 1
ATOM 2672 O O . PRO A 1 350 ? 18.157 3.323 -24.256 1.00 95.19 350 PRO A O 1
ATOM 2675 N N . GLY A 1 351 ? 19.602 4.751 -23.298 1.00 93.38 351 GLY A N 1
ATOM 2676 C CA . GLY A 1 351 ? 19.329 5.872 -24.212 1.00 93.38 351 GLY A CA 1
ATOM 2677 C C . GLY A 1 351 ? 19.361 5.509 -25.703 1.00 93.38 351 GLY A C 1
ATOM 2678 O O . GLY A 1 351 ? 18.524 5.982 -26.466 1.00 93.38 351 GLY A O 1
ATOM 2679 N N . CYS A 1 352 ? 20.248 4.601 -26.121 1.00 93.50 352 CYS A N 1
ATOM 2680 C CA . CYS A 1 352 ? 20.337 4.149 -27.515 1.00 93.50 352 CYS A CA 1
ATOM 2681 C C . CYS A 1 352 ? 19.119 3.366 -28.025 1.00 93.50 352 CYS A C 1
ATOM 2683 O O . CYS A 1 352 ? 18.973 3.211 -29.235 1.00 93.50 352 CYS A O 1
ATOM 2685 N N . PHE A 1 353 ? 18.246 2.886 -27.138 1.00 96.56 353 PHE A N 1
ATOM 2686 C CA . PHE A 1 353 ? 17.002 2.211 -27.513 1.00 96.56 353 PHE A CA 1
ATOM 2687 C C . PHE A 1 353 ? 15.802 3.165 -27.538 1.00 96.56 353 PHE A C 1
ATOM 2689 O O . PHE A 1 353 ? 14.686 2.732 -27.828 1.00 96.56 353 PHE A O 1
ATOM 2696 N N . LYS A 1 354 ? 16.009 4.454 -27.243 1.00 95.69 354 LYS A N 1
ATOM 2697 C CA . LYS A 1 354 ? 14.952 5.457 -27.090 1.00 95.69 354 LYS A CA 1
ATOM 2698 C C . LYS A 1 354 ? 14.993 6.492 -28.200 1.00 95.69 354 LYS A C 1
ATOM 2700 O O . LYS A 1 354 ? 16.060 6.866 -28.682 1.00 95.69 354 LYS A O 1
ATOM 2705 N N . SER A 1 355 ? 13.826 7.032 -28.543 1.00 95.69 355 SER A N 1
ATOM 2706 C CA . SER A 1 355 ? 13.708 8.104 -29.541 1.00 95.69 355 SER A CA 1
ATOM 2707 C C . SER A 1 355 ? 14.424 9.398 -29.142 1.00 95.69 355 SER A C 1
ATOM 2709 O O . SER A 1 355 ? 14.826 10.170 -30.007 1.00 95.69 355 SER A O 1
ATOM 2711 N N . SER A 1 356 ? 14.615 9.625 -27.842 1.00 92.56 356 SER A N 1
ATOM 2712 C CA . SER A 1 356 ? 15.353 10.764 -27.290 1.00 92.56 356 SER A CA 1
ATOM 2713 C C . SER A 1 356 ? 16.876 10.590 -27.343 1.00 92.56 356 SER A C 1
ATOM 2715 O O . SER A 1 356 ? 17.602 11.570 -27.194 1.00 92.56 356 SER A O 1
ATOM 2717 N N . GLY A 1 357 ? 17.379 9.362 -27.522 1.00 91.56 357 GLY A N 1
ATOM 2718 C CA . GLY A 1 357 ? 18.808 9.043 -27.441 1.00 91.56 357 GLY A CA 1
ATOM 2719 C C . GLY A 1 357 ? 19.402 9.086 -26.025 1.00 91.56 357 GLY A C 1
ATOM 2720 O O . GLY A 1 357 ? 20.588 8.803 -25.858 1.00 91.56 357 GLY A O 1
ATOM 2721 N N . VAL A 1 358 ? 18.606 9.420 -25.003 1.00 88.69 358 VAL A N 1
ATOM 2722 C CA . VAL A 1 358 ? 19.046 9.621 -23.611 1.00 88.69 358 VAL A CA 1
ATOM 2723 C C . VAL A 1 358 ? 18.128 8.894 -22.628 1.00 88.69 358 VAL A C 1
ATOM 2725 O O . VAL A 1 358 ? 16.951 8.656 -22.905 1.00 88.69 358 VAL A O 1
ATOM 2728 N N . GLU A 1 359 ? 18.650 8.516 -21.460 1.00 86.50 359 GLU A N 1
ATOM 2729 C CA . GLU A 1 359 ? 17.824 7.874 -20.427 1.00 86.50 359 GLU A CA 1
ATOM 2730 C C . GLU A 1 359 ? 16.916 8.860 -19.674 1.00 86.50 359 GLU A C 1
ATOM 2732 O O . GLU A 1 359 ? 15.820 8.482 -19.270 1.00 86.50 359 GLU A O 1
ATOM 2737 N N . ASN A 1 360 ? 17.356 10.110 -19.528 1.00 84.38 360 ASN A N 1
ATOM 2738 C CA . ASN A 1 360 ? 16.692 11.192 -18.813 1.00 84.38 360 ASN A CA 1
ATOM 2739 C C . ASN A 1 360 ? 16.866 12.509 -19.583 1.00 84.38 360 ASN A C 1
ATOM 2741 O O . ASN A 1 360 ? 17.776 12.652 -20.404 1.00 84.38 360 ASN A O 1
ATOM 2745 N N . GLY A 1 361 ? 15.996 13.481 -19.322 1.00 78.19 361 GLY A N 1
ATOM 2746 C CA . GLY A 1 361 ? 16.059 14.807 -19.931 1.00 78.19 361 GLY A CA 1
ATOM 2747 C C . GLY A 1 361 ? 14.787 15.176 -20.688 1.00 78.19 361 GLY A C 1
ATOM 2748 O O . GLY A 1 361 ? 13.745 14.535 -20.566 1.00 78.19 361 GLY A O 1
ATOM 2749 N N . VAL A 1 362 ? 14.849 16.264 -21.459 1.00 73.25 362 VAL A N 1
ATOM 2750 C CA . VAL A 1 362 ? 13.658 16.826 -22.114 1.00 73.25 362 VAL A CA 1
ATOM 2751 C C . VAL A 1 362 ? 13.009 15.797 -23.039 1.00 73.25 362 VAL A C 1
ATOM 2753 O O . VAL A 1 362 ? 13.627 15.289 -23.972 1.00 73.25 362 VAL A O 1
ATOM 2756 N N . GLY A 1 363 ? 11.729 15.534 -22.781 1.00 71.88 363 GLY A N 1
ATOM 2757 C CA . GLY A 1 363 ? 10.875 14.684 -23.601 1.00 71.88 363 GLY A CA 1
ATOM 2758 C C . GLY A 1 363 ? 10.901 13.204 -23.235 1.00 71.88 363 GLY A C 1
ATOM 2759 O O . GLY A 1 363 ? 9.940 12.538 -23.602 1.00 71.88 363 GLY A O 1
ATOM 2760 N N . ASN A 1 364 ? 11.941 12.722 -22.534 1.00 81.38 364 ASN A N 1
ATOM 2761 C CA . ASN A 1 364 ? 12.255 11.329 -22.163 1.00 81.38 364 ASN A CA 1
ATOM 2762 C C . ASN A 1 364 ? 12.229 10.285 -23.287 1.00 81.38 364 ASN A C 1
ATOM 2764 O O . ASN A 1 364 ? 13.111 9.438 -23.329 1.00 81.38 364 ASN A O 1
ATOM 2768 N N . GLY A 1 365 ? 11.333 10.377 -24.260 1.00 93.38 365 GLY A N 1
ATOM 2769 C CA . GLY A 1 365 ? 11.235 9.510 -25.420 1.00 93.38 365 GLY A CA 1
ATOM 2770 C C . GLY A 1 365 ? 10.461 8.229 -25.136 1.00 93.38 365 GLY A C 1
ATOM 2771 O O . GLY A 1 365 ? 10.088 7.921 -24.006 1.00 93.38 365 GLY A O 1
ATOM 2772 N N . VAL A 1 366 ? 10.246 7.484 -26.214 1.00 96.75 366 VAL A N 1
ATOM 2773 C CA . VAL A 1 366 ? 9.597 6.168 -26.230 1.00 96.75 366 VAL A CA 1
ATOM 2774 C C . VAL A 1 366 ? 10.580 5.139 -26.786 1.00 96.75 366 VAL A C 1
ATOM 2776 O O . VAL A 1 366 ? 11.611 5.510 -27.358 1.00 96.75 366 VAL A O 1
ATOM 2779 N N . ILE A 1 367 ? 10.260 3.852 -26.667 1.00 98.12 367 ILE A N 1
ATOM 2780 C CA . ILE A 1 367 ? 11.065 2.774 -27.257 1.00 98.12 367 ILE A CA 1
ATOM 2781 C C . ILE A 1 367 ? 11.112 2.940 -28.784 1.00 98.12 367 ILE A C 1
ATOM 2783 O O . ILE A 1 367 ? 10.088 3.041 -29.460 1.00 98.12 367 ILE A O 1
ATOM 2787 N N . CYS A 1 368 ? 12.304 2.943 -29.367 1.00 98.06 368 CYS A N 1
ATOM 2788 C CA . CYS A 1 368 ? 12.446 2.972 -30.814 1.00 98.06 368 CYS A CA 1
ATOM 2789 C C . CYS A 1 368 ? 11.909 1.683 -31.448 1.00 98.06 368 CYS A C 1
ATOM 2791 O O . CYS A 1 368 ? 12.371 0.591 -31.124 1.00 98.06 368 CYS A O 1
ATOM 2793 N N . GLY A 1 369 ? 10.957 1.820 -32.372 1.00 97.81 369 GLY A N 1
ATOM 2794 C CA . GLY A 1 369 ? 10.269 0.701 -33.020 1.00 97.81 369 GLY A CA 1
ATOM 2795 C C . GLY A 1 369 ? 8.795 0.587 -32.632 1.00 97.81 369 GLY A C 1
ATOM 2796 O O . GLY A 1 369 ? 8.027 -0.027 -33.370 1.00 97.81 369 GLY A O 1
ATOM 2797 N N . VAL A 1 370 ? 8.368 1.221 -31.532 1.00 98.44 370 VAL A N 1
ATOM 2798 C CA . VAL A 1 370 ? 6.932 1.393 -31.263 1.00 98.44 370 VAL A CA 1
ATOM 2799 C C . VAL A 1 370 ? 6.340 2.458 -32.184 1.00 98.44 370 VAL A C 1
ATOM 2801 O O . VAL A 1 370 ? 7.049 3.296 -32.758 1.00 98.44 370 VAL A O 1
ATOM 2804 N N . ARG A 1 371 ? 5.016 2.455 -32.342 1.00 97.62 371 ARG A N 1
ATOM 2805 C CA . ARG A 1 371 ? 4.322 3.445 -33.166 1.00 97.62 371 ARG A CA 1
ATOM 2806 C C . ARG A 1 371 ? 4.711 4.871 -32.781 1.00 97.62 371 ARG A C 1
ATOM 2808 O O . ARG A 1 371 ? 4.799 5.233 -31.607 1.00 97.62 371 ARG A O 1
ATOM 2815 N N . ARG A 1 372 ? 4.893 5.699 -33.813 1.00 94.38 372 ARG A N 1
ATOM 2816 C CA . ARG A 1 372 ? 5.228 7.130 -33.705 1.00 94.38 372 ARG A CA 1
ATOM 2817 C C . ARG A 1 372 ? 6.568 7.430 -33.009 1.00 94.38 372 ARG A C 1
ATOM 2819 O O . ARG A 1 372 ? 6.808 8.587 -32.687 1.00 94.38 372 ARG A O 1
ATOM 2826 N N . SER A 1 373 ? 7.468 6.453 -32.843 1.00 95.31 373 SER A N 1
ATOM 2827 C CA . SER A 1 373 ? 8.801 6.710 -32.271 1.00 95.31 373 SER A CA 1
ATOM 2828 C C . SER A 1 373 ? 9.730 7.502 -33.205 1.00 95.31 373 SER A C 1
ATOM 2830 O O . SER A 1 373 ? 10.665 8.136 -32.729 1.00 95.31 373 SER A O 1
ATOM 2832 N N . ASN A 1 374 ? 9.489 7.451 -34.524 1.00 91.56 374 ASN A N 1
ATOM 2833 C CA . ASN A 1 374 ? 10.286 8.098 -35.579 1.00 91.56 374 ASN A CA 1
ATOM 2834 C C . ASN A 1 374 ? 11.806 7.839 -35.472 1.00 91.56 374 ASN A C 1
ATOM 2836 O O . ASN A 1 374 ? 12.617 8.754 -35.601 1.00 91.56 374 ASN A O 1
ATOM 2840 N N . CYS A 1 375 ? 12.190 6.586 -35.219 1.00 95.19 375 CYS A N 1
ATOM 2841 C CA . CYS A 1 375 ? 13.593 6.181 -35.143 1.00 95.19 375 CYS A CA 1
ATOM 2842 C C . CYS A 1 375 ? 14.055 5.515 -36.440 1.00 95.19 375 CYS A C 1
ATOM 2844 O O . CYS A 1 375 ? 13.275 4.845 -37.112 1.00 95.19 375 CYS A O 1
ATOM 2846 N N . THR A 1 376 ? 15.349 5.624 -36.741 1.00 94.00 376 THR A N 1
ATOM 2847 C CA . THR A 1 376 ? 15.984 4.918 -37.868 1.00 94.00 376 THR A CA 1
ATOM 2848 C C . THR A 1 376 ? 15.933 3.397 -37.714 1.00 94.00 376 THR A C 1
ATOM 2850 O O . THR A 1 376 ? 15.849 2.672 -38.701 1.00 94.00 376 THR A O 1
ATOM 2853 N N . TYR A 1 377 ? 16.006 2.913 -36.475 1.00 96.56 377 TYR A N 1
ATOM 2854 C CA . TYR A 1 377 ? 16.120 1.499 -36.141 1.00 96.56 377 TYR A CA 1
ATOM 2855 C C . TYR A 1 377 ? 15.011 1.063 -35.183 1.00 96.56 377 TYR A C 1
ATOM 2857 O O . TYR A 1 377 ? 14.570 1.847 -34.341 1.00 96.56 377 TYR A O 1
ATOM 2865 N N . ASP A 1 378 ? 14.602 -0.201 -35.300 1.00 97.94 378 ASP A N 1
ATOM 2866 C CA . ASP A 1 378 ? 13.748 -0.884 -34.329 1.00 97.94 378 ASP A CA 1
ATOM 2867 C C . ASP A 1 378 ? 14.628 -1.548 -33.266 1.00 97.94 378 ASP A C 1
ATOM 2869 O O . ASP A 1 378 ? 15.442 -2.418 -33.574 1.00 97.94 378 ASP A O 1
ATOM 2873 N N . TRP A 1 379 ? 14.480 -1.109 -32.021 1.00 98.44 379 TRP A N 1
ATOM 2874 C CA . TRP A 1 379 ? 15.269 -1.567 -30.883 1.00 98.44 379 TRP A CA 1
ATOM 2875 C C . TRP A 1 379 ? 14.462 -2.438 -29.912 1.00 98.44 379 TRP A C 1
ATOM 2877 O O . TRP A 1 379 ? 14.994 -2.832 -28.874 1.00 98.44 379 TRP A O 1
ATOM 2887 N N . ARG A 1 380 ? 13.205 -2.784 -30.233 1.00 98.69 380 ARG A N 1
ATOM 2888 C CA . ARG A 1 380 ? 12.321 -3.541 -29.328 1.00 98.69 380 ARG A CA 1
ATOM 2889 C C . ARG A 1 380 ? 12.917 -4.892 -28.925 1.00 98.69 380 ARG A C 1
ATOM 2891 O O . ARG A 1 380 ? 12.965 -5.203 -27.740 1.00 98.69 380 ARG A O 1
ATOM 2898 N N . GLU A 1 381 ? 13.451 -5.670 -29.867 1.00 98.44 381 GLU A N 1
ATOM 2899 C CA . GLU A 1 381 ? 14.076 -6.964 -29.538 1.00 98.44 381 GLU A CA 1
ATOM 2900 C C . GLU A 1 381 ? 15.337 -6.815 -28.673 1.00 98.44 381 GLU A C 1
ATOM 2902 O O . GLU A 1 381 ? 15.554 -7.592 -27.746 1.00 98.44 381 GLU A O 1
ATOM 2907 N N . GLN A 1 382 ? 16.167 -5.800 -28.932 1.00 98.25 382 GLN A N 1
ATOM 2908 C CA . GLN A 1 382 ? 17.375 -5.539 -28.142 1.00 98.25 382 GLN A CA 1
ATOM 2909 C C . GLN A 1 382 ? 17.046 -5.087 -26.718 1.00 98.25 382 GLN A C 1
ATOM 2911 O O . GLN A 1 382 ? 17.710 -5.511 -25.771 1.00 98.25 382 GLN A O 1
ATOM 2916 N N . TYR A 1 383 ? 15.992 -4.286 -26.544 1.00 98.69 383 TYR A N 1
ATOM 2917 C CA . TYR A 1 383 ? 15.524 -3.920 -25.213 1.00 98.69 383 TYR A CA 1
ATOM 2918 C C . TYR A 1 383 ? 14.918 -5.122 -24.468 1.00 98.69 383 TYR A C 1
ATOM 2920 O O . TYR A 1 383 ? 15.237 -5.340 -23.301 1.00 98.69 383 TYR A O 1
ATOM 2928 N N . ALA A 1 384 ? 14.149 -5.979 -25.146 1.00 98.81 384 ALA A N 1
ATOM 2929 C CA . ALA A 1 384 ? 13.679 -7.235 -24.559 1.00 98.81 384 ALA A CA 1
ATOM 2930 C C . ALA A 1 384 ? 14.847 -8.153 -24.138 1.00 98.81 384 ALA A C 1
ATOM 2932 O O . ALA A 1 384 ? 14.849 -8.681 -23.027 1.00 98.81 384 ALA A O 1
ATOM 2933 N N . ASN A 1 385 ? 15.876 -8.300 -24.982 1.00 98.69 385 ASN A N 1
ATOM 2934 C CA . ASN A 1 385 ? 17.086 -9.064 -24.656 1.00 98.69 385 ASN A CA 1
ATOM 2935 C C . ASN A 1 385 ? 17.845 -8.478 -23.461 1.00 98.69 385 ASN A C 1
ATOM 2937 O O . ASN A 1 385 ? 18.314 -9.237 -22.618 1.00 98.69 385 ASN A O 1
ATOM 2941 N N . TYR A 1 386 ? 17.924 -7.150 -23.361 1.00 98.75 386 TYR A N 1
ATOM 2942 C CA . TYR A 1 386 ? 18.520 -6.452 -22.223 1.00 98.75 386 TYR A CA 1
ATOM 2943 C C . TYR A 1 386 ? 17.823 -6.813 -20.901 1.00 98.75 386 TYR A C 1
ATOM 2945 O O . TYR A 1 386 ? 18.485 -7.224 -19.949 1.00 98.75 386 TYR A O 1
ATOM 2953 N N . LEU A 1 387 ? 16.489 -6.748 -20.853 1.00 98.88 387 LEU A N 1
ATOM 2954 C CA . LEU A 1 387 ? 15.720 -7.109 -19.655 1.00 98.88 387 LEU A CA 1
ATOM 2955 C C . LEU A 1 387 ? 15.862 -8.604 -19.307 1.00 98.88 387 LEU A C 1
ATOM 2957 O O . LEU A 1 387 ? 16.042 -8.968 -18.147 1.00 98.88 387 LEU A O 1
ATOM 2961 N N . ILE A 1 388 ? 15.846 -9.485 -20.313 1.00 98.88 388 ILE A N 1
ATOM 2962 C CA . ILE A 1 388 ? 16.043 -10.933 -20.126 1.00 98.88 388 ILE A CA 1
ATOM 2963 C C . ILE A 1 388 ? 17.461 -11.241 -19.618 1.00 98.88 388 ILE A C 1
ATOM 2965 O O . ILE A 1 388 ? 17.640 -12.134 -18.787 1.00 98.88 388 ILE A O 1
ATOM 2969 N N . GLU A 1 389 ? 18.478 -10.518 -20.089 1.00 98.75 389 GLU A N 1
ATOM 2970 C CA . GLU A 1 389 ? 19.850 -10.714 -19.628 1.00 98.75 389 GLU A CA 1
ATOM 2971 C C . GLU A 1 389 ? 20.041 -10.259 -18.180 1.00 98.75 389 GLU A C 1
ATOM 2973 O O . GLU A 1 389 ? 20.722 -10.946 -17.418 1.00 98.75 389 GLU A O 1
ATOM 2978 N N . TYR A 1 390 ? 19.382 -9.176 -17.753 1.00 98.75 390 TYR A N 1
ATOM 2979 C CA . TYR A 1 390 ? 19.357 -8.782 -16.341 1.00 98.75 390 TYR A CA 1
ATOM 2980 C C . TYR A 1 390 ? 18.901 -9.946 -15.451 1.00 98.75 390 TYR A C 1
ATOM 2982 O O . TYR A 1 390 ? 19.568 -10.286 -14.469 1.00 98.75 390 TYR A O 1
ATOM 2990 N N . VAL A 1 391 ? 17.822 -10.630 -15.850 1.00 98.88 391 VAL A N 1
ATOM 2991 C CA . VAL A 1 391 ? 17.319 -11.813 -15.140 1.00 98.88 391 VAL A CA 1
ATOM 2992 C C . VAL A 1 391 ? 18.360 -12.932 -15.096 1.00 98.88 391 VAL A C 1
ATOM 2994 O O . VAL A 1 391 ? 18.591 -13.493 -14.023 1.00 98.88 391 VAL A O 1
ATOM 2997 N N . ARG A 1 392 ? 19.024 -13.250 -16.219 1.00 98.69 392 ARG A N 1
ATOM 2998 C CA . ARG A 1 392 ? 20.094 -14.270 -16.244 1.00 98.69 392 ARG A CA 1
ATOM 2999 C C . ARG A 1 392 ? 21.218 -13.927 -15.274 1.00 98.69 392 ARG A C 1
ATOM 3001 O O . ARG A 1 392 ? 21.678 -14.799 -14.538 1.00 98.69 392 ARG A O 1
ATOM 3008 N N . LEU A 1 393 ? 21.644 -12.666 -15.246 1.00 98.50 393 LEU A N 1
ATOM 3009 C CA . LEU A 1 393 ? 22.733 -12.209 -14.389 1.00 98.50 393 LEU A CA 1
ATOM 3010 C C . LEU A 1 393 ? 22.376 -12.280 -12.897 1.00 98.50 393 LEU A C 1
ATOM 3012 O O . LEU A 1 393 ? 23.245 -12.643 -12.099 1.00 98.50 393 LEU A O 1
ATOM 3016 N N . TYR A 1 394 ? 21.131 -11.978 -12.520 1.00 98.50 394 TYR A N 1
ATOM 3017 C CA . TYR A 1 394 ? 20.643 -12.133 -11.144 1.00 98.50 394 TYR A CA 1
ATOM 3018 C C . TYR A 1 394 ? 20.503 -13.608 -10.741 1.00 98.50 394 TYR A C 1
ATOM 3020 O O . TYR A 1 394 ? 20.997 -14.009 -9.684 1.00 98.50 394 TYR A O 1
ATOM 3028 N N . GLN A 1 395 ? 19.934 -14.446 -11.613 1.00 97.94 395 GLN A N 1
ATOM 3029 C CA . GLN A 1 395 ? 19.802 -15.886 -11.361 1.00 97.94 395 GLN A CA 1
ATOM 3030 C C . GLN A 1 395 ? 21.164 -16.572 -11.213 1.00 97.94 395 GLN A C 1
ATOM 3032 O O . GLN A 1 395 ? 21.353 -17.371 -10.296 1.00 97.94 395 GLN A O 1
ATOM 3037 N N . ALA A 1 396 ? 22.151 -16.203 -12.037 1.00 98.19 396 ALA A N 1
ATOM 3038 C CA . ALA A 1 396 ? 23.529 -16.689 -11.919 1.00 98.19 396 ALA A CA 1
ATOM 3039 C C . ALA A 1 396 ? 24.197 -16.318 -10.579 1.00 98.19 396 ALA A C 1
ATOM 3041 O O . ALA A 1 396 ? 25.220 -16.896 -10.217 1.00 98.19 396 ALA A O 1
ATOM 3042 N N . ARG A 1 397 ? 23.625 -15.361 -9.838 1.00 98.19 397 ARG A N 1
ATOM 3043 C CA . ARG A 1 397 ? 24.082 -14.893 -8.519 1.00 98.19 397 ARG A CA 1
ATOM 3044 C C . ARG A 1 397 ? 23.167 -15.348 -7.378 1.00 98.19 397 ARG A C 1
ATOM 3046 O O . ARG A 1 397 ? 23.246 -14.810 -6.274 1.00 98.19 397 ARG A O 1
ATOM 3053 N N . GLY A 1 398 ? 22.326 -16.349 -7.640 1.00 97.38 398 GLY A N 1
ATOM 3054 C CA . GLY A 1 398 ? 21.481 -16.997 -6.639 1.00 97.38 398 GLY A CA 1
ATOM 3055 C C . GLY A 1 398 ? 20.185 -16.255 -6.317 1.00 97.38 398 GLY A C 1
ATOM 3056 O O . GLY A 1 398 ? 19.518 -16.627 -5.359 1.00 97.38 398 GLY A O 1
ATOM 3057 N N . VAL A 1 399 ? 19.808 -15.234 -7.094 1.00 98.44 399 VAL A N 1
ATOM 3058 C CA . VAL A 1 399 ? 18.561 -14.484 -6.887 1.00 98.44 399 VAL A CA 1
ATOM 3059 C C . VAL A 1 399 ? 17.598 -14.757 -8.036 1.00 98.44 399 VAL A C 1
ATOM 3061 O O . VAL A 1 399 ? 17.828 -14.360 -9.179 1.00 98.44 399 VAL A O 1
ATOM 3064 N N . LYS A 1 400 ? 16.492 -15.441 -7.738 1.00 98.19 400 LYS A N 1
ATOM 3065 C CA . LYS A 1 400 ? 15.432 -15.708 -8.711 1.00 98.19 400 LYS A CA 1
ATOM 3066 C C . LYS A 1 400 ? 14.544 -14.473 -8.870 1.00 98.19 400 LYS A C 1
ATOM 3068 O O . LYS A 1 400 ? 13.872 -14.069 -7.929 1.00 98.19 400 LYS A O 1
ATOM 3073 N N . VAL A 1 401 ? 14.493 -13.920 -10.079 1.00 98.69 401 VAL A N 1
ATOM 3074 C CA . VAL A 1 401 ? 13.493 -12.905 -10.446 1.00 98.69 401 VAL A CA 1
ATOM 3075 C C . VAL A 1 401 ? 12.146 -13.591 -10.679 1.00 98.69 401 VAL A C 1
ATOM 3077 O O . VAL A 1 401 ? 12.084 -14.596 -11.392 1.00 98.69 401 VAL A O 1
ATOM 3080 N N . SER A 1 402 ? 11.090 -13.063 -10.059 1.00 98.62 402 SER A N 1
ATOM 3081 C CA . SER A 1 402 ? 9.726 -13.613 -10.109 1.00 98.62 402 SER A CA 1
ATOM 3082 C C . SER A 1 402 ? 8.790 -12.800 -11.005 1.00 98.62 402 SER A C 1
ATOM 3084 O O . SER A 1 402 ? 7.920 -13.377 -11.657 1.00 98.62 402 SER A O 1
ATOM 3086 N N . LEU A 1 403 ? 9.011 -11.486 -11.092 1.00 98.88 403 LEU A N 1
ATOM 3087 C CA . LEU A 1 403 ? 8.289 -10.565 -11.968 1.00 98.88 403 LEU A CA 1
ATOM 3088 C C . LEU A 1 403 ? 9.286 -9.674 -12.705 1.00 98.88 403 LEU A C 1
ATOM 3090 O O . LEU A 1 403 ? 10.255 -9.215 -12.099 1.00 98.88 403 LEU A O 1
ATOM 3094 N N . LEU A 1 404 ? 9.053 -9.447 -13.995 1.00 98.94 404 LEU A N 1
ATOM 3095 C CA . LEU A 1 404 ? 9.870 -8.580 -14.835 1.00 98.94 404 LEU A CA 1
ATOM 3096 C C . LEU A 1 404 ? 9.008 -7.490 -15.475 1.00 98.94 404 LEU A C 1
ATOM 3098 O O . LEU A 1 404 ? 8.051 -7.797 -16.187 1.00 98.94 404 LEU A O 1
ATOM 3102 N N . GLY A 1 405 ? 9.388 -6.241 -15.231 1.00 98.69 405 GLY A N 1
ATOM 3103 C CA . GLY A 1 405 ? 8.757 -5.045 -15.770 1.00 98.69 405 GLY A CA 1
ATOM 3104 C C . GLY A 1 405 ? 9.656 -4.306 -16.749 1.00 98.69 405 GLY A C 1
ATOM 3105 O O . GLY A 1 405 ? 10.880 -4.467 -16.762 1.00 98.69 405 GLY A O 1
ATOM 3106 N N . ALA A 1 406 ? 9.015 -3.539 -17.622 1.00 98.19 406 ALA A N 1
ATOM 3107 C CA . ALA A 1 406 ? 9.666 -2.750 -18.665 1.00 98.19 406 ALA A CA 1
ATOM 3108 C C . ALA A 1 406 ? 9.290 -1.263 -18.607 1.00 98.19 406 ALA A C 1
ATOM 3110 O O . ALA A 1 406 ? 9.695 -0.498 -19.484 1.00 98.19 406 ALA A O 1
ATOM 3111 N N . TYR A 1 407 ? 8.474 -0.880 -17.627 1.00 96.75 407 TYR A N 1
ATOM 3112 C CA . TYR A 1 407 ? 7.895 0.446 -17.513 1.00 96.75 407 TYR A CA 1
ATOM 3113 C C . TYR A 1 407 ? 7.780 0.815 -16.044 1.00 96.75 407 TYR A C 1
ATOM 3115 O O . TYR A 1 407 ? 7.322 0.006 -15.252 1.00 96.75 407 TYR A O 1
ATOM 3123 N N . ASN A 1 408 ? 8.105 2.067 -15.742 1.00 98.12 408 ASN A N 1
ATOM 3124 C CA . ASN A 1 408 ? 7.729 2.744 -14.513 1.00 98.12 408 ASN A CA 1
ATOM 3125 C C . ASN A 1 408 ? 7.111 4.081 -14.897 1.00 98.12 408 ASN A C 1
ATOM 3127 O O . ASN A 1 408 ? 7.762 4.856 -15.602 1.00 98.12 408 ASN A O 1
ATOM 3131 N N . GLU A 1 409 ? 5.917 4.375 -14.395 1.00 97.75 409 GLU A N 1
ATOM 3132 C CA . GLU A 1 409 ? 5.208 5.640 -14.603 1.00 97.75 409 GLU A CA 1
ATOM 3133 C C . GLU A 1 409 ? 5.286 6.138 -16.060 1.00 97.75 409 GLU A C 1
ATOM 3135 O O . GLU A 1 409 ? 5.718 7.269 -16.307 1.00 97.75 409 GLU A O 1
ATOM 3140 N N . PRO A 1 410 ? 4.904 5.317 -17.061 1.00 97.19 410 PRO A N 1
ATOM 3141 C CA . PRO A 1 410 ? 5.030 5.684 -18.475 1.00 97.19 410 PRO A CA 1
ATOM 3142 C C . PRO A 1 410 ? 4.154 6.886 -18.876 1.00 97.19 410 PRO A C 1
ATOM 3144 O O . PRO A 1 410 ? 4.314 7.450 -19.961 1.00 97.19 410 PRO A O 1
ATOM 3147 N N . ASP A 1 411 ? 3.241 7.285 -17.995 1.00 96.12 411 ASP A N 1
ATOM 3148 C CA . ASP A 1 411 ? 2.380 8.460 -18.052 1.00 96.12 411 ASP A CA 1
ATOM 3149 C C . ASP A 1 411 ? 3.003 9.719 -17.405 1.00 96.12 411 ASP A C 1
ATOM 3151 O O . ASP A 1 411 ? 2.382 10.785 -17.400 1.00 96.12 411 ASP A O 1
ATOM 3155 N N . PHE A 1 412 ? 4.241 9.637 -16.901 1.00 92.94 412 PHE A N 1
ATOM 3156 C CA . PHE A 1 412 ? 4.955 10.739 -16.257 1.00 92.94 412 PHE A CA 1
ATOM 3157 C C . PHE A 1 412 ? 6.266 11.097 -16.965 1.00 92.94 412 PHE A C 1
ATOM 3159 O O . PHE A 1 412 ? 7.028 10.241 -17.401 1.00 92.94 412 PHE A O 1
ATOM 3166 N N . ASN A 1 413 ? 6.555 12.400 -17.071 1.00 89.56 413 ASN A N 1
ATOM 3167 C CA . ASN A 1 413 ? 7.679 12.921 -17.860 1.00 89.56 413 ASN A CA 1
ATOM 3168 C C . ASN A 1 413 ? 8.671 13.758 -17.021 1.00 89.56 413 ASN A C 1
ATOM 3170 O O . ASN A 1 413 ? 8.806 14.966 -17.252 1.00 89.56 413 ASN A O 1
ATOM 3174 N N . PRO A 1 414 ? 9.360 13.159 -16.033 1.00 87.44 414 PRO A N 1
ATOM 3175 C CA . PRO A 1 414 ? 10.328 13.863 -15.199 1.00 87.44 414 PRO A CA 1
ATOM 3176 C C . PRO A 1 414 ? 11.623 14.150 -15.967 1.00 87.44 414 PRO A C 1
ATOM 3178 O O . PRO A 1 414 ? 12.152 13.297 -16.662 1.00 87.44 414 PRO A O 1
ATOM 3181 N N . ILE A 1 415 ? 12.189 15.347 -15.830 1.00 86.31 415 ILE A N 1
ATOM 3182 C CA . ILE A 1 415 ? 13.378 15.738 -16.616 1.00 86.31 415 ILE A CA 1
ATOM 3183 C C . ILE A 1 415 ? 14.687 15.275 -15.946 1.00 86.31 415 ILE A C 1
ATOM 3185 O O . ILE A 1 415 ? 15.723 15.175 -16.599 1.00 86.31 415 ILE A O 1
ATOM 3189 N N . THR A 1 416 ? 14.669 15.017 -14.638 1.00 86.19 416 THR A N 1
ATOM 3190 C CA . THR A 1 416 ? 15.883 14.902 -13.811 1.00 86.19 416 THR A CA 1
ATOM 3191 C C . THR A 1 416 ? 16.390 13.474 -13.604 1.00 86.19 416 THR A C 1
ATOM 3193 O O . THR A 1 416 ? 17.550 13.304 -13.237 1.00 86.19 416 THR A O 1
ATOM 3196 N N . TYR A 1 417 ? 15.576 12.451 -13.857 1.00 89.38 417 TYR A N 1
ATOM 3197 C CA . TYR A 1 417 ? 15.916 11.044 -13.612 1.00 89.38 417 TYR A CA 1
ATOM 3198 C C . TYR A 1 417 ? 15.371 10.128 -14.713 1.00 89.38 417 TYR A C 1
ATOM 3200 O O . TYR A 1 417 ? 14.651 10.584 -15.599 1.00 89.38 417 TYR A O 1
ATOM 3208 N N . SER A 1 418 ? 15.787 8.859 -14.694 1.00 90.94 418 SER A N 1
ATOM 3209 C CA . SER A 1 418 ? 15.445 7.864 -15.713 1.00 90.94 418 SER A CA 1
ATOM 3210 C C . SER A 1 418 ? 13.929 7.708 -15.844 1.00 90.94 418 SER A C 1
ATOM 3212 O O . SER A 1 418 ? 13.252 7.424 -14.858 1.00 90.94 418 SER A O 1
ATOM 3214 N N . ALA A 1 419 ? 13.414 7.881 -17.061 1.00 93.81 419 ALA A N 1
ATOM 3215 C CA . ALA A 1 419 ? 12.001 7.697 -17.380 1.00 93.81 419 ALA A CA 1
ATOM 3216 C C . ALA A 1 419 ? 11.802 7.368 -18.863 1.00 93.81 419 ALA A C 1
ATOM 3218 O O . ALA A 1 419 ? 12.594 7.767 -19.726 1.00 93.81 419 ALA A O 1
ATOM 3219 N N . MET A 1 420 ? 10.725 6.655 -19.180 1.00 96.00 420 MET A N 1
ATOM 3220 C CA . MET A 1 420 ? 10.378 6.273 -20.544 1.00 96.00 420 MET A CA 1
ATOM 3221 C C . MET A 1 420 ? 8.867 6.260 -20.725 1.00 96.00 420 MET A C 1
ATOM 3223 O O . MET A 1 420 ? 8.156 5.548 -20.025 1.00 96.00 420 MET A O 1
ATOM 3227 N N . LEU A 1 421 ? 8.394 7.039 -21.696 1.00 97.06 421 LEU A N 1
ATOM 3228 C CA . LEU A 1 421 ? 6.969 7.225 -21.923 1.00 97.06 421 LEU A CA 1
ATOM 3229 C C . LEU A 1 421 ? 6.370 6.050 -22.697 1.00 97.06 421 LEU A C 1
ATOM 3231 O O . LEU A 1 421 ? 7.033 5.442 -23.546 1.00 97.06 421 LEU A O 1
ATOM 3235 N N . SER A 1 422 ? 5.093 5.781 -22.442 1.00 97.81 422 SER A N 1
ATOM 3236 C CA . SER A 1 422 ? 4.273 4.883 -23.252 1.00 97.81 422 SER A CA 1
ATOM 3237 C C . SER A 1 422 ? 2.788 5.146 -23.021 1.00 97.81 422 SER A C 1
ATOM 3239 O O . SER A 1 422 ? 2.341 5.225 -21.882 1.00 97.81 422 SER A O 1
ATOM 3241 N N . ASP A 1 423 ? 2.010 5.198 -24.099 1.00 98.06 423 ASP A N 1
ATOM 3242 C CA . ASP A 1 423 ? 0.559 4.979 -24.031 1.00 98.06 423 ASP A CA 1
ATOM 3243 C C . ASP A 1 423 ? 0.235 3.468 -24.118 1.00 98.06 423 ASP A C 1
ATOM 3245 O O . ASP A 1 423 ? 1.141 2.637 -24.296 1.00 98.06 423 ASP A O 1
ATOM 3249 N N . GLY A 1 424 ? -1.041 3.076 -24.000 1.00 98.38 424 GLY A N 1
ATOM 3250 C CA . GLY A 1 424 ? -1.419 1.654 -24.046 1.00 98.38 424 GLY A CA 1
ATOM 3251 C C . GLY A 1 424 ? -1.219 1.017 -25.427 1.00 98.38 424 GLY A C 1
ATOM 3252 O O . GLY A 1 424 ? -0.996 -0.190 -25.555 1.00 98.38 424 GLY A O 1
ATOM 3253 N N . TYR A 1 425 ? -1.220 1.826 -26.483 1.00 98.69 425 TYR A N 1
ATOM 3254 C CA . TYR A 1 425 ? -0.977 1.378 -27.849 1.00 98.69 425 TYR A CA 1
ATOM 3255 C C . TYR A 1 425 ? 0.507 1.114 -28.139 1.00 98.69 425 TYR A C 1
ATOM 3257 O O . TYR A 1 425 ? 0.847 0.194 -28.882 1.00 98.69 425 TYR A O 1
ATOM 3265 N N . GLN A 1 426 ? 1.393 1.926 -27.575 1.00 98.62 426 GLN A N 1
ATOM 3266 C CA . GLN A 1 426 ? 2.838 1.743 -27.611 1.00 98.62 426 GLN A CA 1
ATOM 3267 C C . GLN A 1 426 ? 3.253 0.578 -26.711 1.00 98.62 426 GLN A C 1
ATOM 3269 O O . GLN A 1 426 ? 4.101 -0.219 -27.117 1.00 98.62 426 GLN A O 1
ATOM 3274 N N . ALA A 1 427 ? 2.592 0.413 -25.559 1.00 98.69 427 ALA A N 1
ATOM 3275 C CA . ALA A 1 427 ? 2.779 -0.746 -24.695 1.00 98.69 427 ALA A CA 1
ATOM 3276 C C . ALA A 1 427 ? 2.443 -2.037 -25.453 1.00 98.69 427 ALA A C 1
ATOM 3278 O O . ALA A 1 427 ? 3.237 -2.974 -25.442 1.00 98.69 427 ALA A O 1
ATOM 3279 N N . TYR A 1 428 ? 1.343 -2.067 -26.216 1.00 98.81 428 TYR A N 1
ATOM 3280 C CA . TYR A 1 428 ? 1.018 -3.195 -27.097 1.00 98.81 428 TYR A CA 1
ATOM 3281 C C . TYR A 1 428 ? 2.153 -3.541 -28.074 1.00 98.81 428 TYR A C 1
ATOM 3283 O O . TYR A 1 428 ? 2.511 -4.713 -28.216 1.00 98.81 428 TYR A O 1
ATOM 3291 N N . ASP A 1 429 ? 2.729 -2.537 -28.745 1.00 98.75 429 ASP A N 1
ATOM 3292 C CA . ASP A 1 429 ? 3.775 -2.748 -29.754 1.00 98.75 429 ASP A CA 1
ATOM 3293 C C . ASP A 1 429 ? 5.039 -3.379 -29.163 1.00 98.75 429 ASP A C 1
ATOM 3295 O O . ASP A 1 429 ? 5.723 -4.141 -29.855 1.00 98.75 429 ASP A O 1
ATOM 3299 N N . PHE A 1 430 ? 5.370 -3.049 -27.912 1.00 98.88 430 PHE A N 1
ATOM 3300 C CA . PHE A 1 430 ? 6.517 -3.624 -27.221 1.00 98.88 430 PHE A CA 1
ATOM 3301 C C . PHE A 1 430 ? 6.185 -4.961 -26.554 1.00 98.88 430 PHE A C 1
ATOM 3303 O O . PHE A 1 430 ? 6.908 -5.931 -26.770 1.00 98.88 430 PHE A O 1
ATOM 3310 N N . LEU A 1 431 ? 5.075 -5.061 -25.815 1.00 98.81 431 LEU A N 1
ATOM 3311 C CA . LEU A 1 431 ? 4.651 -6.294 -25.144 1.00 98.81 431 LEU A CA 1
ATOM 3312 C C . LEU A 1 431 ? 4.440 -7.453 -26.131 1.00 98.81 431 LEU A C 1
ATOM 3314 O O . LEU A 1 431 ? 4.745 -8.597 -25.800 1.00 98.81 431 LEU A O 1
ATOM 3318 N N . SER A 1 432 ? 4.020 -7.164 -27.369 1.00 98.75 432 SER A N 1
ATOM 3319 C CA . SER A 1 432 ? 3.891 -8.166 -28.443 1.00 98.75 432 SER A CA 1
ATOM 3320 C C . SER A 1 432 ? 5.222 -8.826 -28.829 1.00 98.75 432 SER A C 1
ATOM 3322 O O . SER A 1 432 ? 5.229 -9.936 -29.357 1.00 98.75 432 SER A O 1
ATOM 3324 N N . VAL A 1 433 ? 6.348 -8.158 -28.565 1.00 98.75 433 VAL A N 1
ATOM 3325 C CA . VAL A 1 433 ? 7.709 -8.689 -28.740 1.00 98.75 433 VAL A CA 1
ATOM 3326 C C . VAL A 1 433 ? 8.222 -9.253 -27.415 1.00 98.75 433 VAL A C 1
ATOM 3328 O O . VAL A 1 433 ? 8.700 -10.384 -27.344 1.00 98.75 433 VAL A O 1
ATOM 3331 N N . PHE A 1 434 ? 8.085 -8.472 -26.348 1.00 98.88 434 PHE A N 1
ATOM 3332 C CA . PHE A 1 434 ? 8.669 -8.746 -25.046 1.00 98.88 434 PHE A CA 1
ATOM 3333 C C . PHE A 1 434 ? 8.081 -9.987 -24.371 1.00 98.88 434 PHE A C 1
ATOM 3335 O O . PHE A 1 434 ? 8.834 -10.884 -23.990 1.00 98.88 434 PHE A O 1
ATOM 3342 N N . TYR A 1 435 ? 6.753 -10.093 -24.280 1.00 98.88 435 TYR A N 1
ATOM 3343 C CA . TYR A 1 435 ? 6.083 -11.204 -23.604 1.00 98.88 435 TYR A CA 1
ATOM 3344 C C . TYR A 1 435 ? 6.478 -12.582 -24.167 1.00 98.88 435 TYR A C 1
ATOM 3346 O O . TYR A 1 435 ? 6.976 -13.412 -23.400 1.00 98.88 435 TYR A O 1
ATOM 3354 N N . PRO A 1 436 ? 6.357 -12.865 -25.484 1.00 98.81 436 PRO A N 1
ATOM 3355 C CA . PRO A 1 436 ? 6.750 -14.170 -26.016 1.00 98.81 436 PRO A CA 1
ATOM 3356 C C . PRO A 1 436 ? 8.252 -14.450 -25.868 1.00 98.81 436 PRO A C 1
ATOM 3358 O O . PRO A 1 436 ? 8.632 -15.603 -25.649 1.00 98.81 436 PRO A O 1
ATOM 3361 N N . MET A 1 437 ? 9.115 -13.429 -25.938 1.00 98.88 437 MET A N 1
ATOM 3362 C CA . MET A 1 437 ? 10.551 -13.598 -25.688 1.00 98.88 437 MET A CA 1
ATOM 3363 C C . MET A 1 437 ? 10.832 -13.992 -24.234 1.00 98.88 437 MET A C 1
ATOM 3365 O O . MET A 1 437 ? 11.602 -14.927 -24.000 1.00 98.88 437 MET A O 1
ATOM 3369 N N . VAL A 1 438 ? 10.171 -13.343 -23.270 1.00 98.88 438 VAL A N 1
ATOM 3370 C CA . VAL A 1 438 ? 10.269 -13.692 -21.847 1.00 98.88 438 VAL A CA 1
ATOM 3371 C C . VAL A 1 438 ? 9.787 -15.116 -21.615 1.00 98.88 438 VAL A C 1
ATOM 3373 O O . VAL A 1 438 ? 10.530 -15.908 -21.045 1.00 98.88 438 VAL A O 1
ATOM 3376 N N . LYS A 1 439 ? 8.608 -15.494 -22.124 1.00 98.69 439 LYS A N 1
ATOM 3377 C CA . LYS A 1 439 ? 8.072 -16.855 -21.942 1.00 98.69 439 LYS A CA 1
ATOM 3378 C C . LYS A 1 439 ? 8.930 -17.932 -22.595 1.00 98.69 439 LYS A C 1
ATOM 3380 O O . LYS A 1 439 ? 9.035 -19.034 -22.063 1.00 98.69 439 LYS A O 1
ATOM 3385 N N . LYS A 1 440 ? 9.589 -17.618 -23.711 1.00 98.75 440 LYS A N 1
ATOM 3386 C CA . LYS A 1 440 ? 10.553 -18.521 -24.348 1.00 98.75 440 LYS A CA 1
ATOM 3387 C C . LYS A 1 440 ? 11.831 -18.681 -23.520 1.00 98.75 440 LYS A C 1
ATOM 3389 O O . LYS A 1 440 ? 12.351 -19.789 -23.434 1.00 98.75 440 LYS A O 1
ATOM 3394 N N . ALA A 1 441 ? 12.355 -17.596 -22.950 1.00 98.62 441 ALA A N 1
ATOM 3395 C CA . ALA A 1 441 ? 13.577 -17.631 -22.146 1.00 98.62 441 ALA A CA 1
ATOM 3396 C C . ALA A 1 441 ? 13.341 -18.237 -20.752 1.00 98.62 441 ALA A C 1
ATOM 3398 O O . ALA A 1 441 ? 14.161 -19.017 -20.272 1.00 98.62 441 ALA A O 1
ATOM 3399 N N . PHE A 1 442 ? 12.215 -17.892 -20.129 1.00 98.50 442 PHE A N 1
ATOM 3400 C CA . PHE A 1 442 ? 11.834 -18.246 -18.767 1.00 98.50 442 PHE A CA 1
ATOM 3401 C C . PHE A 1 442 ? 10.318 -18.494 -18.684 1.00 98.50 442 PHE A C 1
ATOM 3403 O O . PHE A 1 442 ? 9.555 -17.577 -18.374 1.00 98.50 442 PHE A O 1
ATOM 3410 N N . PRO A 1 443 ? 9.852 -19.736 -18.906 1.00 97.88 443 PRO A N 1
ATOM 3411 C CA . PRO A 1 443 ? 8.419 -20.039 -18.941 1.00 97.88 443 PRO A CA 1
ATOM 3412 C C . PRO A 1 443 ? 7.645 -19.652 -17.671 1.00 97.88 443 PRO A C 1
ATOM 3414 O O . PRO A 1 443 ? 6.465 -19.325 -17.750 1.00 97.88 443 PRO A O 1
ATOM 3417 N N . SER A 1 444 ? 8.303 -19.673 -16.506 1.00 97.12 444 SER A N 1
ATOM 3418 C CA . SER A 1 444 ? 7.699 -19.347 -15.208 1.00 97.12 444 SER A CA 1
ATOM 3419 C C . SER A 1 444 ? 7.869 -17.888 -14.770 1.00 97.12 444 SER A C 1
ATOM 3421 O O . SER A 1 444 ? 7.431 -17.552 -13.676 1.00 97.12 444 SER A O 1
ATOM 3423 N N . LEU A 1 445 ? 8.576 -17.051 -15.536 1.00 98.69 445 LEU A N 1
ATOM 3424 C CA . LEU A 1 445 ? 8.776 -15.644 -15.185 1.00 98.69 445 LEU A CA 1
ATOM 3425 C C . LEU A 1 445 ? 7.536 -14.845 -15.577 1.00 98.69 445 LEU A C 1
ATOM 3427 O O . LEU A 1 445 ? 7.124 -14.883 -16.740 1.00 98.69 445 LEU A O 1
ATOM 3431 N N . SER A 1 446 ? 6.952 -14.130 -14.621 1.00 98.81 446 SER A N 1
ATOM 3432 C CA . SER A 1 446 ? 5.819 -13.246 -14.877 1.00 98.81 446 SER A CA 1
ATOM 3433 C C . SER A 1 446 ? 6.273 -11.926 -15.498 1.00 98.81 446 SER A C 1
ATOM 3435 O O . SER A 1 446 ? 7.369 -11.443 -15.215 1.00 98.81 446 SER A O 1
ATOM 3437 N N . VAL A 1 447 ? 5.412 -11.331 -16.317 1.00 98.94 447 VAL A N 1
ATOM 3438 C CA . VAL A 1 447 ? 5.585 -10.004 -16.921 1.00 98.94 447 VAL A CA 1
ATOM 3439 C C . VAL A 1 447 ? 4.578 -9.035 -16.306 1.00 98.94 447 VAL A C 1
ATOM 3441 O O . VAL A 1 447 ? 3.389 -9.362 -16.239 1.00 98.94 447 VAL A O 1
ATOM 3444 N N . SER A 1 448 ? 5.039 -7.866 -15.854 1.00 98.75 448 SER A N 1
ATOM 3445 C CA . SER A 1 448 ? 4.164 -6.806 -15.339 1.00 98.75 448 SER A CA 1
ATOM 3446 C C . SER A 1 448 ? 3.695 -5.857 -16.439 1.00 98.75 448 SER A C 1
ATOM 3448 O O . SER A 1 448 ? 4.341 -5.705 -17.480 1.00 98.75 448 SER A O 1
ATOM 3450 N N . CYS A 1 449 ? 2.563 -5.200 -16.192 1.00 97.88 449 CYS A N 1
ATOM 3451 C CA . CYS A 1 449 ? 2.208 -3.957 -16.858 1.00 97.88 449 CYS A CA 1
ATOM 3452 C C . CYS A 1 449 ? 1.330 -3.097 -15.930 1.00 97.88 449 CYS A C 1
ATOM 3454 O O . CYS A 1 449 ? 0.336 -3.608 -15.430 1.00 97.88 449 CYS A O 1
ATOM 3456 N N . CYS A 1 450 ? 1.572 -1.805 -15.726 1.00 97.00 450 CYS A N 1
ATOM 3457 C CA . CYS A 1 450 ? 2.651 -1.016 -16.328 1.00 97.00 450 CYS A CA 1
ATOM 3458 C C . CYS A 1 450 ? 3.240 0.020 -15.367 1.00 97.00 450 CYS A C 1
ATOM 3460 O O . CYS A 1 450 ? 3.946 0.918 -15.823 1.00 97.00 450 CYS A O 1
ATOM 3462 N N . ASP A 1 451 ? 2.927 -0.100 -14.073 1.00 98.62 451 ASP A N 1
ATOM 3463 C CA . ASP A 1 451 ? 3.438 0.770 -13.011 1.00 98.62 451 ASP A CA 1
ATOM 3464 C C . ASP A 1 451 ? 3.084 2.250 -13.259 1.00 98.62 451 ASP A C 1
ATOM 3466 O O . ASP A 1 451 ? 3.868 3.151 -12.978 1.00 98.62 451 ASP A O 1
ATOM 3470 N N . SER A 1 452 ? 1.896 2.527 -13.819 1.00 98.50 452 SER A N 1
ATOM 3471 C CA . SER A 1 452 ? 1.418 3.905 -14.002 1.00 98.50 452 SER A CA 1
ATOM 3472 C C . SER A 1 452 ? 1.291 4.655 -12.679 1.00 98.50 452 SER A C 1
ATOM 3474 O O . SER A 1 452 ? 1.014 4.052 -11.645 1.00 98.50 452 SER A O 1
ATOM 3476 N N . THR A 1 453 ? 1.392 5.988 -12.717 1.00 98.00 453 THR A N 1
ATOM 3477 C CA . THR A 1 453 ? 1.455 6.853 -11.513 1.00 98.00 453 THR A CA 1
ATOM 3478 C C . THR A 1 453 ? 0.251 6.776 -10.561 1.00 98.00 453 THR A C 1
ATOM 3480 O O . THR A 1 453 ? 0.278 7.333 -9.460 1.00 98.00 453 THR A O 1
ATOM 3483 N N . GLY A 1 454 ? -0.848 6.159 -10.981 1.00 97.88 454 GLY A N 1
ATOM 3484 C CA . GLY A 1 454 ? -2.100 6.103 -10.240 1.00 97.88 454 GLY A CA 1
ATOM 3485 C C . GLY A 1 454 ? -3.041 5.045 -10.802 1.00 97.88 454 GLY A C 1
ATOM 3486 O O . GLY A 1 454 ? -2.938 4.651 -11.967 1.00 97.88 454 GLY A O 1
ATOM 3487 N N . ALA A 1 455 ? -4.021 4.622 -10.001 1.00 97.88 455 ALA A N 1
ATOM 3488 C CA . ALA A 1 455 ? -4.989 3.608 -10.411 1.00 97.88 455 ALA A CA 1
ATOM 3489 C C . ALA A 1 455 ? -5.813 4.028 -11.645 1.00 97.88 455 ALA A C 1
ATOM 3491 O O . ALA A 1 455 ? -6.053 3.222 -12.540 1.00 97.88 455 ALA A O 1
ATOM 3492 N N . ARG A 1 456 ? -6.229 5.298 -11.727 1.00 97.56 456 ARG A N 1
ATOM 3493 C CA . ARG A 1 456 ? -6.938 5.858 -12.892 1.00 97.56 456 ARG A CA 1
ATOM 3494 C C . ARG A 1 456 ? -6.061 5.842 -14.143 1.00 97.56 456 ARG A C 1
ATOM 3496 O O . ARG A 1 456 ? -6.530 5.431 -15.194 1.00 97.56 456 ARG A O 1
ATOM 3503 N N . GLN A 1 457 ? -4.802 6.250 -14.020 1.00 98.19 457 GLN A N 1
ATOM 3504 C CA . GLN A 1 457 ? -3.855 6.278 -15.133 1.00 98.19 457 GLN A CA 1
ATOM 3505 C C . GLN A 1 457 ? -3.597 4.863 -15.661 1.00 98.19 457 GLN A C 1
ATOM 3507 O O . GLN A 1 457 ? -3.637 4.639 -16.870 1.00 98.19 457 GLN A O 1
ATOM 3512 N N . GLN A 1 458 ? -3.463 3.885 -14.758 1.00 98.62 458 GLN A N 1
ATOM 3513 C CA . GLN A 1 458 ? -3.359 2.482 -15.147 1.00 98.62 458 GLN A CA 1
ATOM 3514 C C . GLN A 1 458 ? -4.627 1.988 -15.863 1.00 98.62 458 GLN A C 1
ATOM 3516 O O . GLN A 1 458 ? -4.526 1.235 -16.829 1.00 98.62 458 GLN A O 1
ATOM 3521 N N . ARG A 1 459 ? -5.828 2.413 -15.440 1.00 98.06 459 ARG A N 1
ATOM 3522 C CA . ARG A 1 459 ? -7.080 2.068 -16.143 1.00 98.06 459 ARG A CA 1
ATOM 3523 C C . ARG A 1 459 ? -7.104 2.612 -17.564 1.00 98.06 459 ARG A C 1
ATOM 3525 O O . ARG A 1 459 ? -7.469 1.869 -18.471 1.00 98.06 459 ARG A O 1
ATOM 3532 N N . ASP A 1 460 ? -6.713 3.869 -17.754 1.00 97.81 460 ASP A N 1
ATOM 3533 C CA . ASP A 1 460 ? -6.671 4.497 -19.078 1.00 97.81 460 ASP A CA 1
ATOM 3534 C C . ASP A 1 460 ? -5.721 3.727 -20.010 1.00 97.81 460 ASP A C 1
ATOM 3536 O O . ASP A 1 460 ? -6.092 3.375 -21.134 1.00 97.81 460 ASP A O 1
ATOM 3540 N N . LEU A 1 461 ? -4.537 3.365 -19.506 1.00 98.50 461 LEU A N 1
ATOM 3541 C CA . LEU A 1 461 ? -3.558 2.574 -20.247 1.00 98.50 461 LEU A CA 1
ATOM 3542 C C . LEU A 1 461 ? -4.097 1.171 -20.580 1.00 98.50 461 LEU A C 1
ATOM 3544 O O . LEU A 1 461 ? -4.060 0.759 -21.742 1.00 98.50 461 LEU A O 1
ATOM 3548 N N . LEU A 1 462 ? -4.653 0.446 -19.602 1.00 98.44 462 LEU A N 1
ATOM 3549 C CA . LEU A 1 462 ? -5.254 -0.878 -19.820 1.00 98.44 462 LEU A CA 1
ATOM 3550 C C . LEU A 1 462 ? -6.411 -0.836 -20.821 1.00 98.44 462 LEU A C 1
ATOM 3552 O O . LEU A 1 462 ? -6.542 -1.742 -21.648 1.00 98.44 462 LEU A O 1
ATOM 3556 N N . TYR A 1 463 ? -7.236 0.210 -20.778 1.00 98.19 463 TYR A N 1
ATOM 3557 C CA . TYR A 1 463 ? -8.327 0.401 -21.726 1.00 98.19 463 TYR A CA 1
ATOM 3558 C C . TYR A 1 463 ? -7.794 0.520 -23.160 1.00 98.19 463 TYR A C 1
ATOM 3560 O O . TYR A 1 463 ? -8.258 -0.185 -24.059 1.00 98.19 463 TYR A O 1
ATOM 3568 N N . GLU A 1 464 ? -6.779 1.355 -23.390 1.00 98.50 464 GLU A N 1
ATOM 3569 C CA . GLU A 1 464 ? -6.131 1.483 -24.699 1.00 98.50 464 GLU A CA 1
ATOM 3570 C C . GLU A 1 464 ? -5.460 0.184 -25.159 1.00 98.50 464 GLU A C 1
ATOM 3572 O O . GLU A 1 464 ? -5.661 -0.245 -26.300 1.00 98.50 464 GLU A O 1
ATOM 3577 N N . LEU A 1 465 ? -4.717 -0.472 -24.265 1.00 98.38 465 LEU A N 1
ATOM 3578 C CA . LEU A 1 465 ? -4.060 -1.755 -24.515 1.00 98.38 465 LEU A CA 1
ATOM 3579 C C . LEU A 1 465 ? -5.083 -2.835 -24.908 1.00 98.38 465 LEU A C 1
ATOM 3581 O O . LEU A 1 465 ? -4.874 -3.596 -25.859 1.00 98.38 465 LEU A O 1
ATOM 3585 N N . GLY A 1 466 ? -6.227 -2.880 -24.222 1.00 98.06 466 GLY A N 1
ATOM 3586 C CA . GLY A 1 466 ? -7.315 -3.812 -24.502 1.00 98.06 466 GLY A CA 1
ATOM 3587 C C . GLY A 1 466 ? -7.992 -3.583 -25.847 1.00 98.06 466 GLY A C 1
ATOM 3588 O O . GLY A 1 466 ? -8.309 -4.554 -26.537 1.00 98.06 466 GLY A O 1
ATOM 3589 N N . ARG A 1 467 ? -8.114 -2.330 -26.303 1.00 98.06 467 ARG A N 1
ATOM 3590 C CA . ARG A 1 467 ? -8.685 -2.012 -27.628 1.00 98.06 467 ARG A CA 1
ATOM 3591 C C . ARG A 1 467 ? -7.903 -2.601 -28.798 1.00 98.06 467 ARG A C 1
ATOM 3593 O O . ARG A 1 467 ? -8.469 -2.760 -29.879 1.00 98.06 467 ARG A O 1
ATOM 3600 N N . VAL A 1 468 ? -6.625 -2.912 -28.598 1.00 98.00 468 VAL A N 1
ATOM 3601 C CA . VAL A 1 468 ? -5.764 -3.563 -29.596 1.00 98.00 468 VAL A CA 1
ATOM 3602 C C . VAL A 1 468 ? -5.453 -5.026 -29.262 1.00 98.00 468 VAL A C 1
ATOM 3604 O O . VAL A 1 468 ? -4.632 -5.645 -29.930 1.00 98.00 468 VAL A O 1
ATOM 3607 N N . GLY A 1 469 ? -6.144 -5.613 -28.278 1.00 97.06 469 GLY A N 1
ATOM 3608 C CA . GLY A 1 469 ? -6.022 -7.031 -27.926 1.00 97.06 469 GLY A CA 1
ATOM 3609 C C . GLY A 1 469 ? -4.798 -7.374 -27.071 1.00 97.06 469 GLY A C 1
ATOM 3610 O O . GLY A 1 469 ? -4.366 -8.524 -27.063 1.00 97.06 469 GLY A O 1
ATOM 3611 N N . GLY A 1 470 ? -4.227 -6.398 -26.358 1.00 97.75 470 GLY A N 1
ATOM 3612 C CA . GLY A 1 470 ? -2.996 -6.569 -25.582 1.00 97.75 470 GLY A CA 1
ATOM 3613 C C . GLY A 1 470 ? -3.147 -7.186 -24.190 1.00 97.75 470 GLY A C 1
ATOM 3614 O O . GLY A 1 470 ? -2.138 -7.463 -23.551 1.00 97.75 470 GLY A O 1
ATOM 3615 N N . LEU A 1 471 ? -4.371 -7.447 -23.716 1.00 97.12 471 LEU A N 1
ATOM 3616 C CA . LEU A 1 471 ? -4.621 -7.930 -22.346 1.00 97.12 471 LEU A CA 1
ATOM 3617 C C . LEU A 1 471 ? -4.084 -9.337 -22.054 1.00 97.12 471 LEU A C 1
ATOM 3619 O O . LEU A 1 471 ? -4.100 -9.748 -20.908 1.00 97.12 471 LEU A O 1
ATOM 3623 N N . ASN A 1 472 ? -3.602 -10.080 -23.052 1.00 97.19 472 ASN A N 1
ATOM 3624 C CA . ASN A 1 472 ? -2.960 -11.387 -22.852 1.00 97.19 472 ASN A CA 1
ATOM 3625 C C . ASN A 1 472 ? -1.423 -11.317 -22.952 1.00 97.19 472 ASN A C 1
ATOM 3627 O O . ASN A 1 472 ? -0.773 -12.353 -23.069 1.00 97.19 472 ASN A O 1
ATOM 3631 N N . LEU A 1 473 ? -0.843 -10.111 -22.971 1.00 98.38 473 LEU A N 1
ATOM 3632 C CA . LEU A 1 473 ? 0.598 -9.883 -23.145 1.00 98.38 473 LEU A CA 1
ATOM 3633 C C . LEU A 1 473 ? 1.316 -9.502 -21.836 1.00 98.38 473 LEU A C 1
ATOM 3635 O O . LEU A 1 473 ? 2.426 -8.975 -21.871 1.00 98.38 473 LEU A O 1
ATOM 3639 N N . PHE A 1 474 ? 0.689 -9.751 -20.687 1.00 98.69 474 PHE A N 1
ATOM 3640 C CA . PHE A 1 474 ? 1.266 -9.598 -19.350 1.00 98.69 474 PHE A CA 1
ATOM 3641 C C . PHE A 1 474 ? 0.525 -10.511 -18.358 1.00 98.69 474 PHE A C 1
ATOM 3643 O O . PHE A 1 474 ? -0.599 -10.947 -18.625 1.00 98.69 474 PHE A O 1
ATOM 3650 N N . ASP A 1 475 ? 1.152 -10.805 -17.218 1.00 98.75 475 ASP A N 1
ATOM 3651 C CA . ASP A 1 475 ? 0.616 -11.728 -16.207 1.00 98.75 475 ASP A CA 1
ATOM 3652 C C . ASP A 1 475 ? 0.173 -11.027 -14.917 1.00 98.75 475 ASP A C 1
ATOM 3654 O O . ASP A 1 475 ? -0.670 -11.565 -14.207 1.00 98.75 475 ASP A O 1
ATOM 3658 N N . VAL A 1 476 ? 0.729 -9.850 -14.600 1.00 98.81 476 VAL A N 1
ATOM 3659 C CA . VAL A 1 476 ? 0.398 -9.073 -13.392 1.00 98.81 476 VAL A CA 1
ATOM 3660 C C . VAL A 1 476 ? 0.123 -7.624 -13.780 1.00 98.81 476 VAL A C 1
ATOM 3662 O O . VAL A 1 476 ? 0.969 -6.981 -14.397 1.00 98.81 476 VAL A O 1
ATOM 3665 N N . ASN A 1 477 ? -1.051 -7.114 -13.414 1.00 98.81 477 ASN A N 1
ATOM 3666 C CA . ASN A 1 477 ? -1.353 -5.690 -13.521 1.00 98.81 477 ASN A CA 1
ATOM 3667 C C . ASN A 1 477 ? -0.647 -4.936 -12.382 1.00 98.81 477 ASN A C 1
ATOM 3669 O O . ASN A 1 477 ? -0.759 -5.343 -11.229 1.00 98.81 477 ASN A O 1
ATOM 3673 N N . THR A 1 478 ? 0.060 -3.855 -12.678 1.00 98.81 478 THR A N 1
ATOM 3674 C CA . THR A 1 478 ? 0.847 -3.075 -11.714 1.00 98.81 478 THR A CA 1
ATOM 3675 C C . THR A 1 478 ? 0.528 -1.590 -11.824 1.00 98.81 478 THR A C 1
ATOM 3677 O O . THR A 1 478 ? 0.292 -1.082 -12.922 1.00 98.81 478 THR A O 1
ATOM 3680 N N . TYR A 1 479 ? 0.492 -0.897 -10.687 1.00 98.75 479 TYR A N 1
ATOM 3681 C CA . TYR A 1 479 ? 0.187 0.532 -10.604 1.00 98.75 479 TYR A CA 1
ATOM 3682 C C . TYR A 1 479 ? 0.773 1.150 -9.326 1.00 98.75 479 TYR A C 1
ATOM 3684 O O . TYR A 1 479 ? 1.022 0.443 -8.351 1.00 98.75 479 TYR A O 1
ATOM 3692 N N . HIS A 1 480 ? 0.950 2.469 -9.323 1.00 98.50 480 HIS A N 1
ATOM 3693 C CA . HIS A 1 480 ? 1.335 3.265 -8.154 1.00 98.50 480 HIS A CA 1
ATOM 3694 C C . HIS A 1 480 ? 0.127 4.004 -7.585 1.00 98.50 480 HIS A C 1
ATOM 3696 O O . HIS A 1 480 ? -0.931 4.064 -8.208 1.00 98.50 480 HIS A O 1
ATOM 3702 N N . ASN A 1 481 ? 0.278 4.636 -6.424 1.00 95.81 481 ASN A N 1
ATOM 3703 C CA . ASN A 1 481 ? -0.841 5.297 -5.747 1.00 95.81 481 ASN A CA 1
ATOM 3704 C C . ASN A 1 481 ? -0.696 6.833 -5.628 1.00 95.81 481 ASN A C 1
ATOM 3706 O O . ASN A 1 481 ? -1.409 7.468 -4.856 1.00 95.81 481 ASN A O 1
ATOM 3710 N N . TYR A 1 482 ? 0.193 7.460 -6.410 1.00 95.12 482 TYR A N 1
ATOM 3711 C CA . TYR A 1 482 ? 0.506 8.896 -6.316 1.00 95.12 482 TYR A CA 1
ATOM 3712 C C . TYR A 1 482 ? -0.583 9.824 -6.848 1.00 95.12 482 TYR A C 1
ATOM 3714 O O . TYR A 1 482 ? -1.028 10.738 -6.158 1.00 95.12 482 TYR A O 1
ATOM 3722 N N . GLN A 1 483 ? -0.993 9.636 -8.103 1.00 94.56 483 GLN A N 1
ATOM 3723 C CA . GLN A 1 483 ? -1.934 10.556 -8.751 1.00 94.56 483 GLN A CA 1
ATOM 3724 C C . GLN A 1 483 ? -3.398 10.175 -8.523 1.00 94.56 483 GLN A C 1
ATOM 3726 O O . GLN A 1 483 ? -4.306 10.991 -8.736 1.00 94.56 483 GLN A O 1
ATOM 3731 N N . SER A 1 484 ? -3.657 8.919 -8.168 1.00 94.88 484 SER A N 1
ATOM 3732 C CA . SER A 1 484 ? -4.999 8.456 -7.848 1.00 94.88 484 SER A CA 1
ATOM 3733 C C . SER A 1 484 ? -5.003 7.155 -7.064 1.00 94.88 484 SER A C 1
ATOM 3735 O O . SER A 1 484 ? -4.396 6.168 -7.475 1.00 94.88 484 SER A O 1
ATOM 3737 N N . ASP A 1 485 ? -5.792 7.150 -5.991 1.00 92.12 485 ASP A N 1
ATOM 3738 C CA . ASP A 1 485 ? -6.121 5.925 -5.275 1.00 92.12 485 ASP A CA 1
ATOM 3739 C C . ASP A 1 485 ? -6.992 4.993 -6.110 1.00 92.12 485 ASP A C 1
ATOM 3741 O O . ASP A 1 485 ? -7.857 5.433 -6.880 1.00 92.12 485 ASP A O 1
ATOM 3745 N N . ILE A 1 486 ? -6.903 3.702 -5.807 1.00 93.88 486 ILE A N 1
ATOM 3746 C CA . ILE A 1 486 ? -7.906 2.745 -6.255 1.00 93.88 486 ILE A CA 1
ATOM 3747 C C . ILE A 1 486 ? -9.264 2.985 -5.570 1.00 93.88 486 ILE A C 1
ATOM 3749 O O . ILE A 1 486 ? -9.395 2.966 -4.343 1.00 93.88 486 ILE A O 1
ATOM 3753 N N . LYS A 1 487 ? -10.302 3.223 -6.380 1.00 90.44 487 LYS A N 1
ATOM 3754 C CA . LYS A 1 487 ? -11.698 3.390 -5.923 1.00 90.44 487 LYS A CA 1
ATOM 3755 C C . LYS A 1 487 ? -12.601 2.214 -6.297 1.00 90.44 487 LYS A C 1
ATOM 3757 O O . LYS A 1 487 ? -13.645 2.040 -5.676 1.00 90.44 487 LYS A O 1
ATOM 3762 N N . GLU A 1 488 ? -12.181 1.421 -7.276 1.00 92.88 488 GLU A N 1
ATOM 3763 C CA . GLU A 1 488 ? -12.900 0.269 -7.817 1.00 92.88 488 GLU A CA 1
ATOM 3764 C C . GLU A 1 488 ? -11.908 -0.745 -8.415 1.00 92.88 488 GLU A C 1
ATOM 3766 O O . GLU A 1 488 ? -10.843 -0.336 -8.895 1.00 92.88 488 GLU A O 1
ATOM 3771 N N . PRO A 1 489 ? -12.231 -2.051 -8.396 1.00 95.88 489 PRO A N 1
ATOM 3772 C CA . PRO A 1 489 ? -11.335 -3.127 -8.827 1.00 95.88 489 PRO A CA 1
ATOM 3773 C C . PRO A 1 489 ? -11.162 -3.188 -10.351 1.00 95.88 489 PRO A C 1
ATOM 3775 O O . PRO A 1 489 ? -12.130 -2.982 -11.077 1.00 95.88 489 PRO A O 1
ATOM 3778 N N . PHE A 1 490 ? -9.955 -3.491 -10.846 1.00 97.31 490 PHE A N 1
ATOM 3779 C CA . PHE A 1 490 ? -9.615 -3.539 -12.286 1.00 97.31 490 PHE A CA 1
ATOM 3780 C C . PHE A 1 490 ? -10.246 -4.710 -13.065 1.00 97.31 490 PHE A C 1
ATOM 3782 O O . PHE A 1 490 ? -9.994 -4.861 -14.258 1.00 97.31 490 PHE A O 1
ATOM 3789 N N . ASP A 1 491 ? -11.029 -5.561 -12.405 1.00 94.44 491 ASP A N 1
ATOM 3790 C CA . ASP A 1 491 ? -11.597 -6.803 -12.939 1.00 94.44 491 ASP A CA 1
ATOM 3791 C C . ASP A 1 491 ? -12.396 -6.632 -14.241 1.00 94.44 491 ASP A C 1
ATOM 3793 O O . ASP A 1 491 ? -12.492 -7.569 -15.026 1.00 94.44 491 ASP A O 1
ATOM 3797 N N . ASP A 1 492 ? -12.953 -5.448 -14.496 1.00 94.62 492 ASP A N 1
ATOM 3798 C CA . ASP A 1 492 ? -13.657 -5.119 -15.738 1.00 94.62 492 ASP A CA 1
ATOM 3799 C C . ASP A 1 492 ? -12.728 -4.984 -16.959 1.00 94.62 492 ASP A C 1
ATOM 3801 O O . ASP A 1 492 ? -13.179 -5.118 -18.097 1.00 94.62 492 ASP A O 1
ATOM 3805 N N . LEU A 1 493 ? -11.434 -4.748 -16.724 1.00 95.62 493 LEU A N 1
ATOM 3806 C CA . LEU A 1 493 ? -10.395 -4.570 -17.742 1.00 95.62 493 LEU A CA 1
ATOM 3807 C C . LEU A 1 493 ? -9.408 -5.743 -17.816 1.00 95.62 493 LEU A C 1
ATOM 3809 O O . LEU A 1 493 ? -8.554 -5.755 -18.700 1.00 95.62 493 LEU A O 1
ATOM 3813 N N . LEU A 1 494 ? -9.486 -6.710 -16.900 1.00 96.50 494 LEU A N 1
ATOM 3814 C CA . LEU A 1 494 ? -8.522 -7.807 -16.784 1.00 96.50 494 LEU A CA 1
ATOM 3815 C C . LEU A 1 494 ? -9.151 -9.162 -17.125 1.00 96.50 494 LEU A C 1
ATOM 3817 O O . LEU A 1 494 ? -10.338 -9.402 -16.932 1.00 96.50 494 LEU A O 1
ATOM 3821 N N . HIS A 1 495 ? -8.324 -10.098 -17.587 1.00 94.12 495 HIS A N 1
ATOM 3822 C CA . HIS A 1 495 ? -8.694 -11.494 -17.848 1.00 94.12 495 HIS A CA 1
ATOM 3823 C C . HIS A 1 495 ? -8.308 -12.411 -16.672 1.00 94.12 495 HIS A C 1
ATOM 3825 O O . HIS A 1 495 ? -7.913 -13.561 -16.863 1.00 94.12 495 HIS A O 1
ATOM 3831 N N . GLY A 1 496 ? -8.404 -11.894 -15.443 1.00 93.62 496 GLY A N 1
ATOM 3832 C CA . GLY A 1 496 ? -8.053 -12.615 -14.217 1.00 93.62 496 GLY A CA 1
ATOM 3833 C C . GLY A 1 496 ? -6.604 -12.447 -13.752 1.00 93.62 496 GLY A C 1
ATOM 3834 O O . GLY A 1 496 ? -6.198 -13.131 -12.812 1.00 93.62 496 GLY A O 1
ATOM 3835 N N . GLN A 1 497 ? -5.822 -11.552 -14.367 1.00 97.56 497 GLN A N 1
ATOM 3836 C CA . GLN A 1 497 ? -4.519 -11.166 -13.822 1.00 97.56 497 GLN A CA 1
ATOM 3837 C C . GLN A 1 497 ? -4.674 -10.565 -12.414 1.00 97.56 497 GLN A C 1
ATOM 3839 O O . GLN A 1 497 ? -5.568 -9.739 -12.204 1.00 97.56 497 GLN A O 1
ATOM 3844 N N . PRO A 1 498 ? -3.805 -10.912 -11.446 1.00 98.12 498 PRO A N 1
ATOM 3845 C CA . PRO A 1 498 ? -3.750 -10.197 -10.179 1.00 98.12 498 PRO A CA 1
ATOM 3846 C C . PRO A 1 498 ? -3.282 -8.753 -10.394 1.00 98.12 498 PRO A C 1
ATOM 3848 O O . PRO A 1 498 ? -2.499 -8.469 -11.302 1.00 98.12 498 PRO A O 1
ATOM 3851 N N . THR A 1 499 ? -3.737 -7.854 -9.521 1.00 98.62 499 THR A N 1
ATOM 3852 C CA . THR A 1 499 ? -3.281 -6.459 -9.478 1.00 98.62 499 THR A CA 1
ATOM 3853 C C . THR A 1 499 ? -2.359 -6.239 -8.284 1.00 98.62 499 THR A C 1
ATOM 3855 O O . THR A 1 499 ? -2.715 -6.611 -7.172 1.00 98.62 499 THR A O 1
ATOM 3858 N N . LEU A 1 500 ? -1.206 -5.613 -8.486 1.00 98.75 500 LEU A N 1
ATOM 3859 C CA . LEU A 1 500 ? -0.231 -5.279 -7.451 1.00 98.75 500 LEU A CA 1
ATOM 3860 C C . LEU A 1 500 ? -0.040 -3.759 -7.405 1.00 98.75 500 LEU A C 1
ATOM 3862 O O . LEU A 1 500 ? 0.233 -3.147 -8.434 1.00 98.75 500 LEU A O 1
ATOM 3866 N N . GLU A 1 501 ? -0.175 -3.164 -6.222 1.00 98.69 501 GLU A N 1
ATOM 3867 C CA . GLU A 1 501 ? 0.367 -1.826 -5.983 1.00 98.69 501 GLU A CA 1
ATOM 3868 C C . GLU A 1 501 ? 1.874 -1.977 -5.735 1.00 98.69 501 GLU A C 1
ATOM 3870 O O . GLU A 1 501 ? 2.289 -2.804 -4.915 1.00 98.69 501 GLU A O 1
ATOM 3875 N N . THR A 1 502 ? 2.692 -1.283 -6.524 1.00 98.69 502 THR A N 1
ATOM 3876 C CA . THR A 1 502 ? 4.130 -1.576 -6.638 1.00 98.69 502 THR A CA 1
ATOM 3877 C C . THR A 1 502 ? 5.043 -0.511 -6.058 1.00 98.69 502 THR A C 1
ATOM 3879 O O . THR A 1 502 ? 6.233 -0.796 -5.879 1.00 98.69 502 THR A O 1
ATOM 3882 N N . GLU A 1 503 ? 4.528 0.676 -5.750 1.00 98.25 503 GLU A N 1
ATOM 3883 C CA . GLU A 1 503 ? 5.330 1.802 -5.312 1.00 98.25 503 GLU A CA 1
ATOM 3884 C C . GLU A 1 503 ? 4.465 2.996 -4.865 1.00 98.25 503 GLU A C 1
ATOM 3886 O O . GLU A 1 503 ? 3.775 3.654 -5.653 1.00 98.25 503 GLU A O 1
ATOM 3891 N N . TRP A 1 504 ? 4.593 3.346 -3.582 1.00 96.62 504 TRP A N 1
ATOM 3892 C CA . TRP A 1 504 ? 4.004 4.567 -3.050 1.00 96.62 504 TRP A CA 1
ATOM 3893 C C . TRP A 1 504 ? 4.718 5.125 -1.816 1.00 96.62 504 TRP A C 1
ATOM 3895 O O . TRP A 1 504 ? 5.359 4.407 -1.046 1.00 96.62 504 TRP A O 1
ATOM 3905 N N . SER A 1 505 ? 4.570 6.433 -1.628 1.00 93.56 505 SER A N 1
ATOM 3906 C CA . SER A 1 505 ? 4.807 7.205 -0.407 1.00 93.56 505 SER A CA 1
ATOM 3907 C C . SER A 1 505 ? 3.916 8.457 -0.448 1.00 93.56 505 SER A C 1
ATOM 3909 O O . SER A 1 505 ? 3.424 8.809 -1.517 1.00 93.56 505 SER A O 1
ATOM 3911 N N . ASP A 1 506 ? 3.682 9.149 0.668 1.00 86.81 506 ASP A N 1
ATOM 3912 C CA . ASP A 1 506 ? 2.897 10.399 0.639 1.00 86.81 506 ASP A CA 1
ATOM 3913 C C . ASP A 1 506 ? 3.733 11.573 0.088 1.00 86.81 506 ASP A C 1
ATOM 3915 O O . ASP A 1 506 ? 3.188 12.554 -0.415 1.00 86.81 506 ASP A O 1
ATOM 3919 N N . GLY A 1 507 ? 5.068 11.462 0.132 1.00 77.50 507 GLY A N 1
ATOM 3920 C CA . GLY A 1 507 ? 5.998 12.501 -0.325 1.00 77.50 507 GLY A CA 1
ATOM 3921 C C . GLY A 1 507 ? 6.287 13.566 0.739 1.00 77.50 507 GLY A C 1
ATOM 3922 O O . GLY A 1 507 ? 6.700 14.685 0.421 1.00 77.50 507 GLY A O 1
ATOM 3923 N N . GLY A 1 508 ? 6.076 13.225 2.010 1.00 73.44 508 GLY A N 1
ATOM 3924 C CA . GLY A 1 508 ? 6.390 14.043 3.170 1.00 73.44 508 GLY A CA 1
ATOM 3925 C C . GLY A 1 508 ? 7.899 14.209 3.388 1.00 73.44 508 GLY A C 1
ATOM 3926 O O . GLY A 1 508 ? 8.695 13.270 3.331 1.00 73.44 508 GLY A O 1
ATOM 3927 N N . SER A 1 509 ? 8.311 15.433 3.713 1.00 78.81 509 SER A N 1
ATOM 3928 C CA . SER A 1 509 ? 9.713 15.787 3.985 1.00 78.81 509 SER A CA 1
ATOM 3929 C C . SER A 1 509 ? 10.132 15.594 5.447 1.00 78.81 509 SER A C 1
ATOM 3931 O O . SER A 1 509 ? 11.197 16.065 5.852 1.00 78.81 509 SER A O 1
ATOM 3933 N N . THR A 1 510 ? 9.293 14.935 6.248 1.00 81.94 510 THR A N 1
ATOM 3934 C CA . THR A 1 510 ? 9.508 14.708 7.677 1.00 81.94 510 THR A CA 1
ATOM 3935 C C . THR A 1 510 ? 9.404 13.229 8.013 1.00 81.94 510 THR A C 1
ATOM 3937 O O . THR A 1 510 ? 8.462 12.535 7.636 1.00 81.94 510 THR A O 1
ATOM 3940 N N . TRP A 1 511 ? 10.368 12.741 8.789 1.00 89.31 511 TRP A N 1
ATOM 3941 C CA . TRP A 1 511 ? 10.305 11.400 9.344 1.00 89.31 511 TRP A CA 1
ATOM 3942 C C . TRP A 1 511 ? 9.276 11.342 10.472 1.00 89.31 511 TRP A C 1
ATOM 3944 O O . TRP A 1 511 ? 9.365 12.097 11.443 1.00 89.31 511 TRP A O 1
ATOM 3954 N N . VAL A 1 512 ? 8.341 10.398 10.371 1.00 86.75 512 VAL A N 1
ATOM 3955 C CA . VAL A 1 512 ? 7.417 10.046 11.453 1.00 86.75 512 VAL A CA 1
ATOM 3956 C C . VAL A 1 512 ? 7.459 8.543 11.674 1.00 86.75 512 VAL A C 1
ATOM 3958 O O . VAL A 1 512 ? 7.202 7.756 10.758 1.00 86.75 512 VAL A O 1
ATOM 3961 N N . SER A 1 513 ? 7.792 8.156 12.905 1.00 89.81 513 SER A N 1
ATOM 3962 C CA . SER A 1 513 ? 7.782 6.766 13.361 1.00 89.81 513 SER A CA 1
ATOM 3963 C C . SER A 1 513 ? 6.483 6.365 14.061 1.00 89.81 513 SER A C 1
ATOM 3965 O O . SER A 1 513 ? 6.302 5.185 14.339 1.00 89.81 513 SER A O 1
ATOM 3967 N N . ALA A 1 514 ? 5.595 7.321 14.341 1.00 88.38 514 ALA A N 1
ATOM 3968 C CA . ALA A 1 514 ? 4.376 7.114 15.111 1.00 88.38 514 ALA A CA 1
ATOM 3969 C C . ALA A 1 514 ? 3.262 6.416 14.316 1.00 88.38 514 ALA A C 1
ATOM 3971 O O . ALA A 1 514 ? 3.186 6.513 13.087 1.00 88.38 514 ALA A O 1
ATOM 3972 N N . TRP A 1 515 ? 2.387 5.725 15.049 1.00 93.56 515 TRP A N 1
ATOM 3973 C CA . TRP A 1 515 ? 1.221 5.046 14.497 1.00 93.56 515 TRP A CA 1
ATOM 3974 C C . TRP A 1 515 ? 0.065 6.011 14.211 1.00 93.56 515 TRP A C 1
ATOM 3976 O O . TRP A 1 515 ? -0.431 6.000 13.093 1.00 93.56 515 TRP A O 1
ATOM 3986 N N . ASP A 1 516 ? -0.342 6.838 15.179 1.00 87.50 516 ASP A N 1
ATOM 3987 C CA . ASP A 1 516 ? -1.423 7.828 15.043 1.00 87.50 516 ASP A CA 1
ATOM 3988 C C . ASP A 1 516 ? -1.283 8.935 16.102 1.00 87.50 516 ASP A C 1
ATOM 3990 O O . ASP A 1 516 ? -1.740 8.783 17.237 1.00 87.50 516 ASP A O 1
ATOM 3994 N N . VAL A 1 517 ? -0.612 10.041 15.778 1.00 73.25 517 VAL A N 1
ATOM 3995 C CA . VAL A 1 517 ? -0.361 11.137 16.738 1.00 73.25 517 VAL A CA 1
ATOM 3996 C C . VAL A 1 517 ? -0.808 12.475 16.179 1.00 73.25 517 VAL A C 1
ATOM 3998 O O . VAL A 1 517 ? -1.484 13.240 16.866 1.00 73.25 517 VAL A O 1
ATOM 4001 N N . GLN A 1 518 ? -0.417 12.776 14.947 1.00 70.75 518 GLN A N 1
ATOM 4002 C CA . GLN A 1 518 ? -0.706 14.054 14.307 1.00 70.75 518 GLN A CA 1
ATOM 4003 C C . GLN A 1 518 ? -1.857 13.952 13.304 1.00 70.75 518 GLN A C 1
ATOM 4005 O O . GLN A 1 518 ? -2.338 14.987 12.842 1.00 70.75 518 GLN A O 1
ATOM 4010 N N . GLY A 1 519 ? -2.299 12.733 12.968 1.00 70.69 519 GLY A N 1
ATOM 4011 C CA . GLY A 1 519 ? -3.313 12.502 11.942 1.00 70.69 519 GLY A CA 1
ATOM 4012 C C . GLY A 1 519 ? -2.802 12.840 10.541 1.00 70.69 519 GLY A C 1
ATOM 4013 O O . GLY A 1 519 ? -3.580 13.262 9.688 1.00 70.69 519 GLY A O 1
ATOM 4014 N N . GLN A 1 520 ? -1.488 12.719 10.327 1.00 73.88 520 GLN A N 1
ATOM 4015 C CA . GLN A 1 520 ? -0.854 12.936 9.028 1.00 73.88 520 GLN A CA 1
ATOM 4016 C C . GLN A 1 520 ? -1.120 11.745 8.106 1.00 73.88 520 GLN A C 1
ATOM 4018 O O . GLN A 1 520 ? -1.245 10.604 8.557 1.00 73.88 520 GLN A O 1
ATOM 4023 N N . ASN A 1 521 ? -1.121 11.994 6.797 1.00 84.00 521 ASN A N 1
ATOM 4024 C CA . ASN A 1 521 ? -1.447 10.968 5.807 1.00 84.00 521 ASN A CA 1
ATOM 4025 C C . ASN A 1 521 ? -0.410 9.830 5.717 1.00 84.00 521 ASN A C 1
ATOM 4027 O O . ASN A 1 521 ? -0.698 8.779 5.153 1.00 84.00 521 ASN A O 1
ATOM 4031 N N . PHE A 1 522 ? 0.772 10.018 6.306 1.00 84.94 522 PHE A N 1
ATOM 4032 C CA . PHE A 1 522 ? 1.909 9.097 6.257 1.00 84.94 522 PHE A CA 1
ATOM 4033 C C . PHE A 1 522 ? 2.242 8.413 7.600 1.00 84.94 522 PHE A C 1
ATOM 4035 O O . PHE A 1 522 ? 3.306 7.798 7.752 1.00 84.94 522 PHE A O 1
ATOM 4042 N N . GLU A 1 523 ? 1.340 8.499 8.582 1.00 90.75 523 GLU A N 1
ATOM 4043 C CA . GLU A 1 523 ? 1.416 7.734 9.835 1.00 90.75 523 GLU A CA 1
ATOM 4044 C C . GLU A 1 523 ? 0.954 6.279 9.642 1.00 90.75 523 GLU A C 1
ATOM 4046 O O . GLU A 1 523 ? 0.174 5.971 8.737 1.00 90.75 523 GLU A O 1
ATOM 4051 N N . GLY A 1 524 ? 1.429 5.363 10.495 1.00 96.00 524 GLY A N 1
ATOM 4052 C CA . GLY A 1 524 ? 1.157 3.924 10.347 1.00 96.00 524 GLY A CA 1
ATOM 4053 C C . GLY A 1 524 ? -0.336 3.578 10.246 1.00 96.00 524 GLY A C 1
ATOM 4054 O O . GLY A 1 524 ? -0.735 2.778 9.400 1.00 96.00 524 GLY A O 1
ATOM 4055 N N . PHE A 1 525 ? -1.174 4.247 11.036 1.00 96.12 525 PHE A N 1
ATOM 4056 C CA . PHE A 1 525 ? -2.620 4.059 11.045 1.00 96.12 525 PHE A CA 1
ATOM 4057 C C . PHE A 1 525 ? -3.263 4.373 9.690 1.00 96.12 525 PHE A C 1
ATOM 4059 O O . PHE A 1 525 ? -4.100 3.611 9.199 1.00 96.12 525 PHE A O 1
ATOM 4066 N N . GLN A 1 526 ? -2.846 5.464 9.046 1.00 94.19 526 GLN A N 1
ATOM 4067 C CA . GLN A 1 526 ? -3.378 5.836 7.740 1.00 94.19 526 GLN A CA 1
ATOM 4068 C C . GLN A 1 526 ? -2.932 4.846 6.650 1.00 94.19 526 GLN A C 1
ATOM 4070 O O . GLN A 1 526 ? -3.740 4.458 5.804 1.00 94.19 526 GLN A O 1
ATOM 4075 N N . TRP A 1 527 ? -1.693 4.349 6.718 1.00 96.81 527 TRP A N 1
ATOM 4076 C CA . TRP A 1 527 ? -1.200 3.294 5.823 1.00 96.81 527 TRP A CA 1
ATOM 4077 C C . TRP A 1 527 ? -1.988 1.986 5.942 1.00 96.81 527 TRP A C 1
ATOM 4079 O O . TRP A 1 527 ? -2.274 1.350 4.925 1.00 96.81 527 TRP A O 1
ATOM 4089 N N . ALA A 1 528 ? -2.416 1.612 7.152 1.00 98.44 528 ALA A N 1
ATOM 4090 C CA . ALA A 1 528 ? -3.301 0.465 7.345 1.00 98.44 528 ALA A CA 1
ATOM 4091 C C . ALA A 1 528 ? -4.649 0.655 6.618 1.00 98.44 528 ALA A C 1
ATOM 4093 O O . ALA A 1 528 ? -5.136 -0.268 5.962 1.00 98.44 528 ALA A O 1
ATOM 4094 N N . ILE A 1 529 ? -5.230 1.862 6.665 1.00 97.31 529 ILE A N 1
ATOM 4095 C CA . ILE A 1 529 ? -6.478 2.187 5.951 1.00 97.31 529 ILE A CA 1
ATOM 4096 C C . ILE A 1 529 ? -6.287 2.142 4.430 1.00 97.31 529 ILE A C 1
ATOM 4098 O O . ILE A 1 529 ? -7.162 1.633 3.720 1.00 97.31 529 ILE A O 1
ATOM 4102 N N . TYR A 1 530 ? -5.168 2.653 3.913 1.00 97.25 530 TYR A N 1
ATOM 4103 C CA . TYR A 1 530 ? -4.880 2.601 2.479 1.00 97.25 530 TYR A CA 1
ATOM 4104 C C . TYR A 1 530 ? -4.803 1.158 1.969 1.00 97.25 530 TYR A C 1
ATOM 4106 O O . TYR A 1 530 ? -5.526 0.808 1.032 1.00 97.25 530 TYR A O 1
ATOM 4114 N N . MET A 1 531 ? -4.049 0.294 2.656 1.00 98.38 531 MET A N 1
ATOM 4115 C CA . MET A 1 531 ? -3.979 -1.134 2.329 1.00 98.38 531 MET A CA 1
ATOM 4116 C C . MET A 1 531 ? -5.344 -1.823 2.431 1.00 98.38 531 MET A C 1
ATOM 4118 O O . MET A 1 531 ? -5.731 -2.551 1.516 1.00 98.38 531 MET A O 1
ATOM 4122 N N . HIS A 1 532 ? -6.132 -1.552 3.480 1.00 98.56 532 HIS A N 1
ATOM 4123 C CA . HIS A 1 532 ? -7.503 -2.063 3.573 1.00 98.56 532 HIS A CA 1
ATOM 4124 C C . HIS A 1 532 ? -8.324 -1.716 2.321 1.00 98.56 532 HIS A C 1
ATOM 4126 O O . HIS A 1 532 ? -8.985 -2.582 1.738 1.00 98.56 532 HIS A O 1
ATOM 4132 N N . ASN A 1 533 ? -8.309 -0.444 1.911 1.00 97.25 533 ASN A N 1
ATOM 4133 C CA . ASN A 1 533 ? -9.101 0.029 0.779 1.00 97.25 533 ASN A CA 1
ATOM 4134 C C . ASN A 1 533 ? -8.646 -0.600 -0.540 1.00 97.25 533 ASN A C 1
ATOM 4136 O O . ASN A 1 533 ? -9.490 -0.929 -1.374 1.00 97.25 533 ASN A O 1
ATOM 4140 N N . ALA A 1 534 ? -7.347 -0.832 -0.703 1.00 98.31 534 ALA A N 1
ATOM 4141 C CA . ALA A 1 534 ? -6.795 -1.541 -1.846 1.00 98.31 534 ALA A CA 1
ATOM 4142 C C . ALA A 1 534 ? -7.260 -2.999 -1.897 1.00 98.31 534 ALA A C 1
ATOM 4144 O O . ALA A 1 534 ? -7.841 -3.449 -2.885 1.00 98.31 534 ALA A O 1
ATOM 4145 N N . PHE A 1 535 ? -7.099 -3.729 -0.795 1.00 98.56 535 PHE A N 1
ATOM 4146 C CA . PHE A 1 535 ? -7.477 -5.136 -0.707 1.00 98.56 535 PHE A CA 1
ATOM 4147 C C . PHE A 1 535 ? -8.981 -5.368 -0.863 1.00 98.56 535 PHE A C 1
ATOM 4149 O O . PHE A 1 535 ? -9.404 -6.346 -1.487 1.00 98.56 535 PHE A O 1
ATOM 4156 N N . LYS A 1 536 ? -9.808 -4.451 -0.349 1.00 96.56 536 LYS A N 1
ATOM 4157 C CA . LYS A 1 536 ? -11.257 -4.453 -0.586 1.00 96.56 536 LYS A CA 1
ATOM 4158 C C . LYS A 1 536 ? -11.596 -4.289 -2.074 1.00 96.56 536 LYS A C 1
ATOM 4160 O O . LYS A 1 536 ? -12.587 -4.861 -2.523 1.00 96.56 536 LYS A O 1
ATOM 4165 N N . ASN A 1 537 ? -10.771 -3.559 -2.826 1.00 97.12 537 ASN A N 1
ATOM 4166 C CA . ASN A 1 537 ? -10.886 -3.340 -4.272 1.00 97.12 537 ASN A CA 1
ATOM 4167 C C . ASN A 1 537 ? -10.010 -4.299 -5.097 1.00 97.12 537 ASN A C 1
ATOM 4169 O O . ASN A 1 537 ? -9.485 -3.934 -6.143 1.00 97.12 537 ASN A O 1
ATOM 4173 N N . ASN A 1 538 ? -9.885 -5.545 -4.641 1.00 97.62 538 ASN A N 1
ATOM 4174 C CA . ASN A 1 538 ? -9.266 -6.645 -5.382 1.00 97.62 538 ASN A CA 1
ATOM 4175 C C . ASN A 1 538 ? -7.762 -6.494 -5.701 1.00 97.62 538 ASN A C 1
ATOM 4177 O O . ASN A 1 538 ? -7.228 -7.224 -6.534 1.00 97.62 538 ASN A O 1
ATOM 4181 N N . VAL A 1 539 ? -7.046 -5.603 -5.005 1.00 98.56 539 VAL A N 1
ATOM 4182 C CA . VAL A 1 539 ? -5.576 -5.554 -5.061 1.00 98.56 539 VAL A CA 1
ATOM 4183 C C . VAL A 1 539 ? -5.000 -6.755 -4.310 1.00 98.56 539 VAL A C 1
ATOM 4185 O O . VAL A 1 539 ? -5.480 -7.123 -3.237 1.00 98.56 539 VAL A O 1
ATOM 4188 N N . ALA A 1 540 ? -3.999 -7.401 -4.893 1.00 98.25 540 ALA A N 1
ATOM 4189 C CA . ALA A 1 540 ? -3.394 -8.643 -4.430 1.00 98.25 540 ALA A CA 1
ATOM 4190 C C . ALA A 1 540 ? -2.126 -8.428 -3.589 1.00 98.25 540 ALA A C 1
ATOM 4192 O O . ALA A 1 540 ? -1.692 -9.351 -2.912 1.00 98.25 540 ALA A O 1
ATOM 4193 N N . GLY A 1 541 ? -1.522 -7.244 -3.606 1.00 98.31 541 GLY A N 1
ATOM 4194 C CA . GLY A 1 541 ? -0.343 -6.927 -2.802 1.00 98.31 541 GLY A CA 1
ATOM 4195 C C . GLY A 1 541 ? -0.069 -5.430 -2.771 1.00 98.31 541 GLY A C 1
ATOM 4196 O O . GLY A 1 541 ? -0.695 -4.679 -3.519 1.00 98.31 541 GLY A O 1
ATOM 4197 N N . TRP A 1 542 ? 0.843 -5.007 -1.902 1.00 98.31 542 TRP A N 1
ATOM 4198 C CA . TRP A 1 542 ? 1.117 -3.588 -1.671 1.00 98.31 542 TRP A CA 1
ATOM 4199 C C . TRP A 1 542 ? 2.591 -3.350 -1.357 1.00 98.31 542 TRP A C 1
ATOM 4201 O O . TRP A 1 542 ? 3.167 -4.056 -0.526 1.00 98.31 542 TRP A O 1
ATOM 4211 N N . SER A 1 543 ? 3.217 -2.364 -1.983 1.00 98.19 543 SER A N 1
ATOM 4212 C CA . SER A 1 543 ? 4.639 -2.088 -1.827 1.00 98.19 543 SER A CA 1
ATOM 4213 C C . SER A 1 543 ? 4.887 -0.619 -1.518 1.00 98.19 543 SER A C 1
ATOM 4215 O O . SER A 1 543 ? 4.529 0.283 -2.264 1.00 98.19 543 SER A O 1
ATOM 4217 N N . HIS A 1 544 ? 5.600 -0.369 -0.423 1.00 98.19 544 HIS A N 1
ATOM 4218 C CA . HIS A 1 544 ? 6.134 0.963 -0.162 1.00 98.19 544 HIS A CA 1
ATOM 4219 C C . HIS A 1 544 ? 7.177 1.329 -1.233 1.00 98.19 544 HIS A C 1
ATOM 4221 O O . HIS A 1 544 ? 7.735 0.444 -1.883 1.00 98.19 544 HIS A O 1
ATOM 4227 N N . TRP A 1 545 ? 7.494 2.619 -1.375 1.00 97.62 545 TRP A N 1
ATOM 4228 C CA . TRP A 1 545 ? 8.586 3.087 -2.230 1.00 97.62 545 TRP A CA 1
ATOM 4229 C C . TRP A 1 545 ? 9.934 2.520 -1.754 1.00 97.62 545 TRP A C 1
ATOM 4231 O O . TRP A 1 545 ? 10.348 1.478 -2.243 1.00 97.62 545 TRP A O 1
ATOM 4241 N N . TRP A 1 546 ? 10.626 3.100 -0.763 1.00 97.88 546 TRP A N 1
ATOM 4242 C CA . TRP A 1 546 ? 11.930 2.567 -0.326 1.00 97.88 546 TRP A CA 1
ATOM 4243 C C . TRP A 1 546 ? 11.855 1.690 0.921 1.00 97.88 546 TRP A C 1
ATOM 4245 O O . TRP A 1 546 ? 11.107 1.949 1.864 1.00 97.88 546 TRP A O 1
ATOM 4255 N N . CYS A 1 547 ? 12.714 0.673 0.971 1.00 98.12 547 CYS A N 1
ATOM 4256 C CA . CYS A 1 547 ? 12.943 -0.091 2.195 1.00 98.12 547 CYS A CA 1
ATOM 4257 C C . CYS A 1 547 ? 13.647 0.773 3.245 1.00 98.12 547 CYS A C 1
ATOM 4259 O O . CYS A 1 547 ? 13.201 0.884 4.388 1.00 98.12 547 CYS A O 1
ATOM 4261 N N . THR A 1 548 ? 14.745 1.413 2.841 1.00 97.62 548 THR A N 1
ATOM 4262 C CA . THR A 1 548 ? 15.612 2.203 3.713 1.00 97.62 548 THR A CA 1
ATOM 4263 C C . THR A 1 548 ? 16.046 3.488 3.007 1.00 97.62 548 THR A C 1
ATOM 4265 O O . THR A 1 548 ? 16.197 3.511 1.788 1.00 97.62 548 THR A O 1
ATOM 4268 N N . TRP A 1 549 ? 16.226 4.582 3.748 1.00 96.06 549 TRP A N 1
ATOM 4269 C CA . TRP A 1 549 ? 16.737 5.840 3.190 1.00 96.06 549 TRP A CA 1
ATOM 4270 C C . TRP A 1 549 ? 17.487 6.655 4.241 1.00 96.06 549 TRP A C 1
ATOM 4272 O O . TRP A 1 549 ? 17.272 6.473 5.438 1.00 96.06 549 TRP A O 1
ATOM 4282 N N . THR A 1 550 ? 18.388 7.538 3.806 1.00 93.94 550 THR A N 1
ATOM 4283 C CA . THR A 1 550 ? 19.224 8.340 4.718 1.00 93.94 550 THR A CA 1
ATOM 4284 C C . THR A 1 550 ? 18.635 9.706 5.066 1.00 93.94 550 THR A C 1
ATOM 4286 O O . THR A 1 550 ? 19.040 10.321 6.051 1.00 93.94 550 THR A O 1
ATOM 4289 N N . GLN A 1 551 ? 17.687 10.208 4.272 1.00 86.31 551 GLN A N 1
ATOM 4290 C CA . GLN A 1 551 ? 17.011 11.475 4.558 1.00 86.31 551 GLN A CA 1
ATOM 4291 C C . GLN A 1 551 ? 15.763 11.245 5.422 1.00 86.31 551 GLN A C 1
ATOM 4293 O O . GLN A 1 551 ? 15.097 10.222 5.261 1.00 86.31 551 GLN A O 1
ATOM 4298 N N . PRO A 1 552 ? 15.419 12.185 6.324 1.00 81.19 552 PRO A N 1
ATOM 4299 C CA . PRO A 1 552 ? 14.274 12.051 7.218 1.00 81.19 552 PRO A CA 1
ATOM 4300 C C . PRO A 1 552 ? 12.959 12.367 6.486 1.00 81.19 552 PRO A C 1
ATOM 4302 O O . PRO A 1 552 ? 12.337 13.392 6.741 1.00 81.19 552 PRO A O 1
ATOM 4305 N N . THR A 1 553 ? 12.551 11.490 5.573 1.00 89.88 553 THR A N 1
ATOM 4306 C CA . THR A 1 553 ? 11.321 11.584 4.766 1.00 89.88 553 THR A CA 1
ATOM 4307 C C . THR A 1 553 ? 10.387 10.420 5.080 1.00 89.88 553 THR A C 1
ATOM 4309 O O . THR A 1 553 ? 10.819 9.423 5.652 1.00 89.88 553 THR A O 1
ATOM 4312 N N . ASP A 1 554 ? 9.130 10.471 4.653 1.00 91.31 554 ASP A N 1
ATOM 4313 C CA . ASP A 1 554 ? 8.226 9.317 4.767 1.00 91.31 554 ASP A CA 1
ATOM 4314 C C . ASP A 1 554 ? 8.459 8.246 3.681 1.00 91.31 554 ASP A C 1
ATOM 4316 O O . ASP A 1 554 ? 7.984 7.125 3.826 1.00 91.31 554 ASP A O 1
ATOM 4320 N N . ALA A 1 555 ? 9.241 8.569 2.642 1.00 94.31 555 ALA A N 1
ATOM 4321 C CA . ALA A 1 555 ? 9.518 7.721 1.478 1.00 94.31 555 ALA A CA 1
ATOM 4322 C C . ALA A 1 555 ? 10.202 6.368 1.767 1.00 94.31 555 ALA A C 1
ATOM 4324 O O . ALA A 1 555 ? 10.319 5.545 0.856 1.00 94.31 555 ALA A O 1
ATOM 4325 N N . SER A 1 556 ? 10.606 6.093 3.013 1.00 96.19 556 SER A N 1
ATOM 4326 C CA . SER A 1 556 ? 11.124 4.787 3.427 1.00 96.19 556 SER A CA 1
ATOM 4327 C C . SER A 1 556 ? 10.441 4.201 4.663 1.00 96.19 556 SER A C 1
ATOM 4329 O O . SER A 1 556 ? 9.904 4.913 5.516 1.00 96.19 556 SER A O 1
ATOM 4331 N N . LEU A 1 557 ? 10.511 2.873 4.792 1.00 97.62 557 LEU A N 1
ATOM 4332 C CA . LEU A 1 557 ? 10.044 2.151 5.981 1.00 97.62 557 LEU A CA 1
ATOM 4333 C C . LEU A 1 557 ? 11.027 2.249 7.158 1.00 97.62 557 LEU A C 1
ATOM 4335 O O . LEU A 1 557 ? 10.595 2.241 8.315 1.00 97.62 557 LEU A O 1
ATOM 4339 N N . VAL A 1 558 ? 12.326 2.387 6.869 1.00 97.75 558 VAL A N 1
ATOM 4340 C CA . VAL A 1 558 ? 13.403 2.584 7.850 1.00 97.75 558 VAL A CA 1
ATOM 4341 C C . VAL A 1 558 ? 14.242 3.809 7.467 1.00 97.75 558 VAL A C 1
ATOM 4343 O O . VAL A 1 558 ? 14.724 3.917 6.337 1.00 97.75 558 VAL A O 1
ATOM 4346 N N . ALA A 1 559 ? 14.446 4.731 8.403 1.00 96.62 559 ALA A N 1
ATOM 4347 C CA . ALA A 1 559 ? 15.382 5.841 8.243 1.00 96.62 559 ALA A CA 1
ATOM 4348 C C . ALA A 1 559 ? 16.737 5.470 8.836 1.00 96.62 559 ALA A C 1
ATOM 4350 O O . ALA A 1 559 ? 16.807 4.945 9.946 1.00 96.62 559 ALA A O 1
ATOM 4351 N N . VAL A 1 560 ? 17.814 5.786 8.124 1.00 97.00 560 VAL A N 1
ATOM 4352 C CA . VAL A 1 560 ? 19.196 5.614 8.578 1.00 97.00 560 VAL A CA 1
ATOM 4353 C C . VAL A 1 560 ? 19.824 6.986 8.796 1.00 97.00 560 VAL A C 1
ATOM 4355 O O . VAL A 1 560 ? 19.898 7.793 7.878 1.00 97.00 560 VAL A O 1
ATOM 4358 N N . ASN A 1 561 ? 20.315 7.254 10.004 1.00 94.69 561 ASN A N 1
ATOM 4359 C CA . ASN A 1 561 ? 21.012 8.491 10.343 1.00 94.69 561 ASN A CA 1
ATOM 4360 C C . ASN A 1 561 ? 22.401 8.176 10.913 1.00 94.69 561 ASN A C 1
ATOM 4362 O O . ASN A 1 561 ? 22.541 7.760 12.070 1.00 94.69 561 ASN A O 1
ATOM 4366 N N . GLY A 1 562 ? 23.435 8.357 10.088 1.00 93.94 562 GLY A N 1
ATOM 4367 C CA . GLY A 1 562 ? 24.803 7.975 10.430 1.00 93.94 562 GLY A CA 1
ATOM 4368 C C . GLY A 1 562 ? 24.897 6.481 10.740 1.00 93.94 562 GLY A C 1
ATOM 4369 O O . GLY A 1 562 ? 24.613 5.645 9.890 1.00 93.94 562 GLY A O 1
ATOM 4370 N N . THR A 1 563 ? 25.280 6.149 11.969 1.00 95.75 563 THR A N 1
ATOM 4371 C CA . THR A 1 563 ? 25.427 4.769 12.458 1.00 95.75 563 THR A CA 1
ATOM 4372 C C . THR A 1 563 ? 24.189 4.272 13.217 1.00 95.75 563 THR A C 1
ATOM 4374 O O . THR A 1 563 ? 24.280 3.293 13.948 1.00 95.75 563 THR A O 1
ATOM 4377 N N . SER A 1 564 ? 23.055 4.971 13.118 1.00 96.44 564 SER A N 1
ATOM 4378 C CA . SER A 1 564 ? 21.800 4.633 13.802 1.00 96.44 564 SER A CA 1
ATOM 4379 C C . SER A 1 564 ? 20.650 4.516 12.806 1.00 96.44 564 SER A C 1
ATOM 4381 O O . SER A 1 564 ? 20.734 5.047 11.698 1.00 96.44 564 SER A O 1
ATOM 4383 N N . TYR A 1 565 ? 19.568 3.841 13.191 1.00 97.19 565 TYR A N 1
ATOM 4384 C CA . TYR A 1 565 ? 18.367 3.722 12.366 1.00 97.19 565 TYR A CA 1
ATOM 4385 C C . TYR A 1 565 ? 17.087 3.813 13.200 1.00 97.19 565 TYR A C 1
ATOM 4387 O O . TYR A 1 565 ? 17.099 3.636 14.419 1.00 97.19 565 TYR A O 1
ATOM 4395 N N . GLN A 1 566 ? 15.976 4.109 12.528 1.00 96.62 566 GLN A N 1
ATOM 4396 C CA . GLN A 1 566 ? 14.637 4.154 13.102 1.00 96.62 566 GLN A CA 1
ATOM 4397 C C . GLN A 1 566 ? 13.656 3.434 12.181 1.00 96.62 566 GLN A C 1
ATOM 4399 O O . GLN A 1 566 ? 13.664 3.644 10.971 1.00 96.62 566 GLN A O 1
ATOM 4404 N N . VAL A 1 567 ? 12.791 2.607 12.764 1.00 97.06 567 VAL A N 1
ATOM 4405 C CA . VAL A 1 567 ? 11.726 1.887 12.056 1.00 97.06 567 VAL A CA 1
ATOM 4406 C C . VAL A 1 567 ? 10.429 2.676 12.184 1.00 97.06 567 VAL A C 1
ATOM 4408 O O . VAL A 1 567 ? 10.112 3.184 13.261 1.00 97.06 567 VAL A O 1
ATOM 4411 N N . SER A 1 568 ? 9.689 2.810 11.087 1.00 96.31 568 SER A N 1
ATOM 4412 C CA . SER A 1 568 ? 8.403 3.508 11.087 1.00 96.31 568 SER A CA 1
ATOM 4413 C C . SER A 1 568 ? 7.239 2.589 11.450 1.00 96.31 568 SER A C 1
ATOM 4415 O O . SER A 1 568 ? 7.241 1.405 11.114 1.00 96.31 568 SER A O 1
ATOM 4417 N N . ALA A 1 569 ? 6.176 3.148 12.035 1.00 97.06 569 ALA A N 1
ATOM 4418 C CA . ALA A 1 569 ? 4.921 2.420 12.212 1.00 97.06 569 ALA A CA 1
ATOM 4419 C C . ALA A 1 569 ? 4.219 2.056 10.890 1.00 97.06 569 ALA A C 1
ATOM 4421 O O . ALA A 1 569 ? 3.324 1.213 10.898 1.00 97.06 569 ALA A O 1
ATOM 4422 N N . ARG A 1 570 ? 4.648 2.617 9.746 1.00 97.56 570 ARG A N 1
ATOM 4423 C CA . ARG A 1 570 ? 4.223 2.143 8.418 1.00 97.56 570 ARG A CA 1
ATOM 4424 C C . ARG A 1 570 ? 4.615 0.681 8.218 1.00 97.56 570 ARG A C 1
ATOM 4426 O O . ARG A 1 570 ? 3.784 -0.101 7.774 1.00 97.56 570 ARG A O 1
ATOM 4433 N N . LEU A 1 571 ? 5.816 0.272 8.644 1.00 98.62 571 LEU A N 1
ATOM 4434 C CA . LEU A 1 571 ? 6.206 -1.143 8.598 1.00 98.62 571 LEU A CA 1
ATOM 4435 C C . LEU A 1 571 ? 5.277 -2.008 9.460 1.00 98.62 571 LEU A C 1
ATOM 4437 O O . LEU A 1 571 ? 4.925 -3.112 9.062 1.00 98.62 571 LEU A O 1
ATOM 4441 N N . TRP A 1 572 ? 4.829 -1.509 10.612 1.00 98.62 572 TRP A N 1
ATOM 4442 C CA . TRP A 1 572 ? 3.916 -2.256 11.483 1.00 98.62 572 TRP A CA 1
ATOM 4443 C C . TRP A 1 572 ? 2.493 -2.346 10.930 1.00 98.62 572 TRP A C 1
ATOM 4445 O O . TRP A 1 572 ? 1.822 -3.353 11.155 1.00 98.62 572 TRP A O 1
ATOM 4455 N N . ALA A 1 573 ? 2.061 -1.369 10.129 1.00 98.56 573 ALA A N 1
ATOM 4456 C CA . ALA A 1 573 ? 0.853 -1.499 9.319 1.00 98.56 573 ALA A CA 1
ATOM 4457 C C . ALA A 1 573 ? 0.990 -2.646 8.304 1.00 98.56 573 ALA A C 1
ATOM 4459 O O . ALA A 1 573 ? 0.088 -3.473 8.193 1.00 98.56 573 ALA A O 1
ATOM 4460 N N . PHE A 1 574 ? 2.131 -2.735 7.604 1.00 98.75 574 PHE A N 1
ATOM 4461 C CA . PHE A 1 574 ? 2.415 -3.827 6.661 1.00 98.75 574 PHE A CA 1
ATOM 4462 C C . PHE A 1 574 ? 2.435 -5.173 7.391 1.00 98.75 574 PHE A C 1
ATOM 4464 O O . PHE A 1 574 ? 1.720 -6.100 7.017 1.00 98.75 574 PHE A O 1
ATOM 4471 N N . ALA A 1 575 ? 3.196 -5.270 8.479 1.00 98.75 575 ALA A N 1
ATOM 4472 C CA . ALA A 1 575 ? 3.327 -6.482 9.276 1.00 98.75 575 ALA A CA 1
ATOM 4473 C C . ALA A 1 575 ? 1.980 -6.962 9.851 1.00 98.75 575 ALA A C 1
ATOM 4475 O O . ALA A 1 575 ? 1.739 -8.168 9.909 1.00 98.75 575 ALA A O 1
ATOM 4476 N N . GLY A 1 576 ? 1.071 -6.041 10.200 1.00 98.31 576 GLY A N 1
ATOM 4477 C CA . GLY A 1 576 ? -0.297 -6.356 10.622 1.00 98.31 576 GLY A CA 1
ATOM 4478 C C . GLY A 1 576 ? -1.116 -7.117 9.570 1.00 98.31 576 GLY A C 1
ATOM 4479 O O . GLY A 1 576 ? -2.025 -7.862 9.932 1.00 98.31 576 GLY A O 1
ATOM 4480 N N . TYR A 1 577 ? -0.779 -6.986 8.284 1.00 98.56 577 TYR A N 1
ATOM 4481 C CA . TYR A 1 577 ? -1.323 -7.809 7.202 1.00 98.56 577 TYR A CA 1
ATOM 4482 C C . TYR A 1 577 ? -0.424 -9.012 6.904 1.00 98.56 577 TYR A C 1
ATOM 4484 O O . TYR A 1 577 ? -0.859 -10.159 7.008 1.00 98.56 577 TYR A O 1
ATOM 4492 N N . PHE A 1 578 ? 0.832 -8.766 6.535 1.00 98.44 578 PHE A N 1
ATOM 4493 C CA . PHE A 1 578 ? 1.657 -9.741 5.820 1.00 98.44 578 PHE A CA 1
ATOM 4494 C C . PHE A 1 578 ? 2.319 -10.796 6.704 1.00 98.44 578 PHE A C 1
ATOM 4496 O O . PHE A 1 578 ? 2.723 -11.831 6.177 1.00 98.44 578 PHE A O 1
ATOM 4503 N N . ARG A 1 579 ? 2.387 -10.611 8.031 1.00 98.12 579 ARG A N 1
ATOM 4504 C CA . ARG A 1 579 ? 2.753 -11.715 8.944 1.00 98.12 579 ARG A CA 1
ATOM 4505 C C . ARG A 1 579 ? 1.698 -12.820 8.937 1.00 98.12 579 ARG A C 1
ATOM 4507 O O . ARG A 1 579 ? 2.025 -13.982 9.136 1.00 98.12 579 ARG A O 1
ATOM 4514 N N . PHE A 1 580 ? 0.438 -12.455 8.698 1.00 98.38 580 PHE A N 1
ATOM 4515 C CA . PHE A 1 580 ? -0.708 -13.337 8.917 1.00 98.38 580 PHE A CA 1
ATOM 4516 C C . PHE A 1 580 ? -1.389 -13.773 7.620 1.00 98.38 580 PHE A C 1
ATOM 4518 O O . PHE A 1 580 ? -1.827 -14.911 7.535 1.00 98.38 580 PHE A O 1
ATOM 4525 N N . ALA A 1 581 ? -1.466 -12.910 6.605 1.00 98.12 581 ALA A N 1
ATOM 4526 C CA . ALA A 1 581 ? -1.912 -13.257 5.257 1.00 98.12 581 ALA A CA 1
ATOM 4527 C C . ALA A 1 581 ? -0.680 -13.453 4.360 1.00 98.12 581 ALA A C 1
ATOM 4529 O O . ALA A 1 581 ? -0.149 -12.494 3.795 1.00 98.12 581 ALA A O 1
ATOM 4530 N N . ARG A 1 582 ? -0.186 -14.692 4.276 1.00 97.44 582 ARG A N 1
ATOM 4531 C CA . ARG A 1 582 ? 1.041 -15.033 3.538 1.00 97.44 582 ARG A CA 1
ATOM 4532 C C . ARG A 1 582 ? 0.781 -15.143 2.029 1.00 97.44 582 ARG A C 1
ATOM 4534 O O . ARG A 1 582 ? -0.371 -15.310 1.618 1.00 97.44 582 ARG A O 1
ATOM 4541 N N . PRO A 1 583 ? 1.825 -15.062 1.179 1.00 98.06 583 PRO A N 1
ATOM 4542 C CA . PRO A 1 583 ? 1.674 -15.284 -0.256 1.00 98.06 583 PRO A CA 1
ATOM 4543 C C . PRO A 1 583 ? 0.890 -16.569 -0.565 1.00 98.06 583 PRO A C 1
ATOM 4545 O O . PRO A 1 583 ? 1.148 -17.633 -0.005 1.00 98.06 583 PRO A O 1
ATOM 4548 N N . GLY A 1 584 ? -0.101 -16.457 -1.447 1.00 98.00 584 GLY A N 1
ATOM 4549 C CA . GLY A 1 584 ? -1.044 -17.523 -1.782 1.00 98.00 584 GLY A CA 1
ATOM 4550 C C . GLY A 1 584 ? -2.335 -17.539 -0.958 1.00 98.00 584 GLY A C 1
ATOM 4551 O O . GLY A 1 584 ? -3.266 -18.236 -1.365 1.00 98.00 584 GLY A O 1
ATOM 4552 N N . ALA A 1 585 ? -2.435 -16.767 0.132 1.00 98.50 585 ALA A N 1
ATOM 4553 C CA . ALA A 1 585 ? -3.664 -16.654 0.915 1.00 98.50 585 ALA A CA 1
ATOM 4554 C C . ALA A 1 585 ? -4.826 -16.116 0.070 1.00 98.50 585 ALA A C 1
ATOM 4556 O O . ALA A 1 585 ? -4.659 -15.189 -0.719 1.00 98.50 585 ALA A O 1
ATOM 4557 N N . MET A 1 586 ? -6.014 -16.679 0.235 1.00 98.56 586 MET A N 1
ATOM 4558 C CA . MET A 1 586 ? -7.211 -16.310 -0.507 1.00 98.56 586 MET A CA 1
ATOM 4559 C C . MET A 1 586 ? -8.025 -15.273 0.263 1.00 98.56 586 MET A C 1
ATOM 4561 O O . MET A 1 586 ? -8.391 -15.519 1.413 1.00 98.56 586 MET A O 1
ATOM 4565 N N . ARG A 1 587 ? -8.365 -14.132 -0.350 1.00 98.69 587 ARG A N 1
ATOM 4566 C CA . ARG A 1 587 ? -9.249 -13.160 0.308 1.00 98.69 587 ARG A CA 1
ATOM 4567 C C . ARG A 1 587 ? -10.660 -13.725 0.432 1.00 98.69 587 ARG A C 1
ATOM 4569 O O . ARG A 1 587 ? -11.231 -14.203 -0.547 1.00 98.69 587 ARG A O 1
ATOM 4576 N N . LEU A 1 588 ? -11.244 -13.593 1.615 1.00 98.62 588 LEU A N 1
ATOM 4577 C CA . LEU A 1 588 ? -12.612 -13.991 1.930 1.00 98.62 588 LEU A CA 1
ATOM 4578 C C . LEU A 1 588 ? -13.556 -12.781 1.938 1.00 98.62 588 LEU A C 1
ATOM 4580 O O . LEU A 1 588 ? -13.139 -11.624 2.078 1.00 98.62 588 LEU A O 1
ATOM 4584 N N . ALA A 1 589 ? -14.859 -13.038 1.827 1.00 98.50 589 ALA A N 1
ATOM 4585 C CA . ALA A 1 589 ? -15.869 -12.011 2.058 1.00 98.50 589 ALA A CA 1
ATOM 4586 C C . ALA A 1 589 ? -15.872 -11.596 3.529 1.00 98.50 589 ALA A C 1
ATOM 4588 O O . ALA A 1 589 ? -16.005 -12.443 4.407 1.00 98.50 589 ALA A O 1
ATOM 4589 N N . ALA A 1 590 ? -15.777 -10.290 3.776 1.00 98.38 590 ALA A N 1
ATOM 4590 C CA . ALA A 1 590 ? -15.829 -9.689 5.101 1.00 98.38 590 ALA A CA 1
ATOM 4591 C C . ALA A 1 590 ? -16.664 -8.401 5.060 1.00 98.38 590 ALA A C 1
ATOM 4593 O O . ALA A 1 590 ? -16.570 -7.617 4.114 1.00 98.38 590 ALA A O 1
ATOM 4594 N N . THR A 1 591 ? -17.501 -8.190 6.075 1.00 97.44 591 THR A N 1
ATOM 4595 C CA . THR A 1 591 ? -18.344 -6.993 6.228 1.00 97.44 591 THR A CA 1
ATOM 4596 C C . THR A 1 591 ? -18.424 -6.578 7.690 1.00 97.44 591 THR A C 1
ATOM 4598 O O . THR A 1 591 ? -18.264 -7.409 8.577 1.00 97.44 591 THR A O 1
ATOM 4601 N N . THR A 1 592 ? -18.713 -5.304 7.925 1.00 95.88 592 THR A N 1
ATOM 4602 C CA . THR A 1 592 ? -18.884 -4.679 9.243 1.00 95.88 592 THR A CA 1
ATOM 4603 C C . THR A 1 592 ? -20.213 -3.916 9.280 1.00 95.88 592 THR A C 1
ATOM 4605 O O . THR A 1 592 ? -20.680 -3.437 8.243 1.00 95.88 592 THR A O 1
ATOM 4608 N N . SER A 1 593 ? -20.845 -3.810 10.450 1.00 95.31 593 SER A N 1
ATOM 4609 C CA . SER A 1 593 ? -22.107 -3.076 10.631 1.00 95.31 593 SER A CA 1
ATOM 4610 C C . SER A 1 593 ? -21.940 -1.563 10.820 1.00 95.31 593 SER A C 1
ATOM 4612 O O . SER A 1 593 ? -22.944 -0.851 10.853 1.00 95.31 593 SER A O 1
ATOM 4614 N N . VAL A 1 594 ? -20.709 -1.070 10.975 1.00 84.00 594 VAL A N 1
ATOM 4615 C CA . VAL A 1 594 ? -20.387 0.350 11.214 1.00 84.00 594 VAL A CA 1
ATOM 4616 C C . VAL A 1 594 ? -19.338 0.837 10.218 1.00 84.00 594 VAL A C 1
ATOM 4618 O O . VAL A 1 594 ? -18.589 0.034 9.671 1.00 84.00 594 VAL A O 1
ATOM 4621 N N . MET A 1 595 ? -19.277 2.143 9.953 1.00 83.62 595 MET A N 1
ATOM 4622 C CA . MET A 1 595 ? -18.363 2.691 8.939 1.00 83.62 595 MET A CA 1
ATOM 4623 C C . MET A 1 595 ? -16.956 2.959 9.484 1.00 83.62 595 MET A C 1
ATOM 4625 O O . MET A 1 595 ? -16.012 3.065 8.709 1.00 83.62 595 MET A O 1
ATOM 4629 N N . GLU A 1 596 ? -16.814 3.071 10.803 1.00 89.38 596 GLU A N 1
ATOM 4630 C CA . GLU A 1 596 ? -15.557 3.388 11.481 1.00 89.38 596 GLU A CA 1
ATOM 4631 C C . GLU A 1 596 ? -14.658 2.166 11.719 1.00 89.38 596 GLU A C 1
ATOM 4633 O O . GLU A 1 596 ? -13.504 2.334 12.106 1.00 89.38 596 GLU A O 1
ATOM 4638 N N . VAL A 1 597 ? -15.164 0.951 11.487 1.00 95.50 597 VAL A N 1
ATOM 4639 C CA . VAL A 1 597 ? -14.412 -0.301 11.641 1.00 95.50 597 VAL A CA 1
ATOM 4640 C C . VAL A 1 597 ? -14.177 -0.913 10.268 1.00 95.50 597 VAL A C 1
ATOM 4642 O O . VAL A 1 597 ? -15.120 -1.305 9.591 1.00 95.50 597 VAL A O 1
ATOM 4645 N N . TYR A 1 598 ? -12.922 -1.023 9.859 1.00 98.62 598 TYR A N 1
ATOM 4646 C CA . TYR A 1 598 ? -12.519 -1.583 8.573 1.00 98.62 598 TYR A CA 1
ATOM 4647 C C . TYR A 1 598 ? -12.093 -3.038 8.757 1.00 98.62 598 TYR A C 1
ATOM 4649 O O . TYR A 1 598 ? -11.483 -3.374 9.770 1.00 98.62 598 TYR A O 1
ATOM 4657 N N . VAL A 1 599 ? -12.409 -3.913 7.800 1.00 98.75 599 VAL A N 1
ATOM 4658 C CA . VAL A 1 599 ? -12.125 -5.347 7.929 1.00 98.75 599 VAL A CA 1
ATOM 4659 C C . VAL A 1 599 ? -11.860 -6.008 6.581 1.00 98.75 599 VAL A C 1
ATOM 4661 O O . VAL A 1 599 ? -12.610 -5.846 5.619 1.00 98.75 599 VAL A O 1
ATOM 4664 N N . THR A 1 600 ? -10.810 -6.825 6.546 1.00 98.75 600 THR A N 1
ATOM 4665 C CA . THR A 1 600 ? -10.586 -7.842 5.507 1.00 98.75 600 THR A CA 1
ATOM 4666 C C . THR A 1 600 ? -10.369 -9.197 6.173 1.00 98.75 600 THR A C 1
ATOM 4668 O O . THR A 1 600 ? -10.088 -9.254 7.367 1.00 98.75 600 THR A O 1
ATOM 4671 N N . ALA A 1 601 ? -10.504 -10.285 5.420 1.00 98.75 601 ALA A N 1
ATOM 4672 C CA . ALA A 1 601 ? -10.216 -11.628 5.906 1.00 98.75 601 ALA A CA 1
ATOM 4673 C C . ALA A 1 601 ? -9.519 -12.441 4.813 1.00 98.75 601 ALA A C 1
ATOM 4675 O O . ALA A 1 601 ? -9.812 -12.255 3.630 1.00 98.75 601 ALA A O 1
ATOM 4676 N N . TRP A 1 602 ? -8.609 -13.324 5.214 1.00 98.75 602 TRP A N 1
ATOM 4677 C CA . TRP A 1 602 ? -7.742 -14.087 4.320 1.00 98.75 602 TRP A CA 1
ATOM 4678 C C . TRP A 1 602 ? -7.553 -15.502 4.849 1.00 98.75 602 TRP A C 1
ATOM 4680 O O . TRP A 1 602 ? -7.243 -15.665 6.021 1.00 98.75 602 TRP A O 1
ATOM 4690 N N . GLU A 1 603 ? -7.706 -16.508 3.999 1.00 98.50 603 GLU A N 1
ATOM 4691 C CA . GLU A 1 603 ? -7.426 -17.909 4.319 1.00 98.50 603 GLU A CA 1
ATOM 4692 C C . GLU A 1 603 ? -6.088 -18.314 3.702 1.00 98.50 603 GLU A C 1
ATOM 4694 O O . GLU A 1 603 ? -5.919 -18.274 2.483 1.00 98.50 603 GLU A O 1
ATOM 4699 N N . ASN A 1 604 ? -5.117 -18.678 4.532 1.00 98.25 604 ASN A N 1
ATOM 4700 C CA . ASN A 1 604 ? -3.816 -19.154 4.081 1.00 98.25 604 ASN A CA 1
ATOM 4701 C C . ASN A 1 604 ? -3.913 -20.549 3.457 1.00 98.25 604 ASN A C 1
ATOM 4703 O O . ASN A 1 604 ? -4.842 -21.315 3.695 1.00 98.25 604 ASN A O 1
ATOM 4707 N N . THR A 1 605 ? -2.882 -20.922 2.701 1.00 96.88 605 THR A N 1
ATOM 4708 C CA . THR A 1 605 ? -2.777 -22.243 2.060 1.00 96.88 605 THR A CA 1
ATOM 4709 C C . THR A 1 605 ? -2.711 -23.407 3.053 1.00 96.88 605 THR A C 1
ATOM 4711 O O . THR A 1 605 ? -3.010 -24.538 2.678 1.00 96.88 605 THR A O 1
ATOM 4714 N N . ASN A 1 606 ? -2.338 -23.141 4.307 1.00 95.62 606 ASN A N 1
ATOM 4715 C CA . ASN A 1 606 ? -2.345 -24.109 5.404 1.00 95.62 606 ASN A CA 1
ATOM 4716 C C . ASN A 1 606 ? -3.680 -24.151 6.181 1.00 95.62 606 ASN A C 1
ATOM 4718 O O . ASN A 1 606 ? -3.771 -24.887 7.158 1.00 95.62 606 ASN A O 1
ATOM 4722 N N . GLY A 1 607 ? -4.690 -23.374 5.772 1.00 95.94 607 GLY A N 1
ATOM 4723 C CA . GLY A 1 607 ? -6.019 -23.330 6.388 1.00 95.94 607 GLY A CA 1
ATOM 4724 C C . GLY A 1 607 ? -6.181 -22.342 7.548 1.00 95.94 607 GLY A C 1
ATOM 4725 O O . GLY A 1 607 ? -7.300 -22.171 8.030 1.00 95.94 607 GLY A O 1
ATOM 4726 N N . THR A 1 608 ? -5.122 -21.658 8.002 1.00 97.81 608 THR A N 1
ATOM 4727 C CA . THR A 1 608 ? -5.285 -20.600 9.015 1.00 97.81 608 THR A CA 1
ATOM 4728 C C . THR A 1 608 ? -5.939 -19.367 8.406 1.00 97.81 608 THR A C 1
ATOM 4730 O O . THR A 1 608 ? -5.736 -19.054 7.232 1.00 97.81 608 THR A O 1
ATOM 4733 N N . ILE A 1 609 ? -6.708 -18.628 9.204 1.00 98.50 609 ILE A N 1
ATOM 4734 C CA . ILE A 1 609 ? -7.392 -17.414 8.747 1.00 98.50 609 ILE A CA 1
ATOM 4735 C C . ILE A 1 609 ? -6.784 -16.194 9.435 1.00 98.50 609 ILE A C 1
ATOM 4737 O O . ILE A 1 609 ? -6.591 -16.190 10.645 1.00 98.50 609 ILE A O 1
ATOM 4741 N N . ALA A 1 610 ? -6.511 -15.140 8.673 1.00 98.62 610 ALA A N 1
ATOM 4742 C CA . ALA A 1 610 ? -6.117 -13.829 9.170 1.00 98.62 610 ALA A CA 1
ATOM 4743 C C . ALA A 1 610 ? -7.253 -12.825 8.961 1.00 98.62 610 ALA A C 1
ATOM 4745 O O . ALA A 1 610 ? -7.768 -12.686 7.851 1.00 98.62 610 ALA A O 1
ATOM 4746 N N . ILE A 1 611 ? -7.618 -12.090 10.009 1.00 98.81 611 ILE A N 1
ATOM 4747 C CA . ILE A 1 611 ? -8.656 -11.056 9.983 1.00 98.81 611 ILE A CA 1
ATOM 4748 C C . ILE A 1 611 ? -8.069 -9.745 10.519 1.00 98.81 611 ILE A C 1
ATOM 4750 O O . ILE A 1 611 ? -8.181 -9.457 11.714 1.00 98.81 611 ILE A O 1
ATOM 4754 N N . PRO A 1 612 ? -7.428 -8.940 9.661 1.00 98.81 612 PRO A N 1
ATOM 4755 C CA . PRO A 1 612 ? -7.034 -7.586 10.015 1.00 98.81 612 PRO A CA 1
ATOM 4756 C C . PRO A 1 612 ? -8.267 -6.688 10.183 1.00 98.81 612 PRO A C 1
ATOM 4758 O O . PRO A 1 612 ? -9.039 -6.503 9.232 1.00 98.81 612 PRO A O 1
ATOM 4761 N N . VAL A 1 613 ? -8.441 -6.127 11.382 1.00 98.88 613 VAL A N 1
ATOM 4762 C CA . VAL A 1 613 ? -9.508 -5.180 11.732 1.00 98.88 613 VAL A CA 1
ATOM 4763 C C . VAL A 1 613 ? -8.882 -3.852 12.148 1.00 98.88 613 VAL A C 1
ATOM 4765 O O . VAL A 1 613 ? -7.964 -3.834 12.960 1.00 98.88 613 VAL A O 1
ATOM 4768 N N . ILE A 1 614 ? -9.372 -2.733 11.614 1.00 98.88 614 ILE A N 1
ATOM 4769 C CA . ILE A 1 614 ? -8.894 -1.385 11.960 1.00 98.88 614 ILE A CA 1
ATOM 4770 C C . ILE A 1 614 ? -10.046 -0.608 12.579 1.00 98.88 614 ILE A C 1
ATOM 4772 O O . ILE A 1 614 ? -11.094 -0.454 11.950 1.00 98.88 614 ILE A O 1
ATOM 4776 N N . ASN A 1 615 ? -9.850 -0.083 13.783 1.00 97.12 615 ASN A N 1
ATOM 4777 C CA . ASN A 1 615 ? -10.801 0.804 14.433 1.00 97.12 615 ASN A CA 1
ATOM 4778 C C . ASN A 1 615 ? -10.368 2.261 14.248 1.00 97.12 615 ASN A C 1
ATOM 4780 O O . ASN A 1 615 ? -9.441 2.736 14.898 1.00 97.12 615 ASN A O 1
ATOM 4784 N N . ALA A 1 616 ? -11.059 2.990 13.373 1.00 91.00 616 ALA A N 1
ATOM 4785 C CA . ALA A 1 616 ? -10.796 4.407 13.144 1.00 91.00 616 ALA A CA 1
ATOM 4786 C C . ALA A 1 616 ? -11.475 5.343 14.137 1.00 91.00 616 ALA A C 1
ATOM 4788 O O . ALA A 1 616 ? -11.185 6.545 14.123 1.00 91.00 616 ALA A O 1
ATOM 4789 N N . ALA A 1 617 ? -12.344 4.821 15.001 1.00 80.56 617 ALA A N 1
ATOM 4790 C CA . ALA A 1 617 ? -12.917 5.609 16.070 1.00 80.56 617 ALA A CA 1
ATOM 4791 C C . ALA A 1 617 ? -11.881 5.908 17.160 1.00 80.56 617 ALA A C 1
ATOM 4793 O O . ALA A 1 617 ? -10.917 5.178 17.377 1.00 80.56 617 ALA A O 1
ATOM 4794 N N . HIS A 1 618 ? -12.129 6.990 17.892 1.00 76.56 618 HIS A N 1
ATOM 4795 C CA . HIS A 1 618 ? -11.368 7.366 19.086 1.00 76.56 618 HIS A CA 1
ATOM 4796 C C . HIS A 1 618 ? -11.948 6.735 20.365 1.00 76.56 618 HIS A C 1
ATOM 4798 O O . HIS A 1 618 ? -11.775 7.265 21.458 1.00 76.56 618 HIS A O 1
ATOM 4804 N N . TYR A 1 619 ? -12.674 5.624 20.233 1.00 73.06 619 TYR A N 1
ATOM 4805 C CA . TYR A 1 619 ? -13.191 4.829 21.345 1.00 73.06 619 TYR A CA 1
ATOM 4806 C C . TYR A 1 619 ? -13.129 3.336 21.005 1.00 73.06 619 TYR A C 1
ATOM 4808 O O . TYR A 1 619 ? -13.090 2.963 19.832 1.00 73.06 619 TYR A O 1
ATOM 4816 N N . THR A 1 620 ? -13.120 2.494 22.036 1.00 82.81 620 THR A N 1
ATOM 4817 C CA . THR A 1 620 ? -13.114 1.034 21.898 1.00 82.81 620 THR A CA 1
ATOM 4818 C C . THR A 1 620 ? -14.435 0.534 21.316 1.00 82.81 620 THR A C 1
ATOM 4820 O O . THR A 1 620 ? -15.503 0.995 21.725 1.00 82.81 620 THR A O 1
ATOM 4823 N N . TYR A 1 621 ? -14.363 -0.434 20.403 1.00 89.44 621 TYR A N 1
ATOM 4824 C CA . TYR A 1 621 ? -15.518 -1.216 19.963 1.00 89.44 621 TYR A CA 1
ATOM 4825 C C . TYR A 1 621 ? -15.474 -2.621 20.561 1.00 89.44 621 TYR A C 1
ATOM 4827 O O . TYR A 1 621 ? -14.445 -3.289 20.507 1.00 89.44 621 TYR A O 1
ATOM 4835 N N . THR A 1 622 ? -16.613 -3.105 21.047 1.00 95.25 622 THR A N 1
ATOM 4836 C CA . THR A 1 622 ? -16.866 -4.537 21.212 1.00 95.25 622 THR A CA 1
ATOM 4837 C C . THR A 1 622 ? -17.315 -5.104 19.862 1.00 95.25 622 THR A C 1
ATOM 4839 O O . THR A 1 622 ? -18.257 -4.605 19.243 1.00 95.25 622 THR A O 1
ATOM 4842 N N . LEU A 1 623 ? -16.628 -6.132 19.383 1.00 97.44 623 LEU A N 1
ATOM 4843 C CA . LEU A 1 623 ? -16.842 -6.775 18.095 1.00 97.44 623 LEU A CA 1
ATOM 4844 C C . LEU A 1 623 ? -17.556 -8.111 18.283 1.00 97.44 623 LEU A C 1
ATOM 4846 O O . LEU A 1 623 ? -17.022 -9.001 18.940 1.00 97.44 623 LEU A O 1
ATOM 4850 N N . ASP A 1 624 ? -18.711 -8.279 17.648 1.00 97.62 624 ASP A N 1
ATOM 4851 C CA . ASP A 1 624 ? -19.372 -9.575 17.502 1.00 97.62 624 ASP A CA 1
ATOM 4852 C C . ASP A 1 624 ? -18.953 -10.213 16.173 1.00 97.62 624 ASP A C 1
ATOM 4854 O O . ASP A 1 624 ? -19.377 -9.782 15.096 1.00 97.62 624 ASP A O 1
ATOM 4858 N N . MET A 1 625 ? -18.110 -11.242 16.244 1.00 98.12 625 MET A N 1
ATOM 4859 C CA . MET A 1 625 ? -17.496 -11.897 15.088 1.00 98.12 625 MET A CA 1
ATOM 4860 C C . MET A 1 625 ? -18.317 -13.121 14.671 1.00 98.12 625 MET A C 1
ATOM 4862 O O . MET A 1 625 ? -18.493 -14.051 15.456 1.00 98.12 625 MET A O 1
ATOM 4866 N N . ASN A 1 626 ? -18.788 -13.153 13.422 1.00 97.75 626 ASN A N 1
ATOM 4867 C CA . ASN A 1 626 ? -19.497 -14.289 12.826 1.00 97.75 626 ASN A CA 1
ATOM 4868 C C . ASN A 1 626 ? -18.688 -14.873 11.656 1.00 97.75 626 ASN A C 1
ATOM 4870 O O . ASN A 1 626 ? -18.450 -14.180 10.668 1.00 97.75 626 ASN A O 1
ATOM 4874 N N . LEU A 1 627 ? -18.313 -16.151 11.734 1.00 96.56 627 LEU A N 1
ATOM 4875 C CA . LEU A 1 627 ? -17.367 -16.810 10.826 1.00 96.56 627 LEU A CA 1
ATOM 4876 C C . LEU A 1 627 ? -18.042 -17.958 10.057 1.00 96.56 627 LEU A C 1
ATOM 4878 O O . LEU A 1 627 ? -17.853 -19.145 10.337 1.00 96.56 627 LEU A O 1
ATOM 4882 N N . ALA A 1 628 ? -18.877 -17.613 9.079 1.00 95.50 628 ALA A N 1
ATOM 4883 C CA . ALA A 1 628 ? -19.613 -18.595 8.293 1.00 95.50 628 ALA A CA 1
ATOM 4884 C C . ALA A 1 628 ? -18.687 -19.401 7.367 1.00 95.50 628 ALA A C 1
ATOM 4886 O O . ALA A 1 628 ? -17.825 -18.848 6.685 1.00 95.50 628 ALA A O 1
ATOM 4887 N N . GLY A 1 629 ? -18.910 -20.717 7.304 1.00 92.69 629 GLY A N 1
ATOM 4888 C CA . GLY A 1 629 ? -18.123 -21.616 6.454 1.00 92.69 629 GLY A CA 1
ATOM 4889 C C . GLY A 1 629 ? -16.709 -21.894 6.968 1.00 92.69 629 GLY A C 1
ATOM 4890 O O . GLY A 1 629 ? -15.902 -22.410 6.209 1.00 92.69 629 GLY A O 1
ATOM 4891 N N . THR A 1 630 ? -16.420 -21.563 8.228 1.00 91.12 630 THR A N 1
ATOM 4892 C CA . THR A 1 630 ? -15.140 -21.844 8.891 1.00 91.12 630 THR A CA 1
ATOM 4893 C C . THR A 1 630 ? -15.326 -22.879 10.001 1.00 91.12 630 THR A C 1
ATOM 4895 O O . THR A 1 630 ? -16.442 -23.069 10.493 1.00 91.12 630 THR A O 1
ATOM 4898 N N . ASN A 1 631 ? -14.236 -23.522 10.417 1.00 90.62 631 ASN A N 1
ATOM 4899 C CA . ASN A 1 631 ? -14.212 -24.460 11.539 1.00 90.62 631 ASN A CA 1
ATOM 4900 C C . ASN A 1 631 ? -13.151 -24.041 12.565 1.00 90.62 631 ASN A C 1
ATOM 4902 O O . ASN A 1 631 ? -12.180 -24.753 12.817 1.00 90.62 631 ASN A O 1
ATOM 4906 N N . VAL A 1 632 ? -13.315 -22.828 13.093 1.00 92.50 632 VAL A N 1
ATOM 4907 C CA . VAL A 1 632 ? -12.346 -22.197 13.996 1.00 92.50 632 VAL A CA 1
ATOM 4908 C C . VAL A 1 632 ? -12.296 -22.918 15.334 1.00 92.50 632 VAL A C 1
ATOM 4910 O O . VAL A 1 632 ? -13.323 -23.108 15.989 1.00 92.50 632 VAL A O 1
ATOM 4913 N N . THR A 1 633 ? -11.084 -23.252 15.762 1.00 91.44 633 THR A N 1
ATOM 4914 C CA . THR A 1 633 ? -10.814 -23.922 17.039 1.00 91.44 633 THR A CA 1
ATOM 4915 C C . THR A 1 633 ? -10.049 -23.044 18.013 1.00 91.44 633 THR A C 1
ATOM 4917 O O . THR A 1 633 ? -10.259 -23.146 19.223 1.00 91.44 633 THR A O 1
ATOM 4920 N N . HIS A 1 634 ? -9.203 -22.154 17.500 1.00 95.00 634 HIS A N 1
ATOM 4921 C CA . HIS A 1 634 ? -8.393 -21.255 18.301 1.00 95.00 634 HIS A CA 1
ATOM 4922 C C . HIS A 1 634 ? -8.297 -19.882 17.639 1.00 95.00 634 HIS A C 1
ATOM 4924 O O . HIS A 1 634 ? -8.311 -19.766 16.415 1.00 95.00 634 HIS A O 1
ATOM 4930 N N . VAL A 1 635 ? -8.228 -18.840 18.464 1.00 97.50 635 VAL A N 1
ATOM 4931 C CA . VAL A 1 635 ? -8.067 -17.453 18.027 1.00 97.50 635 VAL A CA 1
ATOM 4932 C C . VAL A 1 635 ? -6.998 -16.823 18.901 1.00 97.50 635 VAL A C 1
ATOM 4934 O O . VAL A 1 635 ? -7.059 -16.922 20.127 1.00 97.50 635 VAL A O 1
ATOM 4937 N N . VAL A 1 636 ? -6.060 -16.137 18.262 1.00 97.81 636 VAL A N 1
ATOM 4938 C CA . VAL A 1 636 ? -5.139 -15.194 18.895 1.00 97.81 636 VAL A CA 1
ATOM 4939 C C . VAL A 1 636 ? -5.300 -13.831 18.234 1.00 97.81 636 VAL A C 1
ATOM 4941 O O . VAL A 1 636 ? -5.786 -13.735 17.107 1.00 97.81 636 VAL A O 1
ATOM 4944 N N . ALA A 1 637 ? -4.899 -12.765 18.919 1.00 98.44 637 ALA A N 1
ATOM 4945 C CA . ALA A 1 637 ? -4.973 -11.418 18.368 1.00 98.44 637 ALA A CA 1
ATOM 4946 C C . ALA A 1 637 ? -3.671 -10.654 18.587 1.00 98.44 637 ALA A C 1
ATOM 4948 O O . ALA A 1 637 ? -3.056 -10.760 19.649 1.00 98.44 637 ALA A O 1
ATOM 4949 N N . TYR A 1 638 ? -3.288 -9.859 17.591 1.00 98.69 638 TYR A N 1
ATOM 4950 C CA . TYR A 1 638 ? -2.107 -9.003 17.616 1.00 98.69 638 TYR A CA 1
ATOM 4951 C C . TYR A 1 638 ? -2.521 -7.548 17.448 1.00 98.69 638 TYR A C 1
ATOM 4953 O O . TYR A 1 638 ? -3.254 -7.229 16.515 1.00 98.69 638 TYR A O 1
ATOM 4961 N N . LEU A 1 639 ? -2.051 -6.681 18.339 1.00 98.69 639 LEU A N 1
ATOM 4962 C CA . LEU A 1 639 ? -2.400 -5.266 18.390 1.00 98.69 639 LEU A CA 1
ATOM 4963 C C . LEU A 1 639 ? -1.280 -4.396 17.819 1.00 98.69 639 LEU A C 1
ATOM 4965 O O . LEU A 1 639 ? -0.108 -4.558 18.169 1.00 98.69 639 LEU A O 1
ATOM 4969 N N . THR A 1 640 ? -1.668 -3.435 16.991 1.00 98.62 640 THR A N 1
ATOM 4970 C CA . THR A 1 640 ? -0.830 -2.333 16.533 1.00 98.62 640 THR A CA 1
ATOM 4971 C C . THR A 1 640 ? -1.505 -1.009 16.869 1.00 98.62 640 THR A C 1
ATOM 4973 O O . THR A 1 640 ? -2.617 -0.730 16.415 1.00 98.62 640 THR A O 1
ATOM 4976 N N . ASP A 1 641 ? -0.828 -0.199 17.676 1.00 96.81 641 ASP A N 1
ATOM 4977 C CA . ASP A 1 641 ? -1.233 1.150 18.067 1.00 96.81 641 ASP A CA 1
ATOM 4978 C C . ASP A 1 641 ? 0.018 2.003 18.376 1.00 96.81 641 ASP A C 1
ATOM 4980 O O . ASP A 1 641 ? 1.136 1.637 18.022 1.00 96.81 641 ASP A O 1
ATOM 4984 N N . ASN A 1 642 ? -0.129 3.151 19.044 1.00 90.56 642 ASN A N 1
ATOM 4985 C CA . ASN A 1 642 ? 1.014 4.005 19.408 1.00 90.56 642 ASN A CA 1
ATOM 4986 C C . ASN A 1 642 ? 2.027 3.365 20.377 1.00 90.56 642 ASN A C 1
ATOM 4988 O O . ASN A 1 642 ? 3.131 3.883 20.539 1.00 90.56 642 ASN A O 1
ATOM 4992 N N . THR A 1 643 ? 1.650 2.285 21.052 1.00 92.38 643 THR A N 1
ATOM 4993 C CA . THR A 1 643 ? 2.425 1.602 22.096 1.00 92.38 643 THR A CA 1
ATOM 4994 C C . THR A 1 643 ? 2.724 0.136 21.775 1.00 92.38 643 THR A C 1
ATOM 4996 O O . THR A 1 643 ? 3.568 -0.468 22.438 1.00 92.38 643 THR A O 1
ATOM 4999 N N . HIS A 1 644 ? 2.088 -0.427 20.747 1.00 97.00 644 HIS A N 1
ATOM 5000 C CA . HIS A 1 644 ? 2.219 -1.820 20.330 1.00 97.00 644 HIS A CA 1
ATOM 5001 C C . HIS A 1 644 ? 2.587 -1.919 18.846 1.00 97.00 644 HIS A C 1
ATOM 5003 O O . HIS A 1 644 ? 1.956 -1.296 17.997 1.00 97.00 644 HIS A O 1
ATOM 5009 N N . ASN A 1 645 ? 3.571 -2.760 18.525 1.00 96.88 645 ASN A N 1
ATOM 5010 C CA . ASN A 1 645 ? 4.054 -2.986 17.163 1.00 96.88 645 ASN A CA 1
ATOM 5011 C C . ASN A 1 645 ? 3.739 -4.430 16.755 1.00 96.88 645 ASN A C 1
ATOM 5013 O O . ASN A 1 645 ? 4.606 -5.301 16.827 1.00 96.88 645 ASN A O 1
ATOM 5017 N N . VAL A 1 646 ? 2.485 -4.697 16.375 1.00 98.12 646 VAL A N 1
ATOM 5018 C CA . VAL A 1 646 ? 1.978 -6.052 16.091 1.00 98.12 646 VAL A CA 1
ATOM 5019 C C . VAL A 1 646 ? 2.265 -7.015 17.257 1.00 98.12 646 VAL A C 1
ATOM 5021 O O . VAL A 1 646 ? 2.836 -8.103 17.102 1.00 98.12 646 VAL A O 1
ATOM 5024 N N . THR A 1 647 ? 1.905 -6.576 18.460 1.00 98.25 647 THR A N 1
ATOM 5025 C CA . THR A 1 647 ? 2.173 -7.271 19.722 1.00 98.25 647 THR A CA 1
ATOM 5026 C C . THR A 1 647 ? 1.068 -8.280 20.015 1.00 98.25 647 THR A C 1
ATOM 5028 O O . THR A 1 647 ? -0.109 -7.931 19.961 1.00 98.25 647 THR A O 1
ATOM 5031 N N . LEU A 1 648 ? 1.427 -9.521 20.360 1.00 98.12 648 LEU A N 1
ATOM 5032 C CA . LEU A 1 648 ? 0.461 -10.532 20.802 1.00 98.12 648 LEU A CA 1
ATOM 5033 C C . LEU A 1 648 ? -0.287 -10.043 22.053 1.00 98.12 648 LEU A C 1
ATOM 5035 O O . LEU A 1 648 ? 0.330 -9.622 23.031 1.00 98.12 648 LEU A O 1
ATOM 5039 N N . THR A 1 649 ? -1.611 -10.121 22.020 1.00 97.00 649 THR A N 1
ATOM 5040 C CA . THR A 1 649 ? -2.474 -9.792 23.159 1.00 97.00 649 THR A CA 1
ATOM 5041 C C . THR A 1 649 ? -2.610 -10.991 24.102 1.00 97.00 649 THR A C 1
ATOM 5043 O O . THR A 1 649 ? -2.529 -12.143 23.682 1.00 97.00 649 THR A O 1
ATOM 5046 N N . ASN A 1 650 ? -2.862 -10.730 25.387 1.00 92.88 650 ASN A N 1
ATOM 5047 C CA . ASN A 1 650 ? -3.130 -11.774 26.389 1.00 92.88 650 ASN A CA 1
ATOM 5048 C C . ASN A 1 650 ? -4.628 -12.138 26.476 1.00 92.88 650 ASN A C 1
ATOM 5050 O O . ASN A 1 650 ? -5.097 -12.630 27.504 1.00 92.88 650 ASN A O 1
ATOM 5054 N N . GLU A 1 651 ? -5.395 -11.843 25.426 1.00 93.06 651 GLU A N 1
ATOM 5055 C CA . GLU A 1 651 ? -6.831 -12.102 25.363 1.00 93.06 651 GLU A CA 1
ATOM 5056 C C . GLU A 1 651 ? -7.101 -13.594 25.116 1.00 93.06 651 GLU A C 1
ATOM 5058 O O . GLU A 1 651 ? -6.342 -14.287 24.440 1.00 93.06 651 GLU A O 1
ATOM 5063 N N . THR A 1 652 ? -8.207 -14.099 25.666 1.00 91.44 652 THR A N 1
ATOM 5064 C CA . THR A 1 652 ? -8.693 -15.455 25.381 1.00 91.44 652 THR A CA 1
ATOM 5065 C C . THR A 1 652 ? -10.087 -15.360 24.790 1.00 91.44 652 THR A C 1
ATOM 5067 O O . THR A 1 652 ? -10.956 -14.681 25.337 1.00 91.44 652 THR A O 1
ATOM 5070 N N . PHE A 1 653 ? -10.307 -16.037 23.666 1.00 95.62 653 PHE A N 1
ATOM 5071 C CA . PHE A 1 653 ? -11.565 -15.959 22.932 1.00 95.62 653 PHE A CA 1
ATOM 5072 C C . PHE A 1 653 ? -12.327 -17.273 23.054 1.00 95.62 653 PHE A C 1
ATOM 5074 O O . PHE A 1 653 ? -11.849 -18.334 22.651 1.00 95.62 653 PHE A O 1
ATOM 5081 N N . ALA A 1 654 ? -13.539 -17.203 23.598 1.00 93.75 654 ALA A N 1
ATOM 5082 C CA . ALA A 1 654 ? -14.452 -18.334 23.607 1.00 93.75 654 ALA A CA 1
ATOM 5083 C C . ALA A 1 654 ? -15.149 -18.433 22.243 1.00 93.75 654 ALA A C 1
ATOM 5085 O O . ALA A 1 654 ? -16.008 -17.611 21.919 1.00 93.75 654 ALA A O 1
ATOM 5086 N N . VAL A 1 655 ? -14.782 -19.444 21.454 1.00 92.12 655 VAL A N 1
ATOM 5087 C CA . VAL A 1 655 ? -15.401 -19.706 20.150 1.00 92.12 655 VAL A CA 1
ATOM 5088 C C . VAL A 1 655 ? -16.576 -20.665 20.323 1.00 92.12 655 VAL A C 1
ATOM 5090 O O . VAL A 1 655 ? -16.419 -21.771 20.836 1.00 92.12 655 VAL A O 1
ATOM 5093 N N . ASN A 1 656 ? -17.767 -20.260 19.885 1.00 88.50 656 ASN A N 1
ATOM 5094 C CA . ASN A 1 656 ? -18.962 -21.099 19.916 1.00 88.50 656 ASN A CA 1
ATOM 5095 C C . ASN A 1 656 ? -19.715 -21.011 18.585 1.00 88.50 656 ASN A C 1
ATOM 5097 O O . ASN A 1 656 ? -20.198 -19.946 18.205 1.00 88.50 656 ASN A O 1
ATOM 5101 N N . GLY A 1 657 ? -19.799 -22.134 17.865 1.00 84.50 657 GLY A N 1
ATOM 5102 C CA . GLY A 1 657 ? -20.542 -22.220 16.605 1.00 84.50 657 GLY A CA 1
ATOM 5103 C C . GLY A 1 657 ? -20.039 -21.256 15.524 1.00 84.50 657 GLY A C 1
ATOM 5104 O O . GLY A 1 657 ? -20.853 -20.650 14.829 1.00 84.50 657 GLY A O 1
ATOM 5105 N N . GLY A 1 658 ? -18.716 -21.072 15.417 1.00 89.06 658 GLY A N 1
ATOM 5106 C CA . GLY A 1 658 ? -18.108 -20.124 14.476 1.00 89.06 658 GLY A CA 1
ATOM 5107 C C . GLY A 1 658 ? -18.325 -18.659 14.860 1.00 89.06 658 GLY A C 1
ATOM 5108 O O . GLY A 1 658 ? -18.368 -17.797 13.985 1.00 89.06 658 GLY A O 1
ATOM 5109 N N . LYS A 1 659 ? -18.514 -18.363 16.150 1.00 95.06 659 LYS A N 1
ATOM 5110 C CA . LYS A 1 659 ? -18.657 -16.999 16.665 1.00 95.06 659 LYS A CA 1
ATOM 5111 C C . LYS A 1 659 ? -17.760 -16.757 17.860 1.00 95.06 659 LYS A C 1
ATOM 5113 O O . LYS A 1 659 ? -17.556 -17.671 18.655 1.00 95.06 659 LYS A O 1
ATOM 5118 N N . PHE A 1 660 ? -17.296 -15.525 18.009 1.00 96.75 660 PHE A N 1
ATOM 5119 C CA . PHE A 1 660 ? -16.635 -15.048 19.220 1.00 96.75 660 PHE A CA 1
ATOM 5120 C C . PHE A 1 660 ? -16.858 -13.541 19.381 1.00 96.75 660 PHE A C 1
ATOM 5122 O O . PHE A 1 660 ? -17.265 -12.866 18.435 1.00 96.75 660 PHE A O 1
ATOM 5129 N N . THR A 1 661 ? -16.593 -13.019 20.574 1.00 96.62 661 THR A N 1
ATOM 5130 C CA . THR A 1 661 ? -16.615 -11.577 20.847 1.00 96.62 661 THR A CA 1
ATOM 5131 C C . THR A 1 661 ? -15.199 -11.114 21.170 1.00 96.62 661 THR A C 1
ATOM 5133 O O . THR A 1 661 ? -14.446 -11.850 21.809 1.00 96.62 661 THR A O 1
ATOM 5136 N N . ALA A 1 662 ? -14.835 -9.915 20.729 1.00 96.81 662 ALA A N 1
ATOM 5137 C CA . ALA A 1 662 ? -13.540 -9.295 20.998 1.00 96.81 662 ALA A CA 1
ATOM 5138 C C . ALA A 1 662 ? -13.696 -7.803 21.301 1.00 96.81 662 ALA A C 1
ATOM 5140 O O . ALA A 1 662 ? -14.742 -7.223 21.025 1.00 96.81 662 ALA A O 1
ATOM 5141 N N . GLU A 1 663 ? -12.655 -7.165 21.822 1.00 95.19 663 GLU A N 1
ATOM 5142 C CA . GLU A 1 663 ? -12.564 -5.706 21.867 1.00 95.19 663 GLU A CA 1
ATOM 5143 C C . GLU A 1 663 ? -11.486 -5.221 20.898 1.00 95.19 663 GLU A C 1
ATOM 5145 O O . GLU A 1 663 ? -10.491 -5.908 20.658 1.00 95.19 663 GLU A O 1
ATOM 5150 N N . ILE A 1 664 ? -11.681 -4.034 20.332 1.00 95.62 664 ILE A N 1
ATOM 5151 C CA . ILE A 1 664 ? -10.660 -3.337 19.554 1.00 95.62 664 ILE A CA 1
ATOM 5152 C C . ILE A 1 664 ? -10.506 -1.905 20.056 1.00 95.62 664 ILE A C 1
ATOM 5154 O O . ILE A 1 664 ? -11.468 -1.141 20.143 1.00 95.62 664 ILE A O 1
ATOM 5158 N N . GLU A 1 665 ? -9.271 -1.566 20.393 1.00 93.69 665 GLU A N 1
ATOM 5159 C CA . GLU A 1 665 ? -8.825 -0.297 20.951 1.00 93.69 665 GLU A CA 1
ATOM 5160 C C . GLU A 1 665 ? -9.094 0.860 19.976 1.00 93.69 665 GLU A C 1
ATOM 5162 O O . GLU A 1 665 ? -9.238 0.645 18.770 1.00 93.69 665 GLU A O 1
ATOM 5167 N N . PRO A 1 666 ? -9.211 2.104 20.465 1.00 85.19 666 PRO A N 1
ATOM 5168 C CA . PRO A 1 666 ? -9.317 3.263 19.590 1.00 85.19 666 PRO A CA 1
ATOM 5169 C C . PRO A 1 666 ? -8.080 3.408 18.708 1.00 85.19 666 PRO A C 1
ATOM 5171 O O . PRO A 1 666 ? -6.963 3.176 19.166 1.00 85.19 666 PRO A O 1
ATOM 5174 N N . ARG A 1 667 ? -8.279 3.893 17.479 1.00 90.81 667 ARG A N 1
ATOM 5175 C CA . ARG A 1 667 ? -7.192 4.267 16.558 1.00 90.81 667 ARG A CA 1
ATOM 5176 C C . ARG A 1 667 ? -6.129 3.180 16.432 1.00 90.81 667 ARG A C 1
ATOM 5178 O O . ARG A 1 667 ? -4.938 3.468 16.430 1.00 90.81 667 ARG A O 1
ATOM 5185 N N . SER A 1 668 ? -6.558 1.928 16.342 1.00 97.81 668 SER A N 1
ATOM 5186 C CA . SER A 1 668 ? -5.675 0.767 16.319 1.00 97.81 668 SER A CA 1
ATOM 5187 C C . SER A 1 668 ? -6.006 -0.159 15.160 1.00 97.81 668 SER A C 1
ATOM 5189 O O . SER A 1 668 ? -7.061 -0.071 14.523 1.00 97.81 668 SER A O 1
ATOM 5191 N N . MET A 1 669 ? -5.075 -1.063 14.891 1.00 98.81 669 MET A N 1
ATOM 5192 C CA . MET A 1 669 ? -5.295 -2.238 14.070 1.00 98.81 669 MET A CA 1
ATOM 5193 C C . MET A 1 669 ? -5.103 -3.468 14.950 1.00 98.81 669 MET A C 1
ATOM 5195 O O . MET A 1 669 ? -4.067 -3.610 15.594 1.00 98.81 669 MET A O 1
ATOM 5199 N N . LYS A 1 670 ? -6.085 -4.367 14.971 1.00 98.69 670 LYS A N 1
ATOM 5200 C CA . LYS A 1 670 ? -5.993 -5.666 15.637 1.00 98.69 670 LYS A CA 1
ATOM 5201 C C . LYS A 1 670 ? -6.177 -6.762 14.595 1.00 98.69 670 LYS A C 1
ATOM 5203 O O . LYS A 1 670 ? -7.211 -6.824 13.929 1.00 98.69 670 LYS A O 1
ATOM 5208 N N . THR A 1 671 ? -5.172 -7.616 14.435 1.00 98.75 671 THR A N 1
ATOM 5209 C CA . THR A 1 671 ? -5.244 -8.768 13.531 1.00 98.75 671 THR A CA 1
ATOM 5210 C C . THR A 1 671 ? -5.556 -10.016 14.330 1.00 98.75 671 THR A C 1
ATOM 5212 O O . THR A 1 671 ? -4.738 -10.465 15.133 1.00 98.75 671 THR A O 1
ATOM 5215 N N . PHE A 1 672 ? -6.740 -10.580 14.100 1.00 98.75 672 PHE A N 1
ATOM 5216 C CA . PHE A 1 672 ? -7.110 -11.884 14.639 1.00 98.75 672 PHE A CA 1
ATOM 5217 C C . PHE A 1 672 ? -6.543 -12.968 13.726 1.00 98.75 672 PHE A C 1
ATOM 5219 O O . PHE A 1 672 ? -6.768 -12.932 12.516 1.00 98.75 672 PHE A O 1
ATOM 5226 N N . PHE A 1 673 ? -5.809 -13.920 14.289 1.00 98.19 673 PHE A N 1
ATOM 5227 C CA . PHE A 1 673 ? -5.238 -15.056 13.575 1.00 98.19 673 PHE A CA 1
ATOM 5228 C C . PHE A 1 673 ? -5.817 -16.347 14.152 1.00 98.19 673 PHE A C 1
ATOM 5230 O O . PHE A 1 673 ? -5.867 -16.521 15.370 1.00 98.19 673 PHE A O 1
ATOM 5237 N N . LEU A 1 674 ? -6.354 -17.195 13.278 1.00 97.31 674 LEU A N 1
ATOM 5238 C CA . LEU A 1 674 ? -7.275 -18.260 13.645 1.00 97.31 674 LEU A CA 1
ATOM 5239 C C . LEU A 1 674 ? -6.769 -19.597 13.119 1.00 97.31 674 LEU A C 1
ATOM 5241 O O . LEU A 1 674 ? -6.500 -19.727 11.921 1.00 97.31 674 LEU A O 1
ATOM 5245 N N . ASP A 1 675 ? -6.751 -20.597 13.992 1.00 94.94 675 ASP A N 1
ATOM 5246 C CA . ASP A 1 675 ? -6.568 -21.988 13.598 1.00 94.94 675 ASP A CA 1
ATOM 5247 C C . ASP A 1 675 ? -7.928 -22.598 13.245 1.00 94.94 675 ASP A C 1
ATOM 5249 O O . ASP A 1 675 ? -8.916 -22.431 13.973 1.00 94.94 675 ASP A O 1
ATOM 5253 N N . CYS A 1 676 ? -7.975 -23.307 12.118 1.00 89.06 676 CYS A N 1
ATOM 5254 C CA . CYS A 1 676 ? -9.153 -24.025 11.641 1.00 89.06 676 CYS A CA 1
ATOM 5255 C C . CYS A 1 676 ? -8.828 -25.516 11.484 1.00 89.06 676 CYS A C 1
ATOM 5257 O O . CYS A 1 676 ? -7.725 -25.861 11.062 1.00 89.06 676 CYS A O 1
ATOM 5259 N N . ASN A 1 677 ? -9.787 -26.382 11.826 1.00 74.44 677 ASN A N 1
ATOM 5260 C CA . ASN A 1 677 ? -9.671 -27.843 11.700 1.00 74.44 677 ASN A CA 1
ATOM 5261 C C . ASN A 1 677 ? -10.288 -28.396 10.418 1.00 74.44 677 ASN A C 1
ATOM 5263 O O . ASN A 1 677 ? -11.428 -27.971 10.101 1.00 74.44 677 ASN A O 1
#

pLDDT: mean 90.9, std 11.1, range [33.41, 98.94]